Protein 4Z5Q (pdb70)

Sequence (363 aa):
PAPVAYPFDGDPIRVQLPFGEEPAWLVTRYDDDARFVLTDRRRFSRHLATQRDEPRMTPRAVPESILTMDPPDHTRLRTLVSKAFTPRRIESKRAWIGELAAGLVADDMKAGGAPAELVGSYALAIPVTVICELLLGVPEDDRTRLRGWWCDAALSTGELTDEECVQSFMMDLQKYFEDLVKEERRAEEPRRDDLTSALIEARDAHDRLAEPELIGLCISILIIGGFEETTASSEISSSSFVHVLQQQRRELWTTRLCADPEAIPAAVEELLRFVPFAANGISPRYALEDMTVGGVVLVREGEPVIVDDTSAVVNRDGLVFDNNADEVVIDRADNRHMVFGHGAHHCLGAHLARVELQEALKALVEGMMPGLLRLSGAPRRVMHVEW

Solvent-accessible surface area: 16845 Å² total

Secondary structure (P-SEA, 3-state):
cccccccccccccccccccccbbbbbccaaaaaaaaccccccccccccccccccccccccccccccccaaaaaaaaaaaacccaaaaaaaaaaaaaaaaaaaaaaaaaccccccccccaaaaaaaaaaaaacccccccccaaaaaaaacccccccaaaaaaaaaaaaaaaaaaaaaaaacccccaaaaaaacccccccccaaaaaaaaaaaaaacaaaaaaaaaaaaaaaaaaaaaaaaaaacccaaaaaaaaaaaccccccccccbbbbccccccccccccccbbbbbaaaaaaacccccccccccccccccccccccccccccccaaaaaaaaaaaaaaaaaaacccccccccccbbbbcc

Foldseek 3Di:
DPADDPPPVQFWGWHAYPWFDIATEGQAQVLQQCQQAPPLWALLCQQVGTFRDHDPDRDDDALRSDDPPVNVLLLLLLCQQLDVVLQVVCLVVLLVVLLVLLVVCVVVAPWDWCLVSALQVSQLVVLCVQQVPDPVRSVLQVLCLDVLQDVPDDDPVSNVVSVVSLLVVLLVVLVVCVVPNDPHSSVSQQVGDDPPDHQDSVNSSRVSVCSSSVRRVLSSLLLLQLVVVCQVVVVNLLVCLVPVVLLLLQSLLSLLARADRGQPFTWIARCAWDARSHDTRHHGHTYTYRQNSNSQNCVPFPVSNDRDSNGDPNPGQSQHDHSNRNPCPSSSSSSSSSNSSSCSNSPVVKHWDDVDSTTIIHD

Radius of gyration: 20.74 Å; Cα contacts (8 Å, |Δi|>4): 596; chains: 1; bounding box: 50×48×54 Å

Structure (mmCIF, N/CA/C/O backbone):
data_4Z5Q
#
_entry.id   4Z5Q
#
_cell.length_a   47.307
_cell.length_b   83.434
_cell.length_c   48.192
_cell.angle_alpha   90.000
_cell.angle_beta   97.670
_cell.angle_gamma   90.000
#
_symmetry.space_group_name_H-M   'P 1 21 1'
#
loop_
_entity.id
_entity.type
_entity.pdbx_description
1 polymer 'Cytochrome P450 hydroxylase'
2 non-polymer 'PROTOPORPHYRIN IX CONTAINING FE'
3 non-polymer 'MAGNESIUM ION'
4 non-polymer 'CHLORIDE ION'
5 non-polymer 3,6,9,12,15,18-HEXAOXAICOSANE-1,20-DIOL
6 non-polymer 'PENTAETHYLENE GLYCOL'
7 water water
#
loop_
_atom_site.group_PDB
_atom_site.id
_atom_site.type_symbol
_atom_site.label_atom_id
_atom_site.label_alt_id
_atom_site.label_comp_id
_atom_site.label_asym_id
_atom_site.label_entity_id
_atom_site.label_seq_id
_atom_site.pdbx_PDB_ins_code
_atom_site.Cartn_x
_atom_site.Cartn_y
_atom_site.Cartn_z
_atom_site.occupancy
_atom_site.B_iso_or_equiv
_atom_site.auth_seq_id
_atom_site.auth_comp_id
_atom_site.auth_asym_id
_atom_site.auth_atom_id
_atom_site.pdbx_PDB_model_num
ATOM 1 N N . PRO A 1 33 ? 19.948 10.492 20.861 1.00 78.99 10 PRO A N 1
ATOM 2 C CA . PRO A 1 33 ? 20.671 9.349 21.451 1.00 72.10 10 PRO A CA 1
ATOM 3 C C . PRO A 1 33 ? 19.943 8.757 22.658 1.00 50.92 10 PRO A C 1
ATOM 4 O O . PRO A 1 33 ? 19.063 9.415 23.208 1.00 53.48 10 PRO A O 1
ATOM 8 N N . ALA A 1 34 ? 20.260 7.518 23.034 1.00 43.45 11 ALA A N 1
ATOM 9 C CA . ALA A 1 34 ? 19.794 6.986 24.324 1.00 46.94 11 ALA A CA 1
ATOM 10 C C . ALA A 1 34 ? 20.575 7.779 25.382 1.00 36.27 11 ALA A C 1
ATOM 11 O O . ALA A 1 34 ? 21.825 7.895 25.272 1.00 30.98 11 ALA A O 1
ATOM 13 N N . PRO A 1 35 ? 19.871 8.373 26.364 1.00 31.89 12 PRO A N 1
ATOM 14 C CA . PRO A 1 35 ? 20.641 9.102 27.358 1.00 27.99 12 PRO A CA 1
ATOM 15 C C . PRO A 1 35 ? 21.476 8.180 28.225 1.00 28.08 12 PRO A C 1
ATOM 16 O O . PRO A 1 35 ? 21.081 7.031 28.432 1.00 28.86 12 PRO A O 1
ATOM 20 N N . VAL A 1 36 ? 22.620 8.669 28.702 1.00 25.36 13 VAL A N 1
ATOM 21 C CA . VAL A 1 36 ? 23.404 7.918 29.699 1.00 24.56 13 VAL A CA 1
ATOM 22 C C . VAL A 1 36 ? 23.192 8.566 31.069 1.00 23.54 13 VAL A C 1
ATOM 23 O O . VAL A 1 36 ? 22.931 9.785 31.179 1.00 20.75 13 VAL A O 1
ATOM 27 N N . ALA A 1 37 ? 23.274 7.736 32.117 1.00 22.30 14 ALA A N 1
ATOM 28 C CA . ALA A 1 37 ? 23.138 8.208 33.476 1.00 22.22 14 ALA A CA 1
ATOM 29 C C . ALA A 1 37 ? 24.254 9.168 33.815 1.00 22.63 14 ALA A C 1
ATOM 30 O O . ALA A 1 37 ? 25.408 8.895 33.522 1.00 23.65 14 ALA A O 1
ATOM 32 N N . TYR A 1 38 ? 23.918 10.267 34.474 1.00 20.15 15 TYR A N 1
ATOM 33 C CA . TYR A 1 38 ? 24.925 11.247 34.933 1.00 22.51 15 TYR A CA 1
ATOM 34 C C . TYR A 1 38 ? 24.526 11.660 36.321 1.00 22.06 15 TYR A C 1
ATOM 35 O O . TYR A 1 38 ? 23.326 11.864 36.539 1.00 21.22 15 TYR A O 1
ATOM 44 N N . PRO A 1 39 ? 25.464 11.824 37.258 1.00 26.39 16 PRO A N 1
ATOM 45 C CA . PRO A 1 39 ? 26.929 11.697 37.096 1.00 28.73 16 PRO A CA 1
ATOM 46 C C . PRO A 1 39 ? 27.378 10.305 36.744 1.00 32.58 16 PRO A C 1
ATOM 47 O O . PRO A 1 39 ? 26.647 9.352 36.997 1.00 31.89 16 PRO A O 1
ATOM 51 N N . PHE A 1 40 ? 28.560 10.194 36.140 1.00 38.60 17 PHE A N 1
ATOM 52 C CA . PHE A 1 40 ? 29.044 8.919 35.582 1.00 45.86 17 PHE A CA 1
ATOM 53 C C . PHE A 1 40 ? 29.569 7.996 36.671 1.00 47.95 17 PHE A C 1
ATOM 54 O O . PHE A 1 40 ? 30.216 8.455 37.609 1.00 56.48 17 PHE A O 1
ATOM 62 N N . ASP A 1 58 ? 34.222 13.541 19.132 1.00 59.02 35 ASP A N 1
ATOM 63 C CA . ASP A 1 58 ? 33.976 13.586 20.556 1.00 59.85 35 ASP A CA 1
ATOM 64 C C . ASP A 1 58 ? 34.391 14.946 21.143 1.00 60.32 35 ASP A C 1
ATOM 65 O O . ASP A 1 58 ? 35.134 15.720 20.539 1.00 55.52 35 ASP A O 1
ATOM 70 N N . GLY A 1 59 ? 33.887 15.213 22.344 1.00 45.37 36 GLY A N 1
ATOM 71 C CA . GLY A 1 59 ? 33.716 16.568 22.815 1.00 40.12 36 GLY A CA 1
ATOM 72 C C . GLY A 1 59 ? 32.357 17.096 22.398 1.00 31.06 36 GLY A C 1
ATOM 73 O O . GLY A 1 59 ? 31.968 18.124 22.885 1.00 32.76 36 GLY A O 1
ATOM 74 N N . ASP A 1 60 ? 31.628 16.407 21.519 1.00 27.32 37 ASP A N 1
ATOM 75 C CA . ASP A 1 60 ? 30.269 16.791 21.208 1.00 28.48 37 ASP A CA 1
ATOM 76 C C . ASP A 1 60 ? 29.384 16.653 22.440 1.00 27.54 37 ASP A C 1
ATOM 77 O O . ASP A 1 60 ? 29.614 15.783 23.236 1.00 23.94 37 ASP A O 1
ATOM 82 N N . PRO A 1 61 ? 28.367 17.515 22.581 1.00 26.54 38 PRO A N 1
ATOM 83 C CA . PRO A 1 61 ? 27.474 17.311 23.717 1.00 23.94 38 PRO A CA 1
ATOM 84 C C . PRO A 1 61 ? 26.842 15.893 23.806 1.00 26.32 38 PRO A C 1
ATOM 85 O O . PRO A 1 61 ? 26.616 15.258 22.800 1.00 25.27 38 PRO A O 1
ATOM 89 N N . ILE A 1 62 ? 26.641 15.393 25.011 1.00 23.91 39 ILE A N 1
ATOM 90 C CA . ILE A 1 62 ? 26.212 13.977 25.268 1.00 26.64 39 ILE A CA 1
ATOM 91 C C . ILE A 1 62 ? 24.816 14.093 25.874 1.00 22.34 39 ILE A C 1
ATOM 92 O O . ILE A 1 62 ? 24.621 14.883 26.753 1.00 20.80 39 ILE A O 1
ATOM 97 N N . ARG A 1 63 ? 23.887 13.249 25.485 1.00 20.16 40 ARG A N 1
ATOM 98 C CA . ARG A 1 63 ? 22.590 13.207 26.077 1.00 22.02 40 ARG A CA 1
ATOM 99 C C . ARG A 1 63 ? 22.686 12.462 27.409 1.00 20.69 40 ARG A C 1
ATOM 100 O O . ARG A 1 63 ? 23.202 11.317 27.431 1.00 21.48 40 ARG A O 1
ATOM 108 N N . VAL A 1 64 ? 22.274 13.127 28.490 1.00 20.27 41 VAL A N 1
ATOM 109 C CA . VAL A 1 64 ? 22.372 12.557 29.850 1.00 19.01 41 VAL A CA 1
ATOM 110 C C . VAL A 1 64 ? 21.051 12.640 30.604 1.00 20.21 41 VAL A C 1
ATOM 111 O O . VAL A 1 64 ? 20.174 13.451 30.270 1.00 21.33 41 VAL A O 1
ATOM 115 N N . GLN A 1 65 ? 20.910 11.767 31.598 1.00 19.67 42 GLN A N 1
ATOM 116 C CA . GLN A 1 65 ? 19.774 11.744 32.526 1.00 20.53 42 GLN A CA 1
ATOM 117 C C . GLN A 1 65 ? 20.340 11.882 33.957 1.00 19.09 42 GLN A C 1
ATOM 118 O O . GLN A 1 65 ? 21.105 11.028 34.430 1.00 19.31 42 GLN A O 1
ATOM 124 N N . LEU A 1 66 ? 19.990 12.981 34.623 1.00 20.27 43 LEU A N 1
ATOM 125 C CA . LEU A 1 66 ? 20.388 13.174 36.002 1.00 20.85 43 LEU A CA 1
ATOM 126 C C . LEU A 1 66 ? 19.401 12.366 36.829 1.00 21.13 43 LEU A C 1
ATOM 127 O O . LEU A 1 66 ? 18.443 11.822 36.271 1.00 19.29 43 LEU A O 1
ATOM 132 N N . PRO A 1 67 ? 19.612 12.274 38.164 1.00 21.53 44 PRO A N 1
ATOM 133 C CA . PRO A 1 67 ? 18.691 11.439 38.992 1.00 21.36 44 PRO A CA 1
ATOM 134 C C . PRO A 1 67 ? 17.245 11.892 38.930 1.00 21.64 44 PRO A C 1
ATOM 135 O O . PRO A 1 67 ? 16.322 11.055 38.993 1.00 22.44 44 PRO A O 1
ATOM 139 N N . PHE A 1 68 ? 17.048 13.203 38.756 1.00 19.62 45 PHE A N 1
ATOM 140 C CA . PHE A 1 68 ? 15.729 13.787 38.583 1.00 19.18 45 PHE A CA 1
ATOM 141 C C . PHE A 1 68 ? 15.719 14.731 37.405 1.00 20.37 45 PHE A C 1
ATOM 142 O O . PHE A 1 68 ? 16.770 15.232 36.994 1.00 21.67 45 PHE A O 1
ATOM 150 N N . GLY A 1 69 ? 14.521 15.041 36.944 1.00 21.68 46 GLY A N 1
ATOM 151 C CA . GLY A 1 69 ? 14.315 15.967 35.823 1.00 25.51 46 GLY A CA 1
ATOM 152 C C . GLY A 1 69 ? 14.238 15.304 34.482 1.00 21.73 46 GLY A C 1
ATOM 153 O O . GLY A 1 69 ? 14.335 14.073 34.347 1.00 21.26 46 GLY A O 1
ATOM 154 N N A GLU A 1 70 ? 14.093 16.134 33.472 0.65 22.85 47 GLU A N 1
ATOM 155 N N B GLU A 1 70 ? 14.031 16.111 33.449 0.35 23.18 47 GLU A N 1
ATOM 156 C CA A GLU A 1 70 ? 14.106 15.688 32.097 0.65 24.97 47 GLU A CA 1
ATOM 157 C CA B GLU A 1 70 ? 14.025 15.619 32.075 0.35 25.10 47 GLU A CA 1
ATOM 158 C C A GLU A 1 70 ? 15.546 15.443 31.597 0.65 24.87 47 GLU A C 1
ATOM 159 C C B GLU A 1 70 ? 15.482 15.431 31.598 0.35 24.70 47 GLU A C 1
ATOM 160 O O A GLU A 1 70 ? 16.518 15.908 32.226 0.65 22.47 47 GLU A O 1
ATOM 161 O O B GLU A 1 70 ? 16.411 15.912 32.258 0.35 23.86 47 GLU A O 1
ATOM 172 N N . PRO A 1 71 ? 15.691 14.726 30.460 1.00 23.09 48 PRO A N 1
ATOM 173 C CA . PRO A 1 71 ? 16.996 14.541 29.882 1.00 22.69 48 PRO A CA 1
ATOM 174 C C . PRO A 1 71 ? 17.591 15.878 29.396 1.00 20.91 48 PRO A C 1
ATOM 175 O O . PRO A 1 71 ? 16.839 16.820 29.117 1.00 21.77 48 PRO A O 1
ATOM 179 N N . ALA A 1 72 ? 18.907 15.927 29.384 1.00 20.29 49 ALA A N 1
ATOM 180 C CA . ALA A 1 72 ? 19.653 17.119 29.120 1.00 19.42 49 ALA A CA 1
ATOM 181 C C . ALA A 1 72 ? 20.809 16.824 28.198 1.00 19.68 49 ALA A C 1
ATOM 182 O O . ALA A 1 72 ? 21.246 15.660 28.046 1.00 19.41 49 ALA A O 1
ATOM 184 N N . TRP A 1 73 ? 21.342 17.884 27.611 1.00 19.37 50 TRP A N 1
ATOM 185 C CA . TRP A 1 73 ? 22.604 17.791 26.896 1.00 18.63 50 TRP A CA 1
ATOM 186 C C . TRP A 1 73 ? 23.735 18.200 27.815 1.00 18.84 50 TRP A C 1
ATOM 187 O O . TRP A 1 73 ? 23.677 19.264 28.427 1.00 22.09 50 TRP A O 1
ATOM 198 N N . LEU A 1 74 ? 24.800 17.422 27.851 1.00 18.08 51 LEU A N 1
ATOM 199 C CA . LEU A 1 74 ? 25.959 17.691 28.694 1.00 19.33 51 LEU A CA 1
ATOM 200 C C . LEU A 1 74 ? 27.080 18.219 27.836 1.00 19.33 51 LEU A C 1
ATOM 201 O O . LEU A 1 74 ? 27.566 17.528 26.931 1.00 18.77 51 LEU A O 1
ATOM 206 N N . VAL A 1 75 ? 27.501 19.440 28.133 1.00 18.84 52 VAL A N 1
ATOM 207 C CA . VAL A 1 75 ? 28.545 20.137 27.405 1.00 19.42 52 VAL A CA 1
ATOM 208 C C . VAL A 1 75 ? 29.866 19.924 28.134 1.00 20.62 52 VAL A C 1
ATOM 209 O O . VAL A 1 75 ? 29.942 20.142 29.338 1.00 19.82 52 VAL A O 1
ATOM 213 N N . THR A 1 76 ? 30.865 19.498 27.383 1.00 20.61 53 THR A N 1
ATOM 214 C CA . THR A 1 76 ? 32.193 19.208 27.885 1.00 22.22 53 THR A CA 1
ATOM 215 C C . THR A 1 76 ? 33.300 20.066 27.278 1.00 23.94 53 THR A C 1
ATOM 216 O O . THR A 1 76 ? 34.435 19.987 27.753 1.00 25.79 53 THR A O 1
ATOM 220 N N . ARG A 1 77 ? 33.004 20.867 26.247 1.00 21.47 54 ARG A N 1
ATOM 221 C CA . ARG A 1 77 ? 33.991 21.708 25.627 1.00 21.71 54 ARG A CA 1
ATOM 222 C C . ARG A 1 77 ? 33.836 23.116 26.109 1.00 19.92 54 ARG A C 1
ATOM 223 O O . ARG A 1 77 ? 32.744 23.671 26.180 1.00 17.63 54 ARG A O 1
ATOM 231 N N . TYR A 1 78 ? 34.956 23.751 26.356 1.00 19.65 55 TYR A N 1
ATOM 232 C CA . TYR A 1 78 ? 35.009 25.119 26.851 1.00 20.45 55 TYR A CA 1
ATOM 233 C C . TYR A 1 78 ? 34.308 26.126 25.936 1.00 22.31 55 TYR A C 1
ATOM 234 O O . TYR A 1 78 ? 33.484 26.906 26.376 1.00 20.02 55 TYR A O 1
ATOM 243 N N A ASP A 1 79 ? 34.610 26.037 24.645 0.60 22.89 56 ASP A N 1
ATOM 244 N N B ASP A 1 79 ? 34.596 26.101 24.650 0.40 22.98 56 ASP A N 1
ATOM 245 C CA A ASP A 1 79 ? 33.993 26.934 23.645 0.60 25.74 56 ASP A CA 1
ATOM 246 C CA B ASP A 1 79 ? 33.954 27.086 23.772 0.40 24.96 56 ASP A CA 1
ATOM 247 C C A ASP A 1 79 ? 32.464 26.854 23.632 0.60 21.40 56 ASP A C 1
ATOM 248 C C B ASP A 1 79 ? 32.442 26.862 23.564 0.40 21.98 56 ASP A C 1
ATOM 249 O O A ASP A 1 79 ? 31.774 27.888 23.574 0.60 23.89 56 ASP A O 1
ATOM 250 O O B ASP A 1 79 ? 31.722 27.819 23.269 0.40 24.83 56 ASP A O 1
ATOM 259 N N . ASP A 1 80 ? 31.949 25.644 23.790 1.00 21.18 57 ASP A N 1
ATOM 260 C CA . ASP A 1 80 ? 30.495 25.388 23.847 1.00 20.57 57 ASP A CA 1
ATOM 261 C C . ASP A 1 80 ? 29.948 26.003 25.122 1.00 19.93 57 ASP A C 1
ATOM 262 O O . ASP A 1 80 ? 28.940 26.686 25.121 1.00 18.27 57 ASP A O 1
ATOM 267 N N . ALA A 1 81 ? 30.662 25.806 26.221 1.00 17.72 58 ALA A N 1
ATOM 268 C CA . ALA A 1 81 ? 30.233 26.364 27.495 1.00 19.63 58 ALA A CA 1
ATOM 269 C C . ALA A 1 81 ? 30.178 27.859 27.522 1.00 19.16 58 ALA A C 1
ATOM 270 O O . ALA A 1 81 ? 29.270 28.436 28.138 1.00 17.36 58 ALA A O 1
ATOM 272 N N . ARG A 1 82 ? 31.148 28.506 26.878 1.00 19.76 59 ARG A N 1
ATOM 273 C CA . ARG A 1 82 ? 31.118 29.949 26.847 1.00 20.16 59 ARG A CA 1
ATOM 274 C C . ARG A 1 82 ? 29.814 30.498 26.237 1.00 19.45 59 ARG A C 1
ATOM 275 O O . ARG A 1 82 ? 29.275 31.515 26.721 1.00 20.38 59 ARG A O 1
ATOM 283 N N . PHE A 1 83 ? 29.339 29.867 25.170 1.00 16.90 60 PHE A N 1
ATOM 284 C CA . PHE A 1 83 ? 28.055 30.251 24.539 1.00 16.58 60 PHE A CA 1
ATOM 285 C C . PHE A 1 83 ? 26.890 30.017 25.485 1.00 18.24 60 PHE A C 1
ATOM 286 O O . PHE A 1 83 ? 26.036 30.898 25.689 1.00 17.38 60 PHE A O 1
ATOM 294 N N . VAL A 1 84 ? 26.853 28.817 26.073 1.00 16.54 61 VAL A N 1
ATOM 295 C CA . VAL A 1 84 ? 25.722 28.430 26.906 1.00 17.98 61 VAL A CA 1
ATOM 296 C C . VAL A 1 84 ? 25.556 29.391 28.087 1.00 19.76 61 VAL A C 1
ATOM 297 O O . VAL A 1 84 ? 24.446 29.766 28.412 1.00 18.56 61 VAL A O 1
ATOM 301 N N . LEU A 1 85 ? 26.674 29.856 28.647 1.00 18.00 62 LEU A N 1
ATOM 302 C CA . LEU A 1 85 ? 26.637 30.644 29.875 1.00 20.57 62 LEU A CA 1
ATOM 303 C C . LEU A 1 85 ? 26.596 32.132 29.639 1.00 19.79 62 LEU A C 1
ATOM 304 O O . LEU A 1 85 ? 26.342 32.910 30.577 1.00 18.95 62 LEU A O 1
ATOM 309 N N . THR A 1 86 ? 26.874 32.563 28.416 1.00 18.77 63 THR A N 1
ATOM 310 C CA . THR A 1 86 ? 26.837 34.001 28.125 1.00 21.40 63 THR A CA 1
ATOM 311 C C . THR A 1 86 ? 25.644 34.442 27.352 1.00 21.55 63 THR A C 1
ATOM 312 O O . THR A 1 86 ? 25.249 35.600 27.457 1.00 28.00 63 THR A O 1
ATOM 316 N N . ASP A 1 87 ? 25.096 33.593 26.514 1.00 20.11 64 ASP A N 1
ATOM 317 C CA . ASP A 1 87 ? 24.193 34.078 25.494 1.00 20.43 64 ASP A CA 1
ATOM 318 C C . ASP A 1 87 ? 22.749 34.184 25.967 1.00 22.05 64 ASP A C 1
ATOM 319 O O . ASP A 1 87 ? 22.257 33.272 26.663 1.00 20.06 64 ASP A O 1
ATOM 324 N N A ARG A 1 88 ? 22.064 35.271 25.593 0.50 23.92 65 ARG A N 1
ATOM 325 N N B ARG A 1 88 ? 22.083 35.267 25.532 0.50 23.94 65 ARG A N 1
ATOM 326 C CA A ARG A 1 88 ? 20.685 35.517 26.019 0.50 25.05 65 ARG A CA 1
ATOM 327 C CA B ARG A 1 88 ? 20.701 35.585 25.883 0.50 25.07 65 ARG A CA 1
ATOM 328 C C A ARG A 1 88 ? 19.645 34.626 25.294 0.50 25.30 65 ARG A C 1
ATOM 329 C C B ARG A 1 88 ? 19.681 34.566 25.357 0.50 25.69 65 ARG A C 1
ATOM 330 O O A ARG A 1 88 ? 18.455 34.759 25.536 0.50 23.21 65 ARG A O 1
ATOM 331 O O B ARG A 1 88 ? 18.562 34.507 25.838 0.50 24.78 65 ARG A O 1
ATOM 338 N N . ARG A 1 89 ? 20.086 33.747 24.391 1.00 24.80 66 ARG A N 1
ATOM 339 C CA . ARG A 1 89 ? 19.241 32.716 23.832 1.00 24.46 66 ARG A CA 1
ATOM 340 C C . ARG A 1 89 ? 19.160 31.477 24.744 1.00 23.15 66 ARG A C 1
ATOM 341 O O . ARG A 1 89 ? 18.430 30.540 24.426 1.00 24.02 66 ARG A O 1
ATOM 349 N N . PHE A 1 90 ? 19.903 31.477 25.854 1.00 20.18 67 PHE A N 1
ATOM 350 C CA . PHE A 1 90 ? 19.797 30.475 26.933 1.00 21.63 67 PHE A CA 1
ATOM 351 C C . PHE A 1 90 ? 19.281 31.154 28.242 1.00 25.30 67 PHE A C 1
ATOM 352 O O . PHE A 1 90 ? 19.670 32.288 28.551 1.00 25.87 67 PHE A O 1
ATOM 360 N N . SER A 1 91 ? 18.384 30.480 28.943 1.00 23.75 68 SER A N 1
ATOM 361 C CA . SER A 1 91 ? 17.584 31.045 30.052 1.00 24.84 68 SER A CA 1
ATOM 362 C C . SER A 1 91 ? 17.716 30.157 31.289 1.00 22.27 68 SER A C 1
ATOM 363 O O . SER A 1 91 ? 17.798 28.951 31.177 1.00 21.72 68 SER A O 1
ATOM 366 N N . ARG A 1 92 ? 17.709 30.777 32.464 1.00 19.23 69 ARG A N 1
ATOM 367 C CA . ARG A 1 92 ? 17.582 30.058 33.726 1.00 22.43 69 ARG A CA 1
ATOM 368 C C . ARG A 1 92 ? 16.121 30.034 34.190 1.00 27.67 69 ARG A C 1
ATOM 369 O O . ARG A 1 92 ? 15.723 29.098 34.849 1.00 30.35 69 ARG A O 1
ATOM 377 N N . HIS A 1 93 ? 15.333 31.064 33.865 1.00 35.69 70 HIS A N 1
ATOM 378 C CA . HIS A 1 93 ? 13.998 31.232 34.472 1.00 38.59 70 HIS A CA 1
ATOM 379 C C . HIS A 1 93 ? 13.009 30.194 33.990 1.00 33.96 70 HIS A C 1
ATOM 380 O O . HIS A 1 93 ? 12.090 29.834 34.717 1.00 32.41 70 HIS A O 1
ATOM 387 N N . LEU A 1 94 ? 13.264 29.584 32.845 1.00 33.41 71 LEU A N 1
ATOM 388 C CA . LEU A 1 94 ? 12.506 28.375 32.508 1.00 37.82 71 LEU A CA 1
ATOM 389 C C . LEU A 1 94 ? 12.743 27.232 33.486 1.00 33.68 71 LEU A C 1
ATOM 390 O O . LEU A 1 94 ? 11.934 26.328 33.522 1.00 41.23 71 LEU A O 1
ATOM 395 N N . ALA A 1 95 ? 13.794 27.267 34.319 1.00 36.67 72 ALA A N 1
ATOM 396 C CA . ALA A 1 95 ? 13.973 26.251 35.369 1.00 38.39 72 ALA A CA 1
ATOM 397 C C . ALA A 1 95 ? 12.659 25.941 36.034 1.00 50.89 72 ALA A C 1
ATOM 398 O O . ALA A 1 95 ? 12.230 24.788 36.043 1.00 73.33 72 ALA A O 1
ATOM 400 N N . THR A 1 96 ? 12.012 26.970 36.576 1.00 51.15 73 THR A N 1
ATOM 401 C CA . THR A 1 96 ? 10.762 26.770 37.340 1.00 57.86 73 THR A CA 1
ATOM 402 C C . THR A 1 96 ? 9.473 26.434 36.559 1.00 61.67 73 THR A C 1
ATOM 403 O O . THR A 1 96 ? 8.444 26.217 37.195 1.00 69.31 73 THR A O 1
ATOM 407 N N . GLN A 1 97 ? 9.503 26.403 35.220 1.00 59.23 74 GLN A N 1
ATOM 408 C CA . GLN A 1 97 ? 8.385 25.839 34.409 1.00 61.59 74 GLN A CA 1
ATOM 409 C C . GLN A 1 97 ? 8.647 24.448 33.787 1.00 56.57 74 GLN A C 1
ATOM 410 O O . GLN A 1 97 ? 7.740 23.837 33.253 1.00 53.09 74 GLN A O 1
ATOM 416 N N . ARG A 1 98 ? 9.884 23.967 33.839 1.00 51.53 75 ARG A N 1
ATOM 417 C CA . ARG A 1 98 ? 10.254 22.682 33.258 1.00 55.62 75 ARG A CA 1
ATOM 418 C C . ARG A 1 98 ? 10.600 21.747 34.410 1.00 46.90 75 ARG A C 1
ATOM 419 O O . ARG A 1 98 ? 10.645 22.178 35.559 1.00 39.51 75 ARG A O 1
ATOM 427 N N . ASP A 1 99 ? 10.879 20.487 34.089 1.00 39.29 76 ASP A N 1
ATOM 428 C CA . ASP A 1 99 ? 11.369 19.527 35.093 1.00 36.19 76 ASP A CA 1
ATOM 429 C C . ASP A 1 99 ? 12.931 19.481 35.039 1.00 31.69 76 ASP A C 1
ATOM 430 O O . ASP A 1 99 ? 13.584 18.749 34.253 1.00 28.20 76 ASP A O 1
ATOM 435 N N . GLU A 1 100 ? 13.498 20.310 35.900 1.00 22.87 77 GLU A N 1
ATOM 436 C CA . GLU A 1 100 ? 14.891 20.650 35.942 1.00 23.74 77 GLU A CA 1
ATOM 437 C C . GLU A 1 100 ? 15.742 19.442 36.232 1.00 21.08 77 GLU A C 1
ATOM 438 O O . GLU A 1 100 ? 15.590 18.808 37.275 1.00 21.59 77 GLU A O 1
ATOM 444 N N . PRO A 1 101 ? 16.702 19.148 35.336 1.00 20.57 78 PRO A N 1
ATOM 445 C CA . PRO A 1 101 ? 17.749 18.151 35.631 1.00 19.97 78 PRO A CA 1
ATOM 446 C C . PRO A 1 101 ? 18.445 18.498 36.928 1.00 24.13 78 PRO A C 1
ATOM 447 O O . PRO A 1 101 ? 18.945 19.636 37.086 1.00 24.26 78 PRO A O 1
ATOM 451 N N . ARG A 1 102 ? 18.453 17.543 37.857 1.00 23.17 79 ARG A N 1
ATOM 452 C CA . ARG A 1 102 ? 18.933 17.815 39.207 1.00 23.42 79 ARG A CA 1
ATOM 453 C C . ARG A 1 102 ? 19.261 16.570 40.011 1.00 27.11 79 ARG A C 1
ATOM 454 O O . ARG A 1 102 ? 18.886 15.470 39.635 1.00 22.59 79 ARG A O 1
ATOM 462 N N . MET A 1 103 ? 19.990 16.763 41.108 1.00 27.33 80 MET A N 1
ATOM 463 C CA . MET A 1 103 ? 20.415 15.673 42.006 1.00 28.71 80 MET A CA 1
ATOM 464 C C . MET A 1 103 ? 19.445 15.354 43.143 1.00 30.21 80 MET A C 1
ATOM 465 O O . MET A 1 103 ? 19.533 14.268 43.755 1.00 28.01 80 MET A O 1
ATOM 470 N N . THR A 1 104 ? 18.519 16.265 43.439 1.00 29.56 81 THR A N 1
ATOM 471 C CA . THR A 1 104 ? 17.634 16.066 44.569 1.00 31.26 81 THR A CA 1
ATOM 472 C C . THR A 1 104 ? 16.189 16.206 44.121 1.00 28.80 81 THR A C 1
ATOM 473 O O . THR A 1 104 ? 15.883 16.985 43.223 1.00 28.49 81 THR A O 1
ATOM 477 N N . PRO A 1 105 ? 15.274 15.440 44.731 1.00 27.15 82 PRO A N 1
ATOM 478 C CA . PRO A 1 105 ? 13.926 15.398 44.187 1.00 27.73 82 PRO A CA 1
ATOM 479 C C . PRO A 1 105 ? 13.112 16.691 44.269 1.00 29.10 82 PRO A C 1
ATOM 480 O O . PRO A 1 105 ? 12.259 16.899 43.411 1.00 28.39 82 PRO A O 1
ATOM 484 N N . ARG A 1 106 ? 13.370 17.552 45.258 1.00 30.64 83 ARG A N 1
ATOM 485 C CA . ARG A 1 106 ? 12.514 18.747 45.429 1.00 33.46 83 ARG A CA 1
ATOM 486 C C . ARG A 1 106 ? 12.648 19.640 44.187 1.00 30.95 83 ARG A C 1
ATOM 487 O O . ARG A 1 106 ? 13.755 19.776 43.672 1.00 26.54 83 ARG A O 1
ATOM 495 N N . ALA A 1 107 ? 11.527 20.191 43.701 1.00 29.36 84 ALA A N 1
ATOM 496 C CA . ALA A 1 107 ? 11.533 21.149 42.594 1.00 33.62 84 ALA A CA 1
ATOM 497 C C . ALA A 1 107 ? 12.332 22.360 43.074 1.00 33.77 84 ALA A C 1
ATOM 498 O O . ALA A 1 107 ? 12.358 22.648 44.272 1.00 36.94 84 ALA A O 1
ATOM 500 N N . VAL A 1 108 ? 13.040 23.032 42.175 1.00 33.62 85 VAL A N 1
ATOM 501 C CA . VAL A 1 108 ? 14.004 24.069 42.572 1.00 32.15 85 VAL A CA 1
ATOM 502 C C . VAL A 1 108 ? 13.240 25.372 42.998 1.00 31.19 85 VAL A C 1
ATOM 503 O O . VAL A 1 108 ? 12.286 25.788 42.320 1.00 31.46 85 VAL A O 1
ATOM 507 N N . PRO A 1 109 ? 13.617 25.975 44.134 1.00 37.54 86 PRO A N 1
ATOM 508 C CA . PRO A 1 109 ? 12.972 27.231 44.545 1.00 36.09 86 PRO A CA 1
ATOM 509 C C . PRO A 1 109 ? 13.492 28.403 43.727 1.00 37.38 86 PRO A C 1
ATOM 510 O O . PRO A 1 109 ? 14.657 28.382 43.297 1.00 33.22 86 PRO A O 1
ATOM 514 N N . GLU A 1 110 ? 12.642 29.402 43.498 1.00 29.35 87 GLU A N 1
ATOM 515 C CA . GLU A 1 110 ? 13.083 30.631 42.862 1.00 28.34 87 GLU A CA 1
ATOM 516 C C . GLU A 1 110 ? 14.144 31.282 43.744 1.00 25.30 87 GLU A C 1
ATOM 517 O O . GLU A 1 110 ? 14.091 31.230 44.996 1.00 23.35 87 GLU A O 1
ATOM 523 N N . SER A 1 111 ? 15.151 31.838 43.100 1.00 21.10 88 SER A N 1
ATOM 524 C CA . SER A 1 111 ? 16.305 32.477 43.816 1.00 19.67 88 SER A CA 1
ATOM 525 C C . SER A 1 111 ? 17.011 33.306 42.752 1.00 18.81 88 SER A C 1
ATOM 526 O O . SER A 1 111 ? 16.633 33.305 41.571 1.00 15.39 88 SER A O 1
ATOM 529 N N . ILE A 1 112 ? 18.062 33.970 43.167 1.00 17.67 89 ILE A N 1
ATOM 530 C CA . ILE A 1 112 ? 18.863 34.707 42.244 1.00 17.50 89 ILE A CA 1
ATOM 531 C C . ILE A 1 112 ? 19.356 33.782 41.075 1.00 17.37 89 ILE A C 1
ATOM 532 O O . ILE A 1 112 ? 19.445 34.245 39.962 1.00 17.08 89 ILE A O 1
ATOM 537 N N . LEU A 1 113 ? 19.610 32.514 41.367 1.00 17.24 90 LEU A N 1
ATOM 538 C CA . LEU A 1 113 ? 20.125 31.558 40.368 1.00 18.79 90 LEU A CA 1
ATOM 539 C C . LEU A 1 113 ? 19.053 31.132 39.304 1.00 21.80 90 LEU A C 1
ATOM 540 O O . LEU A 1 113 ? 19.416 30.641 38.252 1.00 22.88 90 LEU A O 1
ATOM 545 N N . THR A 1 114 ? 17.760 31.327 39.572 1.00 18.45 91 THR A N 1
ATOM 546 C CA . THR A 1 114 ? 16.713 31.032 38.611 1.00 20.81 91 THR A CA 1
ATOM 547 C C . THR A 1 114 ? 16.245 32.269 37.835 1.00 23.59 91 THR A C 1
ATOM 548 O O . THR A 1 114 ? 15.307 32.173 37.075 1.00 27.15 91 THR A O 1
ATOM 552 N N . MET A 1 115 ? 16.877 33.427 38.013 1.00 21.67 92 MET A N 1
ATOM 553 C CA . MET A 1 115 ? 16.456 34.603 37.300 1.00 23.13 92 MET A CA 1
ATOM 554 C C . MET A 1 115 ? 17.236 34.834 36.034 1.00 21.42 92 MET A C 1
ATOM 555 O O . MET A 1 115 ? 18.427 34.504 35.957 1.00 21.67 92 MET A O 1
ATOM 560 N N . ASP A 1 116 ? 16.573 35.541 35.097 1.00 23.27 93 ASP A N 1
ATOM 561 C CA . ASP A 1 116 ? 17.173 36.046 33.864 1.00 25.66 93 ASP A CA 1
ATOM 562 C C . ASP A 1 116 ? 17.202 37.585 33.857 1.00 25.88 93 ASP A C 1
ATOM 563 O O . ASP A 1 116 ? 16.406 38.226 34.495 1.00 25.86 93 ASP A O 1
ATOM 568 N N . PRO A 1 117 ? 18.128 38.170 33.124 1.00 28.70 94 PRO A N 1
ATOM 569 C CA . PRO A 1 117 ? 18.076 39.617 32.926 1.00 34.72 94 PRO A CA 1
ATOM 570 C C . PRO A 1 117 ? 16.726 39.980 32.293 1.00 40.21 94 PRO A C 1
ATOM 571 O O . PRO A 1 117 ? 16.270 39.200 31.500 1.00 44.29 94 PRO A O 1
ATOM 575 N N . PRO A 1 118 ? 16.048 41.080 32.650 1.00 48.75 95 PRO A N 1
ATOM 576 C CA . PRO A 1 118 ? 16.522 42.141 33.570 1.00 44.05 95 PRO A CA 1
ATOM 577 C C . PRO A 1 118 ? 16.293 41.937 35.069 1.00 32.48 95 PRO A C 1
ATOM 578 O O . PRO A 1 118 ? 16.968 42.590 35.840 1.00 32.59 95 PRO A O 1
ATOM 582 N N . ASP A 1 119 ? 15.376 41.063 35.481 1.00 29.80 96 ASP A N 1
ATOM 583 C CA . ASP A 1 119 ? 15.118 40.807 36.892 1.00 29.51 96 ASP A CA 1
ATOM 584 C C . ASP A 1 119 ? 16.410 40.389 37.659 1.00 28.87 96 ASP A C 1
ATOM 585 O O . ASP A 1 119 ? 16.612 40.791 38.804 1.00 26.93 96 ASP A O 1
ATOM 590 N N . HIS A 1 120 ? 17.247 39.552 37.021 1.00 23.08 97 HIS A N 1
ATOM 591 C CA . HIS A 1 120 ? 18.505 39.107 37.583 1.00 20.64 97 HIS A CA 1
ATOM 592 C C . HIS A 1 120 ? 19.469 40.272 37.778 1.00 20.46 97 HIS A C 1
ATOM 593 O O . HIS A 1 120 ? 20.112 40.382 38.801 1.00 19.26 97 HIS A O 1
ATOM 600 N N . THR A 1 121 ? 19.575 41.128 36.763 1.00 20.78 98 THR A N 1
ATOM 601 C CA . THR A 1 121 ? 20.520 42.213 36.759 1.00 21.64 98 THR A CA 1
ATOM 602 C C . THR A 1 121 ? 20.213 43.174 37.941 1.00 23.36 98 THR A C 1
ATOM 603 O O . THR A 1 121 ? 21.121 43.640 38.616 1.00 26.85 98 THR A O 1
ATOM 607 N N . ARG A 1 122 ? 18.944 43.453 38.163 1.00 22.73 99 ARG A N 1
ATOM 608 C CA . ARG A 1 122 ? 18.497 44.238 39.332 1.00 23.75 99 ARG A CA 1
ATOM 609 C C . ARG A 1 122 ? 18.971 43.655 40.644 1.00 23.25 99 ARG A C 1
ATOM 610 O O . ARG A 1 122 ? 19.554 44.363 41.494 1.00 23.61 99 ARG A O 1
ATOM 618 N N . LEU A 1 123 ? 18.771 42.355 40.820 1.00 22.74 100 LEU A N 1
ATOM 619 C CA . LEU A 1 123 ? 19.248 41.678 42.008 1.00 24.28 100 LEU A CA 1
ATOM 620 C C . LEU A 1 123 ? 20.772 41.761 42.137 1.00 23.10 100 LEU A C 1
ATOM 621 O O . LEU A 1 123 ? 21.242 42.126 43.208 1.00 21.79 100 LEU A O 1
ATOM 626 N N . ARG A 1 124 ? 21.536 41.439 41.082 1.00 21.63 101 ARG A N 1
ATOM 627 C CA . ARG A 1 124 ? 23.001 41.555 41.169 1.00 23.87 101 ARG A CA 1
ATOM 628 C C . ARG A 1 124 ? 23.509 42.970 41.452 1.00 24.36 101 ARG A C 1
ATOM 629 O O . ARG A 1 124 ? 24.463 43.134 42.214 1.00 23.82 101 ARG A O 1
ATOM 637 N N . THR A 1 125 ? 22.877 43.963 40.841 1.00 22.67 102 THR A N 1
ATOM 638 C CA . THR A 1 125 ? 23.221 45.361 41.083 1.00 25.00 102 THR A CA 1
ATOM 639 C C . THR A 1 125 ? 23.052 45.700 42.544 1.00 24.24 102 THR A C 1
ATOM 640 O O . THR A 1 125 ? 23.955 46.242 43.158 1.00 25.58 102 THR A O 1
ATOM 644 N N . LEU A 1 126 ? 21.901 45.328 43.097 1.00 24.13 103 LEU A N 1
ATOM 645 C CA . LEU A 1 126 ? 21.642 45.604 44.527 1.00 25.72 103 LEU A CA 1
ATOM 646 C C . LEU A 1 126 ? 22.637 44.897 45.413 1.00 24.06 103 LEU A C 1
ATOM 647 O O . LEU A 1 126 ? 23.166 45.489 46.353 1.00 28.60 103 LEU A O 1
ATOM 652 N N . VAL A 1 127 ? 22.930 43.636 45.120 1.00 20.86 104 VAL A N 1
ATOM 653 C CA . VAL A 1 127 ? 23.829 42.870 45.935 1.00 22.12 104 VAL A CA 1
ATOM 654 C C . VAL A 1 127 ? 25.263 43.409 45.835 1.00 27.11 104 VAL A C 1
ATOM 655 O O . VAL A 1 127 ? 25.983 43.413 46.835 1.00 25.57 104 VAL A O 1
ATOM 659 N N . SER A 1 128 ? 25.666 43.881 44.652 1.00 27.68 105 SER A N 1
ATOM 660 C CA . SER A 1 128 ? 27.022 44.443 44.472 1.00 30.32 105 SER A CA 1
ATOM 661 C C . SER A 1 128 ? 27.261 45.733 45.301 1.00 31.95 105 SER A C 1
ATOM 662 O O . SER A 1 128 ? 28.412 46.071 45.573 1.00 37.08 105 SER A O 1
ATOM 665 N N . LYS A 1 129 ? 26.196 46.465 45.675 1.00 31.11 106 LYS A N 1
ATOM 666 C CA . LYS A 1 129 ? 26.332 47.651 46.539 1.00 34.45 106 LYS A CA 1
ATOM 667 C C . LYS A 1 129 ? 26.831 47.264 47.939 1.00 34.96 106 LYS A C 1
ATOM 668 O O . LYS A 1 129 ? 27.449 48.090 48.637 1.00 36.07 106 LYS A O 1
ATOM 674 N N . ALA A 1 130 ? 26.480 46.047 48.365 1.00 33.57 107 ALA A N 1
ATOM 675 C CA . ALA A 1 130 ? 26.772 45.539 49.699 1.00 33.66 107 ALA A CA 1
ATOM 676 C C . ALA A 1 130 ? 27.986 44.576 49.714 1.00 34.61 107 ALA A C 1
ATOM 677 O O . ALA A 1 130 ? 28.830 44.622 50.591 1.00 36.74 107 ALA A O 1
ATOM 679 N N . PHE A 1 131 ? 28.048 43.685 48.732 1.00 32.26 108 PHE A N 1
ATOM 680 C CA . PHE A 1 131 ? 28.979 42.550 48.767 1.00 32.99 108 PHE A CA 1
ATOM 681 C C . PHE A 1 131 ? 30.178 42.999 47.948 1.00 38.14 108 PHE A C 1
ATOM 682 O O . PHE A 1 131 ? 30.328 42.585 46.812 1.00 37.73 108 PHE A O 1
ATOM 690 N N . THR A 1 132 ? 30.958 43.931 48.469 1.00 39.56 109 THR A N 1
ATOM 691 C CA . THR A 1 132 ? 31.969 44.620 47.655 1.00 43.11 109 THR A CA 1
ATOM 692 C C . THR A 1 132 ? 33.371 44.012 47.832 1.00 42.77 109 THR A C 1
ATOM 693 O O . THR A 1 132 ? 33.671 43.456 48.901 1.00 37.07 109 THR A O 1
ATOM 697 N N . PRO A 1 133 ? 34.270 44.213 46.837 1.00 46.52 110 PRO A N 1
ATOM 698 C CA . PRO A 1 133 ? 35.630 43.664 46.984 1.00 43.46 110 PRO A CA 1
ATOM 699 C C . PRO A 1 133 ? 36.367 44.254 48.211 1.00 45.05 110 PRO A C 1
ATOM 700 O O . PRO A 1 133 ? 37.132 43.542 48.873 1.00 48.82 110 PRO A O 1
ATOM 704 N N . ARG A 1 134 ? 36.095 45.518 48.529 1.00 42.79 111 ARG A N 1
ATOM 705 C CA . ARG A 1 134 ? 36.624 46.154 49.748 1.00 51.81 111 ARG A CA 1
ATOM 706 C C . ARG A 1 134 ? 36.176 45.448 51.026 1.00 43.49 111 ARG A C 1
ATOM 707 O O . ARG A 1 134 ? 36.999 45.195 51.904 1.00 50.45 111 ARG A O 1
ATOM 710 N N . ARG A 1 135 ? 34.879 45.149 51.131 1.00 42.88 112 ARG A N 1
ATOM 711 C CA . ARG A 1 135 ? 34.337 44.464 52.308 1.00 41.89 112 ARG A CA 1
ATOM 712 C C . ARG A 1 135 ? 34.986 43.09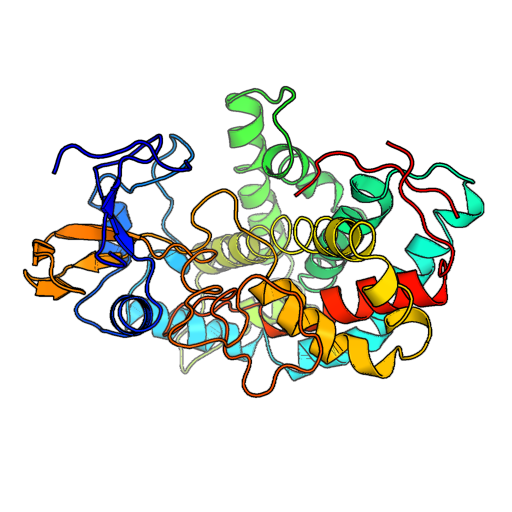9 52.435 1.00 41.45 112 ARG A C 1
ATOM 713 O O . ARG A 1 135 ? 35.299 42.678 53.557 1.00 43.30 112 ARG A O 1
ATOM 721 N N . ILE A 1 136 ? 35.179 42.421 51.298 1.00 37.12 113 ILE A N 1
ATOM 722 C CA . ILE A 1 136 ? 35.913 41.120 51.253 1.00 39.26 113 ILE A CA 1
ATOM 723 C C . ILE A 1 136 ? 37.401 41.204 51.670 1.00 36.76 113 ILE A C 1
ATOM 724 O O . ILE A 1 136 ? 37.783 40.523 52.618 1.00 36.04 113 ILE A O 1
ATOM 729 N N . GLU A 1 137 ? 38.215 41.991 50.958 1.00 42.13 114 GLU A N 1
ATOM 730 C CA . GLU A 1 137 ? 39.663 42.148 51.284 1.00 47.68 114 GLU A CA 1
ATOM 731 C C . GLU A 1 137 ? 39.903 42.611 52.720 1.00 53.03 114 GLU A C 1
ATOM 732 O O . GLU A 1 137 ? 40.799 42.108 53.397 1.00 50.27 114 GLU A O 1
ATOM 738 N N . SER A 1 138 ? 39.070 43.517 53.214 1.00 49.92 115 SER A N 1
ATOM 739 C CA . SER A 1 138 ? 39.221 43.983 54.585 1.00 51.16 115 SER A CA 1
ATOM 740 C C . SER A 1 138 ? 39.139 42.829 55.613 1.00 52.08 115 SER A C 1
ATOM 741 O O . SER A 1 138 ? 39.631 42.973 56.719 1.00 54.30 115 SER A O 1
ATOM 744 N N . LYS A 1 139 ? 38.519 41.703 55.248 1.00 42.94 116 LYS A N 1
ATOM 745 C CA . LYS A 1 139 ? 38.481 40.516 56.094 1.00 40.17 116 LYS A CA 1
ATOM 746 C C . LYS A 1 139 ? 39.665 39.528 55.977 1.00 31.54 116 LYS A C 1
ATOM 747 O O . LYS A 1 139 ? 39.707 38.565 56.736 1.00 30.98 116 LYS A O 1
ATOM 753 N N . ARG A 1 140 ? 40.599 39.778 55.081 1.00 29.49 117 ARG A N 1
ATOM 754 C CA . ARG A 1 140 ? 41.678 38.805 54.788 1.00 33.29 117 ARG A CA 1
ATOM 755 C C . ARG A 1 140 ? 42.543 38.465 56.003 1.00 35.61 117 ARG A C 1
ATOM 756 O O . ARG A 1 140 ? 42.709 37.278 56.324 1.00 31.71 117 ARG A O 1
ATOM 764 N N . ALA A 1 141 ? 43.060 39.491 56.671 1.00 39.21 118 ALA A N 1
ATOM 765 C CA . ALA A 1 141 ? 43.816 39.301 57.931 1.00 38.29 118 ALA A CA 1
ATOM 766 C C . ALA A 1 141 ? 43.035 38.495 58.953 1.00 33.22 118 ALA A C 1
ATOM 767 O O . ALA A 1 141 ? 43.576 37.551 59.533 1.00 34.63 118 ALA A O 1
ATOM 769 N N . TRP A 1 142 ? 41.746 38.806 59.122 1.00 28.83 119 TRP A N 1
ATOM 770 C CA . TRP A 1 142 ? 40.948 38.135 60.102 1.00 30.69 119 TRP A CA 1
ATOM 771 C C . TRP A 1 142 ? 40.774 36.672 59.710 1.00 30.49 119 TRP A C 1
ATOM 772 O O . TRP A 1 142 ? 40.866 35.788 60.555 1.00 32.45 119 TRP A O 1
ATOM 783 N N . ILE A 1 143 ? 40.480 36.421 58.433 1.00 29.45 120 ILE A N 1
ATOM 784 C CA . ILE A 1 143 ? 40.277 35.054 57.945 1.00 27.03 120 ILE A CA 1
ATOM 785 C C . ILE A 1 143 ? 41.572 34.290 58.177 1.00 25.00 120 ILE A C 1
ATOM 786 O O . ILE A 1 143 ? 41.578 33.135 58.579 1.00 24.88 120 ILE A O 1
ATOM 791 N N . GLY A 1 144 ? 42.673 34.953 57.921 1.00 26.93 121 GLY A N 1
ATOM 792 C CA . GLY A 1 144 ? 44.003 34.359 58.171 1.00 31.26 121 GLY A CA 1
ATOM 793 C C . GLY A 1 144 ? 44.236 33.995 59.619 1.00 29.93 121 GLY A C 1
ATOM 794 O O . GLY A 1 144 ? 44.774 32.929 59.902 1.00 29.79 121 GLY A O 1
ATOM 795 N N . GLU A 1 145 ? 43.807 34.872 60.531 1.00 30.72 122 GLU A N 1
ATOM 796 C CA . GLU A 1 145 ? 43.940 34.646 61.983 1.00 34.52 122 GLU A CA 1
ATOM 797 C C . GLU A 1 145 ? 43.041 33.495 62.398 1.00 29.63 122 GLU A C 1
ATOM 798 O O . GLU A 1 145 ? 43.424 32.613 63.155 1.00 27.16 122 GLU A O 1
ATOM 804 N N . LEU A 1 146 ? 41.844 33.465 61.823 1.00 28.22 123 LEU A N 1
ATOM 805 C CA . LEU A 1 146 ? 40.903 32.390 62.093 1.00 25.73 123 LEU A CA 1
ATOM 806 C C . LEU A 1 146 ? 41.494 31.038 61.715 1.00 24.91 123 LEU A C 1
ATOM 807 O O . LEU A 1 146 ? 41.458 30.089 62.498 1.00 25.07 123 LEU A O 1
ATOM 812 N N . ALA A 1 147 ? 41.989 30.978 60.478 1.00 25.21 124 ALA A N 1
ATOM 813 C CA . ALA A 1 147 ? 42.602 29.787 59.934 1.00 23.37 124 ALA A CA 1
ATOM 814 C C . ALA A 1 147 ? 43.785 29.338 60.815 1.00 23.49 124 ALA A C 1
ATOM 815 O O . ALA A 1 147 ? 43.870 28.170 61.217 1.00 23.32 124 ALA A O 1
ATOM 817 N N . ALA A 1 148 ? 44.679 30.274 61.119 1.00 27.75 125 ALA A N 1
ATOM 818 C CA . ALA A 1 148 ? 45.826 29.976 61.993 1.00 29.18 125 ALA A CA 1
ATOM 819 C C . ALA A 1 148 ? 45.413 29.436 63.364 1.00 29.56 125 ALA A C 1
ATOM 820 O O . ALA A 1 148 ? 46.028 28.519 63.873 1.00 30.95 125 ALA A O 1
ATOM 822 N N . GLY A 1 149 ? 44.360 30.014 63.932 1.00 28.58 126 GLY A N 1
ATOM 823 C CA . GLY A 1 149 ? 43.785 29.579 65.193 1.00 26.86 126 GLY A CA 1
ATOM 824 C C . GLY A 1 149 ? 43.247 28.171 65.129 1.00 28.92 126 GLY A C 1
ATOM 825 O O . GLY A 1 149 ? 43.456 27.394 66.061 1.00 30.28 126 GLY A O 1
ATOM 826 N N . LEU A 1 150 ? 42.577 27.807 64.028 1.00 27.60 127 LEU A N 1
ATOM 827 C CA . LEU A 1 150 ? 42.039 26.434 63.865 1.00 25.97 127 LEU A CA 1
ATOM 828 C C . LEU A 1 150 ? 43.129 25.379 63.698 1.00 27.95 127 LEU A C 1
ATOM 829 O O . LEU A 1 150 ? 42.965 24.210 64.113 1.00 30.09 127 LEU A O 1
ATOM 834 N N . VAL A 1 151 ? 44.250 25.786 63.097 1.00 28.45 128 VAL A N 1
ATOM 835 C CA . VAL A 1 151 ? 45.373 24.912 62.942 1.00 28.18 128 VAL A CA 1
ATOM 836 C C . VAL A 1 151 ? 45.988 24.680 64.316 1.00 29.68 128 VAL A C 1
ATOM 837 O O . VAL A 1 151 ? 46.248 23.538 64.680 1.00 32.74 128 VAL A O 1
ATOM 841 N N . ALA A 1 152 ? 46.220 25.765 65.050 1.00 31.04 129 ALA A N 1
ATOM 842 C CA . ALA A 1 152 ? 46.699 25.689 66.438 1.00 35.14 129 ALA A CA 1
ATOM 843 C C . ALA A 1 152 ? 45.771 24.847 67.358 1.00 35.38 129 ALA A C 1
ATOM 844 O O . ALA A 1 152 ? 46.269 24.118 68.247 1.00 36.43 129 ALA A O 1
ATOM 846 N N A ASP A 1 153 ? 44.458 24.909 67.128 0.60 34.71 130 ASP A N 1
ATOM 847 N N B ASP A 1 153 ? 44.454 24.944 67.136 0.40 33.92 130 ASP A N 1
ATOM 848 C CA A ASP A 1 153 ? 43.519 24.103 67.914 0.60 37.86 130 ASP A CA 1
ATOM 849 C CA B ASP A 1 153 ? 43.468 24.123 67.851 0.40 35.15 130 ASP A CA 1
ATOM 850 C C A ASP A 1 153 ? 43.717 22.614 67.607 0.60 38.19 130 ASP A C 1
ATOM 851 C C B ASP A 1 153 ? 43.723 22.638 67.601 0.40 36.19 130 ASP A C 1
ATOM 852 O O A ASP A 1 153 ? 43.779 21.790 68.537 0.60 40.82 130 ASP A O 1
ATOM 853 O O B ASP A 1 153 ? 43.813 21.847 68.553 0.40 38.32 130 ASP A O 1
ATOM 862 N N . MET A 1 154 ? 43.853 22.261 66.328 1.00 33.86 131 MET A N 1
ATOM 863 C CA . MET A 1 154 ? 44.114 20.865 65.965 1.00 37.03 131 MET A CA 1
ATOM 864 C C . MET A 1 154 ? 45.422 20.397 66.594 1.00 41.43 131 MET A C 1
ATOM 865 O O . MET A 1 154 ? 45.494 19.289 67.139 1.00 42.84 131 MET A O 1
ATOM 870 N N . LYS A 1 155 ? 46.440 21.254 66.540 1.00 41.43 132 LYS A N 1
ATOM 871 C CA . LYS A 1 155 ? 47.731 20.945 67.147 1.00 41.88 132 LYS A CA 1
ATOM 872 C C . LYS A 1 155 ? 47.619 20.615 68.613 1.00 42.41 132 LYS A C 1
ATOM 873 O O . LYS A 1 155 ? 48.214 19.637 69.060 1.00 45.80 132 LYS A O 1
ATOM 879 N N . ALA A 1 156 ? 46.928 21.480 69.358 1.00 41.21 133 ALA A N 1
ATOM 880 C CA . ALA A 1 156 ? 46.739 21.332 70.800 1.00 44.93 133 ALA A CA 1
ATOM 881 C C . ALA A 1 156 ? 45.977 20.045 71.157 1.00 50.81 133 ALA A C 1
ATOM 882 O O . ALA A 1 156 ? 46.203 19.471 72.206 1.00 60.00 133 ALA A O 1
ATOM 884 N N . GLY A 1 157 ? 45.060 19.613 70.303 1.00 49.34 134 GLY A N 1
ATOM 885 C CA . GLY A 1 157 ? 44.349 18.361 70.516 1.00 52.90 134 GLY A CA 1
ATOM 886 C C . GLY A 1 157 ? 45.181 17.115 70.295 1.00 53.45 134 GLY A C 1
ATOM 887 O O . GLY A 1 157 ? 44.852 16.075 70.834 1.00 60.76 134 GLY A O 1
ATOM 888 N N . GLY A 1 158 ? 46.236 17.209 69.482 1.00 50.16 135 GLY A N 1
ATOM 889 C CA . GLY A 1 158 ? 47.080 16.068 69.135 1.00 46.52 135 GLY A CA 1
ATOM 890 C C . GLY A 1 158 ? 46.573 15.260 67.947 1.00 43.84 135 GLY A C 1
ATOM 891 O O . GLY A 1 158 ? 45.387 15.220 67.659 1.00 51.64 135 GLY A O 1
ATOM 892 N N . ALA A 1 159 ? 47.497 14.619 67.249 1.00 42.56 136 ALA A N 1
ATOM 893 C CA . ALA A 1 159 ? 47.198 13.801 66.097 1.00 43.77 136 ALA A CA 1
ATOM 894 C C . ALA A 1 159 ? 46.470 12.525 66.551 1.00 47.40 136 ALA A C 1
ATOM 895 O O . ALA A 1 159 ? 46.681 12.099 67.679 1.00 51.93 136 ALA A O 1
ATOM 897 N N . PRO A 1 160 ? 45.618 11.909 65.726 1.00 48.63 137 PRO A N 1
ATOM 898 C CA . PRO A 1 160 ? 45.199 12.448 64.433 1.00 49.19 137 PRO A CA 1
ATOM 899 C C . PRO A 1 160 ? 44.098 13.481 64.636 1.00 48.76 137 PRO A C 1
ATOM 900 O O . PRO A 1 160 ? 43.412 13.447 65.656 1.00 48.93 137 PRO A O 1
ATOM 904 N N . ALA A 1 161 ? 43.953 14.406 63.694 1.00 45.56 138 ALA A N 1
ATOM 905 C CA . ALA A 1 161 ? 42.818 15.341 63.690 1.00 38.81 138 ALA A CA 1
ATOM 906 C C . ALA A 1 161 ? 41.961 14.998 62.500 1.00 35.98 138 ALA A C 1
ATOM 907 O O . ALA A 1 161 ? 42.452 14.426 61.515 1.00 37.01 138 ALA A O 1
ATOM 909 N N . GLU A 1 162 ? 40.675 15.344 62.580 1.00 34.15 139 GLU A N 1
ATOM 910 C CA . GLU A 1 162 ? 39.757 15.083 61.485 1.00 35.08 139 GLU A CA 1
ATOM 911 C C . GLU A 1 162 ? 39.591 16.411 60.752 1.00 34.56 139 GLU A C 1
ATOM 912 O O . GLU A 1 162 ? 38.931 17.334 61.248 1.00 33.01 139 GLU A O 1
ATOM 918 N N . LEU A 1 163 ? 40.252 16.514 59.601 1.00 34.00 140 LEU A N 1
ATOM 919 C CA . LEU A 1 163 ? 40.419 17.811 58.931 1.00 32.57 140 LEU A CA 1
ATOM 920 C C . LEU A 1 163 ? 39.122 18.428 58.395 1.00 29.77 140 LEU A C 1
ATOM 921 O O . LEU A 1 163 ? 38.964 19.672 58.392 1.00 27.54 140 LEU A O 1
ATOM 926 N N . VAL A 1 164 ? 38.196 17.577 57.954 1.00 30.34 141 VAL A N 1
ATOM 927 C CA . VAL A 1 164 ? 36.906 18.048 57.402 1.00 31.81 141 VAL A CA 1
ATOM 928 C C . VAL A 1 164 ? 36.156 18.841 58.466 1.00 30.82 141 VAL A C 1
ATOM 929 O O . VAL A 1 164 ? 35.803 19.999 58.254 1.00 30.54 141 VAL A O 1
ATOM 933 N N . GLY A 1 165 ? 35.952 18.232 59.640 1.00 31.15 142 GLY A N 1
ATOM 934 C CA . GLY A 1 165 ? 35.155 18.849 60.702 1.00 32.36 142 GLY A CA 1
ATOM 935 C C . GLY A 1 165 ? 35.829 19.982 61.436 1.00 33.10 142 GLY A C 1
ATOM 936 O O . GLY A 1 165 ? 35.193 20.985 61.757 1.00 35.84 142 GLY A O 1
ATOM 937 N N . SER A 1 166 ? 37.129 19.851 61.654 1.00 28.30 143 SER A N 1
ATOM 938 C CA . SER A 1 166 ? 37.893 20.831 62.392 1.00 30.26 143 SER A CA 1
ATOM 939 C C . SER A 1 166 ? 38.395 22.005 61.573 1.00 29.54 143 SER A C 1
ATOM 940 O O . SER A 1 166 ? 38.861 22.987 62.154 1.00 32.24 143 SER A O 1
ATOM 943 N N . TYR A 1 167 ? 38.351 21.916 60.238 1.00 27.08 144 TYR A N 1
ATOM 944 C CA . TYR A 1 167 ? 39.032 22.919 59.403 1.00 26.19 144 TYR A CA 1
ATOM 945 C C . TYR A 1 167 ? 38.253 23.283 58.150 1.00 24.39 144 TYR A C 1
ATOM 946 O O . TYR A 1 167 ? 37.906 24.442 57.979 1.00 25.15 144 TYR A O 1
ATOM 955 N N . ALA A 1 168 ? 37.948 22.294 57.304 1.00 22.50 145 ALA A N 1
ATOM 956 C CA . ALA A 1 168 ? 37.357 22.557 56.043 1.00 22.04 145 ALA A CA 1
ATOM 957 C C . ALA A 1 168 ? 35.963 23.110 56.157 1.00 24.66 145 ALA A C 1
ATOM 958 O O . ALA A 1 168 ? 35.598 23.915 55.351 1.00 24.91 145 ALA A O 1
ATOM 960 N N . LEU A 1 169 ? 35.186 22.598 57.109 1.00 26.86 146 LEU A N 1
ATOM 961 C CA . LEU A 1 169 ? 33.823 23.075 57.355 1.00 28.72 146 LEU A CA 1
ATOM 962 C C . LEU A 1 169 ? 33.865 24.301 58.265 1.00 27.09 146 LEU A C 1
ATOM 963 O O . LEU A 1 169 ? 33.102 25.267 58.089 1.00 28.79 146 LEU A O 1
ATOM 968 N N . ALA A 1 170 ? 34.781 24.281 59.229 1.00 24.90 147 ALA A N 1
ATOM 969 C CA . ALA A 1 170 ? 34.833 25.343 60.209 1.00 26.49 147 ALA A CA 1
ATOM 970 C C . ALA A 1 170 ? 35.092 26.730 59.621 1.00 25.94 147 ALA A C 1
ATOM 971 O O . ALA A 1 170 ? 34.527 27.759 60.083 1.00 23.46 147 ALA A O 1
ATOM 973 N N . ILE A 1 171 ? 35.947 26.801 58.594 1.00 22.70 148 ILE A N 1
ATOM 974 C CA . ILE A 1 171 ? 36.349 28.090 58.087 1.00 21.74 148 ILE A CA 1
ATOM 975 C C . ILE A 1 171 ? 35.150 28.733 57.376 1.00 22.82 148 ILE A C 1
ATOM 976 O O . ILE A 1 171 ? 34.816 29.871 57.678 1.00 20.81 148 ILE A O 1
ATOM 981 N N . PRO A 1 172 ? 34.515 28.035 56.413 1.00 25.21 149 PRO A N 1
ATOM 982 C CA . PRO A 1 172 ? 33.502 28.773 55.655 1.00 21.51 149 PRO A CA 1
ATOM 983 C C . PRO A 1 172 ? 32.269 29.142 56.424 1.00 23.38 149 PRO A C 1
ATOM 984 O O . PRO A 1 172 ? 31.688 30.192 56.153 1.00 21.87 149 PRO A O 1
ATOM 988 N N . VAL A 1 173 ? 31.820 28.259 57.316 1.00 24.48 150 VAL A N 1
ATOM 989 C CA . VAL A 1 173 ? 30.639 28.582 58.117 1.00 24.49 150 VAL A CA 1
ATOM 990 C C . VAL A 1 173 ? 30.926 29.778 59.028 1.00 22.37 150 VAL A C 1
ATOM 991 O O . VAL A 1 173 ? 30.091 30.662 59.149 1.00 21.73 150 VAL A O 1
ATOM 995 N N . THR A 1 174 ? 32.120 29.860 59.610 1.00 21.04 151 THR A N 1
ATOM 996 C CA . THR A 1 174 ? 32.454 30.984 60.491 1.00 24.50 151 THR A CA 1
ATOM 997 C C . THR A 1 174 ? 32.636 32.247 59.702 1.00 23.97 151 THR A C 1
ATOM 998 O O . THR A 1 174 ? 32.200 33.327 60.120 1.00 19.77 151 THR A O 1
ATOM 1002 N N . VAL A 1 175 ? 33.274 32.126 58.528 1.00 20.03 152 VAL A N 1
ATOM 1003 C CA . VAL A 1 175 ? 33.461 33.287 57.673 1.00 21.06 152 VAL A CA 1
ATOM 1004 C C . VAL A 1 175 ? 32.118 33.856 57.170 1.00 20.30 152 VAL A C 1
ATOM 1005 O O . VAL A 1 175 ? 31.890 35.061 57.233 1.00 20.95 152 VAL A O 1
ATOM 1009 N N . ILE A 1 176 ? 31.242 33.003 56.665 1.00 20.57 153 ILE A N 1
ATOM 1010 C CA . ILE A 1 176 ? 29.956 33.472 56.160 1.00 21.06 153 ILE A CA 1
ATOM 1011 C C . ILE A 1 176 ? 29.122 34.110 57.288 1.00 20.83 153 ILE A C 1
ATOM 1012 O O . ILE A 1 176 ? 28.504 35.145 57.108 1.00 19.64 153 ILE A O 1
ATOM 1017 N N . CYS A 1 177 ? 29.073 33.430 58.433 1.00 19.84 154 CYS A N 1
ATOM 1018 C CA . CYS A 1 177 ? 28.336 33.956 59.578 1.00 19.92 154 CYS A CA 1
ATOM 1019 C C . CYS A 1 177 ? 28.847 35.309 60.012 1.00 18.79 154 CYS A C 1
ATOM 1020 O O . CYS A 1 177 ? 28.041 36.210 60.313 1.00 20.08 154 CYS A O 1
ATOM 1023 N N . GLU A 1 178 ? 30.158 35.462 60.061 1.00 20.21 155 GLU A N 1
ATOM 1024 C CA . GLU A 1 178 ? 30.733 36.712 60.479 1.00 23.37 155 GLU A CA 1
ATOM 1025 C C . GLU A 1 178 ? 30.364 37.820 59.496 1.00 23.39 155 GLU A C 1
ATOM 1026 O O . GLU A 1 178 ? 29.966 38.927 59.898 1.00 24.12 155 GLU A O 1
ATOM 1032 N N A LEU A 1 179 ? 30.505 37.513 58.216 0.50 22.71 156 LEU A N 1
ATOM 1033 N N B LEU A 1 179 ? 30.476 37.520 58.214 0.50 24.18 156 LEU A N 1
ATOM 1034 C CA A LEU A 1 179 ? 30.140 38.441 57.142 0.50 21.02 156 LEU A CA 1
ATOM 1035 C CA B LEU A 1 179 ? 30.141 38.495 57.174 0.50 23.57 156 LEU A CA 1
ATOM 1036 C C A LEU A 1 179 ? 28.685 38.845 57.256 0.50 19.43 156 LEU A C 1
ATOM 1037 C C B LEU A 1 179 ? 28.670 38.846 57.165 0.50 20.79 156 LEU A C 1
ATOM 1038 O O A LEU A 1 179 ? 28.365 40.033 57.317 0.50 19.22 156 LEU A O 1
ATOM 1039 O O B LEU A 1 179 ? 28.317 40.007 56.987 0.50 21.61 156 LEU A O 1
ATOM 1048 N N . LEU A 1 180 ? 27.817 37.853 57.355 1.00 19.79 157 LEU A N 1
ATOM 1049 C CA . LEU A 1 180 ? 26.384 38.123 57.388 1.00 22.15 157 LEU A CA 1
ATOM 1050 C C . LEU A 1 180 ? 25.939 38.877 58.643 1.00 21.95 157 LEU A C 1
ATOM 1051 O O . LEU A 1 180 ? 24.955 39.627 58.601 1.00 24.79 157 LEU A O 1
ATOM 1056 N N . GLY A 1 181 ? 26.663 38.678 59.733 1.00 20.93 158 GLY A N 1
ATOM 1057 C CA . GLY A 1 181 ? 26.345 39.244 61.035 1.00 22.88 158 GLY A CA 1
ATOM 1058 C C . GLY A 1 181 ? 25.566 38.296 61.932 1.00 22.51 158 GLY A C 1
ATOM 1059 O O . GLY A 1 181 ? 24.849 38.729 62.803 1.00 22.62 158 GLY A O 1
ATOM 1060 N N . VAL A 1 182 ? 25.657 37.007 61.694 1.00 20.04 159 VAL A N 1
ATOM 1061 C CA . VAL A 1 182 ? 24.992 36.032 62.563 1.00 20.55 159 VAL A CA 1
ATOM 1062 C C . VAL A 1 182 ? 25.857 35.992 63.842 1.00 21.21 159 VAL A C 1
ATOM 1063 O O . VAL A 1 182 ? 26.993 35.532 63.794 1.00 21.92 159 VAL A O 1
ATOM 1067 N N . PRO A 1 183 ? 25.291 36.377 64.991 1.00 24.56 160 PRO A N 1
ATOM 1068 C CA . PRO A 1 183 ? 26.107 36.289 66.211 1.00 26.02 160 PRO A CA 1
ATOM 1069 C C . PRO A 1 183 ? 26.490 34.862 66.608 1.00 23.93 160 PRO A C 1
ATOM 1070 O O . PRO A 1 183 ? 25.798 33.943 66.273 1.00 18.81 160 PRO A O 1
ATOM 1074 N N . GLU A 1 184 ? 27.614 34.697 67.311 1.00 24.84 161 GLU A N 1
ATOM 1075 C CA . GLU A 1 184 ? 28.092 33.368 67.713 1.00 25.42 161 GLU A CA 1
ATOM 1076 C C . GLU A 1 184 ? 27.016 32.596 68.481 1.00 23.81 161 GLU A C 1
ATOM 1077 O O . GLU A 1 184 ? 26.842 31.411 68.257 1.00 28.00 161 GLU A O 1
ATOM 1083 N N . ASP A 1 185 ? 26.270 33.299 69.306 1.00 24.16 162 ASP A N 1
ATOM 1084 C CA . ASP A 1 185 ? 25.241 32.645 70.135 1.00 26.74 162 ASP A CA 1
ATOM 1085 C C . ASP A 1 185 ? 23.918 32.439 69.422 1.00 26.66 162 ASP A C 1
ATOM 1086 O O . ASP A 1 185 ? 22.948 32.134 70.100 1.00 24.90 162 ASP A O 1
ATOM 1091 N N . ASP A 1 186 ? 23.868 32.598 68.090 1.00 22.50 163 ASP A N 1
ATOM 1092 C CA . ASP A 1 186 ? 22.722 32.144 67.262 1.00 20.43 163 ASP A CA 1
ATOM 1093 C C . ASP A 1 186 ? 23.158 31.077 66.260 1.00 19.67 163 ASP A C 1
ATOM 1094 O O . ASP A 1 186 ? 22.319 30.512 65.598 1.00 18.67 163 ASP A O 1
ATOM 1099 N N . ARG A 1 187 ? 24.466 30.822 66.094 1.00 19.81 164 ARG A N 1
ATOM 1100 C CA . ARG A 1 187 ? 24.937 29.948 65.008 1.00 20.86 164 ARG A CA 1
ATOM 1101 C C . ARG A 1 187 ? 24.456 28.507 65.100 1.00 20.62 164 ARG A C 1
ATOM 1102 O O . ARG A 1 187 ? 24.484 27.803 64.095 1.00 19.32 164 ARG A O 1
ATOM 1110 N N . THR A 1 188 ? 24.041 28.079 66.300 1.00 16.58 165 THR A N 1
ATOM 1111 C CA . THR A 1 188 ? 23.420 26.784 66.454 1.00 18.49 165 THR A CA 1
ATOM 1112 C C . THR A 1 188 ? 22.243 26.561 65.515 1.00 17.93 165 THR A C 1
ATOM 1113 O O . THR A 1 188 ? 21.967 25.427 65.162 1.00 18.91 165 THR A O 1
ATOM 1117 N N . ARG A 1 189 ? 21.548 27.633 65.151 1.00 16.29 166 ARG A N 1
ATOM 1118 C CA . ARG A 1 189 ? 20.362 27.518 64.264 1.00 17.77 166 ARG A CA 1
ATOM 1119 C C . ARG A 1 189 ? 20.729 27.027 62.863 1.00 19.52 166 ARG A C 1
ATOM 1120 O O . ARG A 1 189 ? 19.899 26.439 62.193 1.00 19.91 166 ARG A O 1
ATOM 1128 N N . LEU A 1 190 ? 21.959 27.286 62.449 1.00 20.01 167 LEU A N 1
ATOM 1129 C CA . LEU A 1 190 ? 22.468 26.891 61.112 1.00 25.21 167 LEU A CA 1
ATOM 1130 C C . LEU A 1 190 ? 23.029 25.480 61.039 1.00 26.82 167 LEU A C 1
ATOM 1131 O O . LEU A 1 190 ? 23.255 24.960 59.938 1.00 21.79 167 LEU A O 1
ATOM 1136 N N . ARG A 1 191 ? 23.221 24.834 62.197 1.00 29.05 168 ARG A N 1
ATOM 1137 C CA . ARG A 1 191 ? 23.881 23.517 62.257 1.00 29.22 168 ARG A CA 1
ATOM 1138 C C . ARG A 1 191 ? 23.083 22.439 61.493 1.00 28.45 168 ARG A C 1
ATOM 1139 O O . ARG A 1 191 ? 23.654 21.591 60.821 1.00 30.25 168 ARG A O 1
ATOM 1147 N N . GLY A 1 192 ? 21.772 22.454 61.615 1.00 24.99 169 GLY A N 1
ATOM 1148 C CA . GLY A 1 192 ? 20.928 21.479 60.922 1.00 29.04 169 GLY A CA 1
ATOM 1149 C C . GLY A 1 192 ? 21.198 21.487 59.431 1.00 30.44 169 GLY A C 1
ATOM 1150 O O . GLY A 1 192 ? 21.473 20.429 58.822 1.00 32.41 169 GLY A O 1
ATOM 1151 N N A TRP A 1 193 ? 21.176 22.677 58.818 0.50 31.06 170 TRP A N 1
ATOM 1152 N N B TRP A 1 193 ? 21.200 22.662 58.831 0.50 30.48 170 TRP A N 1
ATOM 1153 C CA A TRP A 1 193 ? 21.445 22.759 57.381 0.50 30.38 170 TRP A CA 1
ATOM 1154 C CA B TRP A 1 193 ? 21.385 22.691 57.409 0.50 29.49 170 TRP A CA 1
ATOM 1155 C C A TRP A 1 193 ? 22.841 22.281 57.077 0.50 30.26 170 TRP A C 1
ATOM 1156 C C B TRP A 1 193 ? 22.847 22.389 57.007 0.50 30.36 170 TRP A C 1
ATOM 1157 O O A TRP A 1 193 ? 23.039 21.481 56.152 0.50 31.17 170 TRP A O 1
ATOM 1158 O O B TRP A 1 193 ? 23.093 21.799 55.942 0.50 33.01 170 TRP A O 1
ATOM 1179 N N . CYS A 1 194 ? 23.811 22.760 57.844 1.00 27.96 171 CYS A N 1
ATOM 1180 C CA . CYS A 1 194 ? 25.189 22.376 57.629 1.00 31.59 171 CYS A CA 1
ATOM 1181 C C . CYS A 1 194 ? 25.395 20.846 57.628 1.00 40.15 171 CYS A C 1
ATOM 1182 O O . CYS A 1 194 ? 26.121 20.339 56.777 1.00 41.47 171 CYS A O 1
ATOM 1185 N N . ASP A 1 195 ? 24.680 20.124 58.488 1.00 35.46 172 ASP A N 1
ATOM 1186 C CA . ASP A 1 195 ? 24.709 18.641 58.500 1.00 42.05 172 ASP A CA 1
ATOM 1187 C C . ASP A 1 195 ? 24.049 18.050 57.286 1.00 42.62 172 ASP A C 1
ATOM 1188 O O . ASP A 1 195 ? 24.574 17.122 56.700 1.00 42.53 172 ASP A O 1
ATOM 1193 N N . ALA A 1 196 ? 22.881 18.586 56.945 1.00 44.65 173 ALA A N 1
ATOM 1194 C CA . ALA A 1 196 ? 22.132 18.199 55.754 1.00 46.92 173 ALA A CA 1
ATOM 1195 C C . ALA A 1 196 ? 22.935 18.339 54.460 1.00 50.49 173 ALA A C 1
ATOM 1196 O O . ALA A 1 196 ? 22.972 17.425 53.647 1.00 53.46 173 ALA A O 1
ATOM 1198 N N . ALA A 1 197 ? 23.587 19.480 54.283 1.00 46.56 174 ALA A N 1
ATOM 1199 C CA . ALA A 1 197 ? 24.435 19.736 53.118 1.00 50.63 174 ALA A CA 1
ATOM 1200 C C . ALA A 1 197 ? 25.565 18.684 52.938 1.00 64.49 174 ALA A C 1
ATOM 1201 O O . ALA A 1 197 ? 25.822 18.233 51.814 1.00 69.19 174 ALA A O 1
ATOM 1203 N N . LEU A 1 198 ? 26.206 18.288 54.041 1.00 61.89 175 LEU A N 1
ATOM 1204 C CA . LEU A 1 198 ? 27.481 17.554 53.977 1.00 73.36 175 LEU A CA 1
ATOM 1205 C C . LEU A 1 198 ? 27.373 16.035 54.150 1.00 73.86 175 LEU A C 1
ATOM 1206 O O . LEU A 1 198 ? 28.396 15.340 54.094 1.00 84.04 175 LEU A O 1
ATOM 1211 N N . SER A 1 199 ? 26.163 15.510 54.333 1.00 69.83 176 SER A N 1
ATOM 1212 C CA . SER A 1 199 ? 26.012 14.144 54.843 1.00 77.50 176 SER A CA 1
ATOM 1213 C C . SER A 1 199 ? 25.209 13.211 53.931 1.00 87.32 176 SER A C 1
ATOM 1214 O O . SER A 1 199 ? 24.748 13.604 52.850 1.00 89.42 176 SER A O 1
ATOM 1217 N N . THR A 1 200 ? 25.129 11.953 54.369 1.00 90.73 177 THR A N 1
ATOM 1218 C CA . THR A 1 200 ? 24.118 10.979 53.923 1.00 88.35 177 THR A CA 1
ATOM 1219 C C . THR A 1 200 ? 23.502 10.192 55.106 1.00 91.31 177 THR A C 1
ATOM 1220 O O . THR A 1 200 ? 22.592 9.373 54.900 1.00 82.64 177 THR A O 1
ATOM 1224 N N . GLY A 1 201 ? 23.955 10.478 56.335 1.00 93.14 178 GLY A N 1
ATOM 1225 C CA . GLY A 1 201 ? 23.952 9.499 57.431 1.00 100.39 178 GLY A CA 1
ATOM 1226 C C . GLY A 1 201 ? 23.495 10.004 58.794 1.00 99.79 178 GLY A C 1
ATOM 1227 O O . GLY A 1 201 ? 24.301 10.530 59.561 1.00 98.82 178 GLY A O 1
ATOM 1228 N N . GLU A 1 202 ? 22.208 9.878 59.111 1.00 98.06 179 GLU A N 1
ATOM 1229 C CA . GLU A 1 202 ? 21.149 9.572 58.143 1.00 95.97 179 GLU A CA 1
ATOM 1230 C C . GLU A 1 202 ? 19.985 10.474 58.515 1.00 93.70 179 GLU A C 1
ATOM 1231 O O . GLU A 1 202 ? 18.968 10.032 59.055 1.00 103.61 179 GLU A O 1
ATOM 1237 N N . LEU A 1 203 ? 20.186 11.766 58.261 1.00 79.51 180 LEU A N 1
ATOM 1238 C CA . LEU A 1 203 ? 19.104 12.751 58.270 1.00 74.42 180 LEU A CA 1
ATOM 1239 C C . LEU A 1 203 ? 17.860 12.183 57.557 1.00 70.07 180 LEU A C 1
ATOM 1240 O O . LEU A 1 203 ? 17.972 11.442 56.558 1.00 62.11 180 LEU A O 1
ATOM 1245 N N . THR A 1 204 ? 16.688 12.514 58.099 1.00 67.07 181 THR A N 1
ATOM 1246 C CA . THR A 1 204 ? 15.407 12.159 57.497 1.00 57.66 181 THR A CA 1
ATOM 1247 C C . THR A 1 204 ? 15.031 13.227 56.492 1.00 51.39 181 THR A C 1
ATOM 1248 O O . THR A 1 204 ? 15.475 14.377 56.593 1.00 49.48 181 THR A O 1
ATOM 1252 N N . ASP A 1 205 ? 14.201 12.853 55.533 1.00 43.98 182 ASP A N 1
ATOM 1253 C CA . ASP A 1 205 ? 13.595 13.815 54.610 1.00 48.68 182 ASP A CA 1
ATOM 1254 C C . ASP A 1 205 ? 13.015 15.035 55.374 1.00 51.41 182 ASP A C 1
ATOM 1255 O O . ASP A 1 205 ? 13.285 16.203 55.038 1.00 37.93 182 ASP A O 1
ATOM 1260 N N . GLU A 1 206 ? 12.252 14.734 56.424 1.00 51.20 183 GLU A N 1
ATOM 1261 C CA . GLU A 1 206 ? 11.583 15.756 57.225 1.00 54.20 183 GLU A CA 1
ATOM 1262 C C . GLU A 1 206 ? 12.581 16.652 57.991 1.00 48.58 183 GLU A C 1
ATOM 1263 O O . GLU A 1 206 ? 12.370 17.866 58.044 1.00 51.34 183 GLU A O 1
ATOM 1269 N N . GLU A 1 207 ? 13.648 16.077 58.559 1.00 43.09 184 GLU A N 1
ATOM 1270 C CA . GLU A 1 207 ? 14.709 16.883 59.203 1.00 41.63 184 GLU A CA 1
ATOM 1271 C C . GLU A 1 207 ? 15.337 17.868 58.211 1.00 42.18 184 GLU A C 1
ATOM 1272 O O . GLU A 1 207 ? 15.559 19.023 58.565 1.00 34.17 184 GLU A O 1
ATOM 1278 N N . CYS A 1 208 ? 15.573 17.431 56.964 1.00 35.48 185 CYS A N 1
ATOM 1279 C CA . CYS A 1 208 ? 16.074 18.331 55.904 1.00 36.49 185 CYS A CA 1
ATOM 1280 C C . CYS A 1 208 ? 15.182 19.535 55.639 1.00 39.28 185 CYS A C 1
ATOM 1281 O O . CYS A 1 208 ? 15.649 20.697 55.682 1.00 34.00 185 CYS A O 1
ATOM 1284 N N . VAL A 1 209 ? 13.908 19.266 55.395 1.00 31.05 186 VAL A N 1
ATOM 1285 C CA . VAL A 1 209 ? 12.987 20.328 55.112 1.00 36.04 186 VAL A CA 1
ATOM 1286 C C . VAL A 1 209 ? 12.742 21.211 56.366 1.00 40.63 186 VAL A C 1
ATOM 1287 O O . VAL A 1 209 ? 12.578 22.441 56.232 1.00 33.80 186 VAL A O 1
ATOM 1291 N N . GLN A 1 210 ? 12.682 20.610 57.561 1.00 33.42 187 GLN A N 1
ATOM 1292 C CA . GLN A 1 210 ? 12.554 21.434 58.811 1.00 30.95 187 GLN A CA 1
ATOM 1293 C C . GLN A 1 210 ? 13.788 22.342 58.979 1.00 28.73 187 GLN A C 1
ATOM 1294 O O . GLN A 1 210 ? 13.629 23.496 59.358 1.00 34.00 187 GLN A O 1
ATOM 1300 N N . SER A 1 211 ? 14.992 21.821 58.709 1.00 28.40 188 SER A N 1
ATOM 1301 C CA . SER A 1 211 ? 16.244 22.552 58.852 1.00 30.61 188 SER A CA 1
ATOM 1302 C C . SER A 1 211 ? 16.398 23.668 57.803 1.00 33.88 188 SER A C 1
ATOM 1303 O O . SER A 1 211 ? 17.080 24.656 58.078 1.00 29.05 188 SER A O 1
ATOM 1306 N N . PHE A 1 212 ? 15.807 23.491 56.609 1.00 29.69 189 PHE A N 1
ATOM 1307 C CA . PHE A 1 212 ? 15.808 24.535 55.581 1.00 28.73 189 PHE A CA 1
ATOM 1308 C C . PHE A 1 212 ? 14.790 25.601 55.908 1.00 30.32 189 PHE A C 1
ATOM 1309 O O . PHE A 1 212 ? 15.080 26.821 55.803 1.00 29.15 189 PHE A O 1
ATOM 1317 N N A MET A 1 213 ? 13.575 25.186 56.284 0.65 26.60 190 MET A N 1
ATOM 1318 N N B MET A 1 213 ? 13.597 25.155 56.296 0.35 30.88 190 MET A N 1
ATOM 1319 C CA A MET A 1 213 ? 12.575 26.154 56.774 0.65 24.92 190 MET A CA 1
ATOM 1320 C CA B MET A 1 213 ? 12.574 26.054 56.806 0.35 32.28 190 MET A CA 1
ATOM 1321 C C A MET A 1 213 ? 13.151 26.916 57.975 0.65 22.59 190 MET A C 1
ATOM 1322 C C B MET A 1 213 ? 13.094 26.865 57.995 0.35 27.23 190 MET A C 1
ATOM 1323 O O A MET A 1 213 ? 12.887 28.122 58.127 0.65 20.27 190 MET A O 1
ATOM 1324 O O B MET A 1 213 ? 12.718 28.031 58.170 0.35 26.30 190 MET A O 1
ATOM 1333 N N . ASP A 1 214 ? 13.958 26.251 58.801 1.00 24.30 191 ASP A N 1
ATOM 1334 C CA . ASP A 1 214 ? 14.572 26.933 59.949 1.00 24.56 191 ASP A CA 1
ATOM 1335 C C . ASP A 1 214 ? 15.478 28.054 59.481 1.00 22.90 191 ASP A C 1
ATOM 1336 O O . ASP A 1 214 ? 15.542 29.092 60.152 1.00 24.21 191 ASP A O 1
ATOM 1341 N N . LEU A 1 215 ? 16.199 27.839 58.382 1.00 19.95 192 LEU A N 1
ATOM 1342 C CA . LEU A 1 215 ? 16.989 28.948 57.761 1.00 20.10 192 LEU A CA 1
ATOM 1343 C C . LEU A 1 215 ? 16.105 30.143 57.418 1.00 19.31 192 LEU A C 1
ATOM 1344 O O . LEU A 1 215 ? 16.473 31.282 57.718 1.00 19.14 192 LEU A O 1
ATOM 1349 N N . GLN A 1 216 ? 14.943 29.886 56.816 1.00 18.47 193 GLN A N 1
ATOM 1350 C CA . GLN A 1 216 ? 14.003 30.960 56.500 1.00 18.84 193 GLN A CA 1
ATOM 1351 C C . GLN A 1 216 ? 13.551 31.724 57.723 1.00 18.80 193 GLN A C 1
ATOM 1352 O O . GLN A 1 216 ? 13.474 32.953 57.724 1.00 19.22 193 GLN A O 1
ATOM 1358 N N . LYS A 1 217 ? 13.160 30.963 58.738 1.00 17.83 194 LYS A N 1
ATOM 1359 C CA . LYS A 1 217 ? 12.671 31.517 59.980 1.00 20.13 194 LYS A CA 1
ATOM 1360 C C . LYS A 1 217 ? 13.752 32.336 60.651 1.00 17.79 194 LYS A C 1
ATOM 1361 O O . LYS A 1 217 ? 13.484 33.449 61.134 1.00 17.84 194 LYS A O 1
ATOM 1367 N N . TYR A 1 218 ? 14.956 31.791 60.679 1.00 17.56 195 TYR A N 1
ATOM 1368 C CA . TYR A 1 218 ? 16.066 32.452 61.344 1.00 18.34 195 TYR A CA 1
ATOM 1369 C C . TYR A 1 218 ? 16.420 33.767 60.611 1.00 18.77 195 TYR A C 1
ATOM 1370 O O . TYR A 1 218 ? 16.562 34.835 61.247 1.00 17.93 195 TYR A O 1
ATOM 1379 N N . PHE A 1 219 ? 16.588 33.678 59.293 1.00 17.46 196 PHE A N 1
ATOM 1380 C CA . PHE A 1 219 ? 16.969 34.861 58.504 1.00 18.36 196 PHE A CA 1
ATOM 1381 C C . PHE A 1 219 ? 15.883 35.915 58.399 1.00 17.56 196 PHE A C 1
ATOM 1382 O O . PHE A 1 219 ? 16.186 37.116 58.328 1.00 17.96 196 PHE A O 1
ATOM 1390 N N . GLU A 1 220 ? 14.615 35.505 58.476 1.00 19.23 197 GLU A N 1
ATOM 1391 C CA . GLU A 1 220 ? 13.532 36.446 58.634 1.00 17.95 197 GLU A CA 1
ATOM 1392 C C . GLU A 1 220 ? 13.720 37.268 59.887 1.00 20.28 197 GLU A C 1
ATOM 1393 O O . GLU A 1 220 ? 13.567 38.510 59.857 1.00 20.14 197 GLU A O 1
ATOM 1399 N N . ASP A 1 221 ? 14.037 36.585 60.999 1.00 18.48 198 ASP A N 1
ATOM 1400 C CA . ASP A 1 221 ? 14.302 37.255 62.279 1.00 20.09 198 ASP A CA 1
ATOM 1401 C C . ASP A 1 221 ? 15.492 38.166 62.203 1.00 19.34 198 ASP A C 1
ATOM 1402 O O . ASP A 1 221 ? 15.414 39.300 62.675 1.00 22.31 198 ASP A O 1
ATOM 1407 N N . LEU A 1 222 ? 16.552 37.700 61.602 1.00 17.15 199 LEU A N 1
ATOM 1408 C CA . LEU A 1 222 ? 17.759 38.491 61.468 1.00 18.73 199 LEU A CA 1
ATOM 1409 C C . LEU A 1 222 ? 17.560 39.755 60.630 1.00 18.45 199 LEU A C 1
ATOM 1410 O O . LEU A 1 222 ? 18.011 40.836 61.001 1.00 19.07 199 LEU A O 1
ATOM 1415 N N . VAL A 1 223 ? 16.901 39.600 59.500 1.00 18.41 200 VAL A N 1
ATOM 1416 C CA . VAL A 1 223 ? 16.565 40.735 58.647 1.00 19.77 200 VAL A CA 1
ATOM 1417 C C . VAL A 1 223 ? 15.688 41.737 59.380 1.00 19.83 200 VAL A C 1
ATOM 1418 O O . VAL A 1 223 ? 15.999 42.930 59.364 1.00 18.45 200 VAL A O 1
ATOM 1422 N N . LYS A 1 224 ? 14.659 41.273 60.109 1.00 20.45 201 LYS A N 1
ATOM 1423 C CA . LYS A 1 224 ? 13.867 42.210 60.927 1.00 21.95 201 LYS A CA 1
ATOM 1424 C C . LYS A 1 224 ? 14.695 42.912 61.975 1.00 21.55 201 LYS A C 1
ATOM 1425 O O . LYS A 1 224 ? 14.527 44.127 62.159 1.00 22.41 201 LYS A O 1
ATOM 1431 N N A GLU A 1 225 ? 15.589 42.187 62.653 0.50 22.23 202 GLU A N 1
ATOM 1432 N N B GLU A 1 225 ? 15.590 42.175 62.652 0.50 21.36 202 GLU A N 1
ATOM 1433 C CA A GLU A 1 225 ? 16.393 42.766 63.708 0.50 23.84 202 GLU A CA 1
ATOM 1434 C CA B GLU A 1 225 ? 16.410 42.727 63.717 0.50 22.28 202 GLU A CA 1
ATOM 1435 C C A GLU A 1 225 ? 17.375 43.813 63.151 0.50 21.14 202 GLU A C 1
ATOM 1436 C C B GLU A 1 225 ? 17.382 43.795 63.159 0.50 20.42 202 GLU A C 1
ATOM 1437 O O A GLU A 1 225 ? 17.554 44.884 63.732 0.50 20.12 202 GLU A O 1
ATOM 1438 O O B GLU A 1 225 ? 17.550 44.864 63.743 0.50 19.54 202 GLU A O 1
ATOM 1449 N N . ARG A 1 226 ? 17.988 43.503 62.017 1.00 19.63 203 ARG A N 1
ATOM 1450 C CA . ARG A 1 226 ? 18.942 44.440 61.391 1.00 21.48 203 ARG A CA 1
ATOM 1451 C C . ARG A 1 226 ? 18.275 45.659 60.736 1.00 20.32 203 ARG A C 1
ATOM 1452 O O . ARG A 1 226 ? 18.878 46.744 60.676 1.00 22.64 203 ARG A O 1
ATOM 1460 N N . ARG A 1 227 ? 17.069 45.495 60.247 1.00 19.29 204 ARG A N 1
ATOM 1461 C CA . ARG A 1 227 ? 16.280 46.642 59.773 1.00 20.89 204 ARG A CA 1
ATOM 1462 C C . ARG A 1 227 ? 16.009 47.614 60.918 1.00 20.76 204 ARG A C 1
ATOM 1463 O O . ARG A 1 227 ? 16.070 48.841 60.740 1.00 21.58 204 ARG A O 1
ATOM 1471 N N . ALA A 1 228 ? 15.701 47.067 62.091 1.00 20.02 205 ALA A N 1
ATOM 1472 C CA . ALA A 1 228 ? 15.395 47.854 63.291 1.00 20.95 205 ALA A CA 1
ATOM 1473 C C . ALA A 1 228 ? 16.607 48.429 64.042 1.00 21.89 205 ALA A C 1
ATOM 1474 O O . ALA A 1 228 ? 16.513 49.484 64.697 1.00 21.67 205 ALA A O 1
ATOM 1476 N N A GLU A 1 229 ? 17.715 47.699 63.996 0.50 21.92 206 GLU A N 1
ATOM 1477 N N B GLU A 1 229 ? 17.724 47.723 63.963 0.50 22.24 206 GLU A N 1
ATOM 1478 C CA A GLU A 1 229 ? 18.971 48.085 64.643 0.50 22.85 206 GLU A CA 1
ATOM 1479 C CA B GLU A 1 229 ? 18.957 48.109 64.632 0.50 23.67 206 GLU A CA 1
ATOM 1480 C C A GLU A 1 229 ? 20.099 47.696 63.698 0.50 23.14 206 GLU A C 1
ATOM 1481 C C B GLU A 1 229 ? 20.094 47.707 63.706 0.50 23.62 206 GLU A C 1
ATOM 1482 O O A GLU A 1 229 ? 20.626 46.592 63.771 0.50 22.40 206 GLU A O 1
ATOM 1483 O O B GLU A 1 229 ? 20.616 46.601 63.793 0.50 22.91 206 GLU A O 1
ATOM 1494 N N . PRO A 1 230 ? 20.472 48.602 62.781 1.00 23.11 207 PRO A N 1
ATOM 1495 C CA . PRO A 1 230 ? 21.447 48.225 61.786 1.00 24.02 207 PRO A CA 1
ATOM 1496 C C . PRO A 1 230 ? 22.847 48.106 62.371 1.00 25.53 207 PRO A C 1
ATOM 1497 O O . PRO A 1 230 ? 23.159 48.782 63.317 1.00 24.91 207 PRO A O 1
ATOM 1501 N N A ARG A 1 231 ? 23.646 47.224 61.799 0.60 24.45 208 ARG A N 1
ATOM 1502 N N B ARG A 1 231 ? 23.643 47.194 61.828 0.40 25.19 208 ARG A N 1
ATOM 1503 C CA A ARG A 1 231 ? 25.027 46.993 62.221 0.60 26.59 208 ARG A CA 1
ATOM 1504 C CA B ARG A 1 231 ? 25.029 46.973 62.256 0.40 27.25 208 ARG A CA 1
ATOM 1505 C C A ARG A 1 231 ? 25.925 47.068 61.006 0.60 28.60 208 ARG A C 1
ATOM 1506 C C B ARG A 1 231 ? 25.916 47.033 61.026 0.40 28.71 208 ARG A C 1
ATOM 1507 O O A ARG A 1 231 ? 25.448 47.253 59.887 0.60 27.38 208 ARG A O 1
ATOM 1508 O O B ARG A 1 231 ? 25.416 47.171 59.915 0.40 27.75 208 ARG A O 1
ATOM 1517 N N . ASP A 1 232 ? 27.228 46.953 61.231 1.00 29.64 209 ASP A N 1
ATOM 1518 C CA . ASP A 1 232 ? 28.196 46.905 60.140 1.00 32.91 209 ASP A CA 1
ATOM 1519 C C . ASP A 1 232 ? 28.357 45.443 59.695 1.00 31.99 209 ASP A C 1
ATOM 1520 O O . ASP A 1 232 ? 29.363 44.793 60.000 1.00 37.38 209 ASP A O 1
ATOM 1525 N N . ASP A 1 233 ? 27.358 44.903 59.031 1.00 22.83 210 ASP A N 1
ATOM 1526 C CA . ASP A 1 233 ? 27.441 43.546 58.479 1.00 20.66 210 ASP A CA 1
ATOM 1527 C C . ASP A 1 233 ? 26.732 43.492 57.146 1.00 22.85 210 ASP A C 1
ATOM 1528 O O . ASP A 1 233 ? 26.101 44.457 56.688 1.00 20.50 210 ASP A O 1
ATOM 1533 N N . LEU A 1 234 ? 26.911 42.373 56.453 1.00 21.52 211 LEU A N 1
ATOM 1534 C CA . LEU A 1 234 ? 26.333 42.237 55.110 1.00 19.88 211 LEU A CA 1
ATOM 1535 C C . LEU A 1 234 ? 24.844 42.270 55.123 1.00 19.88 211 LEU A C 1
ATOM 1536 O O . LEU A 1 234 ? 24.207 42.823 54.218 1.00 21.21 211 LEU A O 1
ATOM 1541 N N . THR A 1 235 ? 24.235 41.677 56.142 1.00 18.80 212 THR A N 1
ATOM 1542 C CA . THR A 1 235 ? 22.760 41.720 56.216 1.00 17.98 212 THR A CA 1
ATOM 1543 C C . THR A 1 235 ? 22.232 43.176 56.241 1.00 18.53 212 THR A C 1
ATOM 1544 O O . THR A 1 235 ? 21.320 43.547 55.465 1.00 18.25 212 THR A O 1
ATOM 1548 N N . SER A 1 236 ? 22.814 44.016 57.091 1.00 19.40 213 SER A N 1
ATOM 1549 C CA . SER A 1 236 ? 22.388 45.415 57.172 1.00 20.99 213 SER A CA 1
ATOM 1550 C C . SER A 1 236 ? 22.676 46.140 55.844 1.00 21.06 213 SER A C 1
ATOM 1551 O O . SER A 1 236 ? 21.850 46.915 55.354 1.00 21.2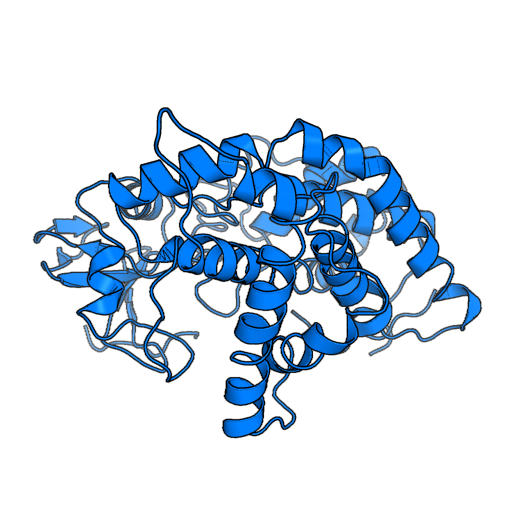1 213 SER A O 1
ATOM 1554 N N . ALA A 1 237 ? 23.822 45.846 55.234 1.00 22.49 214 ALA A N 1
ATOM 1555 C CA . ALA A 1 237 ? 24.184 46.505 53.975 1.00 21.74 214 ALA A CA 1
ATOM 1556 C C . ALA A 1 237 ? 23.237 46.097 52.862 1.00 20.80 214 ALA A C 1
ATOM 1557 O O . ALA A 1 237 ? 22.860 46.948 52.065 1.00 21.77 214 ALA A O 1
ATOM 1559 N N . LEU A 1 238 ? 22.759 44.830 52.843 1.00 19.58 215 LEU A N 1
ATOM 1560 C CA . LEU A 1 238 ? 21.777 44.402 51.863 1.00 20.69 215 LEU A CA 1
ATOM 1561 C C . LEU A 1 238 ? 20.429 45.091 52.065 1.00 20.73 215 LEU A C 1
ATOM 1562 O O . LEU A 1 238 ? 19.784 45.502 51.096 1.00 18.17 215 LEU A O 1
ATOM 1567 N N . ILE A 1 239 ? 20.028 45.253 53.317 1.00 19.29 216 ILE A N 1
ATOM 1568 C CA . ILE A 1 239 ? 18.774 45.931 53.634 1.00 18.38 216 ILE A CA 1
ATOM 1569 C C . ILE A 1 239 ? 18.829 47.392 53.155 1.00 19.37 216 ILE A C 1
ATOM 1570 O O . ILE A 1 239 ? 17.815 47.925 52.650 1.00 21.16 216 ILE A O 1
ATOM 1575 N N . GLU A 1 240 ? 20.006 48.010 53.321 1.00 18.74 217 GLU A N 1
ATOM 1576 C CA . GLU A 1 240 ? 20.248 49.413 52.995 1.00 23.37 217 GLU A CA 1
ATOM 1577 C C . GLU A 1 240 ? 20.488 49.686 51.505 1.00 23.46 217 GLU A C 1
ATOM 1578 O O . GLU A 1 240 ? 20.421 50.850 51.065 1.00 23.27 217 GLU A O 1
ATOM 1584 N N . ALA A 1 241 ? 20.716 48.615 50.730 1.00 22.71 218 ALA A N 1
ATOM 1585 C CA . ALA A 1 241 ? 21.110 48.779 49.316 1.00 21.90 218 ALA A CA 1
ATOM 1586 C C . ALA A 1 241 ? 19.986 49.408 48.557 1.00 21.49 218 ALA A C 1
ATOM 1587 O O . ALA A 1 241 ? 18.824 49.032 48.716 1.00 19.52 218 ALA A O 1
ATOM 1589 N N . ARG A 1 242 ? 20.330 50.371 47.697 1.00 22.54 219 ARG A N 1
ATOM 1590 C CA . ARG A 1 242 ? 19.349 51.004 46.858 1.00 23.98 219 ARG A CA 1
ATOM 1591 C C . ARG A 1 242 ? 19.940 51.179 45.462 1.00 27.64 219 ARG A C 1
ATOM 1592 O O . ARG A 1 242 ? 21.154 51.324 45.288 1.00 26.66 219 ARG A O 1
ATOM 1600 N N . ASP A 1 243 ? 19.043 51.131 44.492 1.00 28.54 220 ASP A N 1
ATOM 1601 C CA . ASP A 1 243 ? 19.337 51.578 43.125 1.00 34.72 220 ASP A CA 1
ATOM 1602 C C . ASP A 1 243 ? 18.141 52.427 42.706 1.00 37.14 220 ASP A C 1
ATOM 1603 O O . ASP A 1 243 ? 17.140 51.901 42.259 1.00 37.54 220 ASP A O 1
ATOM 1608 N N . ALA A 1 244 ? 18.250 53.741 42.927 1.00 41.58 221 ALA A N 1
ATOM 1609 C CA . ALA A 1 244 ? 17.139 54.710 42.857 1.00 40.98 221 ALA A CA 1
ATOM 1610 C C . ALA A 1 244 ? 16.181 54.362 43.965 1.00 39.80 221 ALA A C 1
ATOM 1611 O O . ALA A 1 244 ? 16.632 54.188 45.073 1.00 42.26 221 ALA A O 1
ATOM 1613 N N . HIS A 1 245 ? 14.883 54.269 43.723 1.00 45.37 222 HIS A N 1
ATOM 1614 C CA . HIS A 1 245 ? 13.978 53.831 44.784 1.00 49.69 222 HIS A CA 1
ATOM 1615 C C . HIS A 1 245 ? 13.987 52.320 44.919 1.00 43.32 222 HIS A C 1
ATOM 1616 O O . HIS A 1 245 ? 13.399 51.814 45.867 1.00 41.94 222 HIS A O 1
ATOM 1623 N N . ASP A 1 246 ? 14.610 51.592 43.982 1.00 34.97 223 ASP A N 1
ATOM 1624 C CA . ASP A 1 246 ? 14.589 50.146 44.049 1.00 32.14 223 ASP A CA 1
ATOM 1625 C C . ASP A 1 246 ? 15.370 49.642 45.253 1.00 28.92 223 ASP A C 1
ATOM 1626 O O . ASP A 1 246 ? 16.423 50.176 45.594 1.00 27.97 223 ASP A O 1
ATOM 1631 N N . ARG A 1 247 ? 14.831 48.597 45.869 1.00 29.45 224 ARG A N 1
ATOM 1632 C CA . ARG A 1 247 ? 15.390 47.994 47.063 1.00 27.34 224 ARG A CA 1
ATOM 1633 C C . ARG A 1 247 ? 14.958 46.518 47.065 1.00 28.27 224 ARG A C 1
ATOM 1634 O O . ARG A 1 247 ? 14.006 46.141 46.358 1.00 26.88 224 ARG A O 1
ATOM 1642 N N . LEU A 1 248 ? 15.641 45.712 47.875 1.00 24.90 225 LEU A N 1
ATOM 1643 C CA . LEU A 1 248 ? 15.299 44.301 48.052 1.00 23.04 225 LEU A CA 1
ATOM 1644 C C . LEU A 1 248 ? 14.113 44.194 49.014 1.00 26.75 225 LEU A C 1
ATOM 1645 O O . LEU A 1 248 ? 14.154 44.740 50.145 1.00 25.91 225 LEU A O 1
ATOM 1650 N N . ALA A 1 249 ? 13.054 43.504 48.595 1.00 24.56 226 ALA A N 1
ATOM 1651 C CA . ALA A 1 249 ? 11.954 43.196 49.507 1.00 26.86 226 ALA A CA 1
ATOM 1652 C C . ALA A 1 249 ? 12.377 42.164 50.519 1.00 25.22 226 ALA A C 1
ATOM 1653 O O . ALA A 1 249 ? 13.414 41.498 50.401 1.00 21.67 226 ALA A O 1
ATOM 1655 N N . GLU A 1 250 ? 11.592 42.086 51.574 1.00 26.59 227 GLU A N 1
ATOM 1656 C CA . GLU A 1 250 ? 11.939 41.204 52.682 1.00 26.93 227 GLU A CA 1
ATOM 1657 C C . GLU A 1 250 ? 12.149 39.750 52.259 1.00 21.81 227 GLU A C 1
ATOM 1658 O O . GLU A 1 250 ? 13.130 39.155 52.658 1.00 20.98 227 GLU A O 1
ATOM 1664 N N . PRO A 1 251 ? 11.251 39.165 51.431 1.00 24.24 228 PRO A N 1
ATOM 1665 C CA . PRO A 1 251 ? 11.517 37.785 50.981 1.00 22.88 228 PRO A CA 1
ATOM 1666 C C . PRO A 1 251 ? 12.754 37.638 50.093 1.00 20.30 228 PRO A C 1
ATOM 1667 O O . PRO A 1 251 ? 13.455 36.611 50.127 1.00 21.60 228 PRO A O 1
ATOM 1671 N N . GLU A 1 252 ? 13.065 38.657 49.293 1.00 22.50 229 GLU A N 1
ATOM 1672 C CA . GLU A 1 252 ? 14.273 38.657 48.515 1.00 20.75 229 GLU A CA 1
ATOM 1673 C C . GLU A 1 252 ? 15.514 38.697 49.433 1.00 20.54 229 GLU A C 1
ATOM 1674 O O . GLU A 1 252 ? 16.505 38.015 49.134 1.00 20.00 229 GLU A O 1
ATOM 1680 N N . LEU A 1 253 ? 15.497 39.523 50.488 1.00 18.53 230 LEU A N 1
ATOM 1681 C CA . LEU A 1 253 ? 16.629 39.562 51.447 1.00 19.63 230 LEU A CA 1
ATOM 1682 C C . LEU A 1 253 ? 16.865 38.219 52.124 1.00 18.60 230 LEU A C 1
ATOM 1683 O O . LEU A 1 253 ? 18.019 37.766 52.276 1.00 20.13 230 LEU A O 1
ATOM 1688 N N . ILE A 1 254 ? 15.767 37.620 52.608 1.00 17.97 231 ILE A N 1
ATOM 1689 C CA . ILE A 1 254 ? 15.835 36.336 53.285 1.00 17.42 231 ILE A CA 1
ATOM 1690 C C . ILE A 1 254 ? 16.438 35.325 52.336 1.00 18.73 231 ILE A C 1
ATOM 1691 O O . ILE A 1 254 ? 17.394 34.626 52.685 1.00 18.96 231 ILE A O 1
ATOM 1696 N N . GLY A 1 255 ? 15.903 35.272 51.104 1.00 17.69 232 GLY A N 1
ATOM 1697 C CA . GLY A 1 255 ? 16.413 34.342 50.066 1.00 18.82 232 GLY A CA 1
ATOM 1698 C C . GLY A 1 255 ? 17.906 34.568 49.768 1.00 18.34 232 GLY A C 1
ATOM 1699 O O . GLY A 1 255 ? 18.654 33.607 49.661 1.00 17.04 232 GLY A O 1
ATOM 1700 N N . LEU A 1 256 ? 18.339 35.832 49.677 1.00 20.26 233 LEU A N 1
ATOM 1701 C CA . LEU A 1 256 ? 19.745 36.122 49.413 1.00 20.48 233 LEU A CA 1
ATOM 1702 C C . LEU A 1 256 ? 20.625 35.718 50.548 1.00 18.43 233 LEU A C 1
ATOM 1703 O O . LEU A 1 256 ? 21.684 35.166 50.297 1.00 19.56 233 LEU A O 1
ATOM 1708 N N . CYS A 1 257 ? 20.211 35.935 51.784 1.00 18.16 234 CYS A N 1
ATOM 1709 C CA . CYS A 1 257 ? 21.027 35.430 52.911 1.00 20.06 234 CYS A CA 1
ATOM 1710 C C . CYS A 1 257 ? 21.233 33.929 52.824 1.00 18.77 234 CYS A C 1
ATOM 1711 O O . CYS A 1 257 ? 22.341 33.424 53.070 1.00 21.61 234 CYS A O 1
ATOM 1714 N N . ILE A 1 258 ? 20.171 33.228 52.466 1.00 18.83 235 ILE A N 1
ATOM 1715 C CA . ILE A 1 258 ? 20.216 31.795 52.327 1.00 18.07 235 ILE A CA 1
ATOM 1716 C C . ILE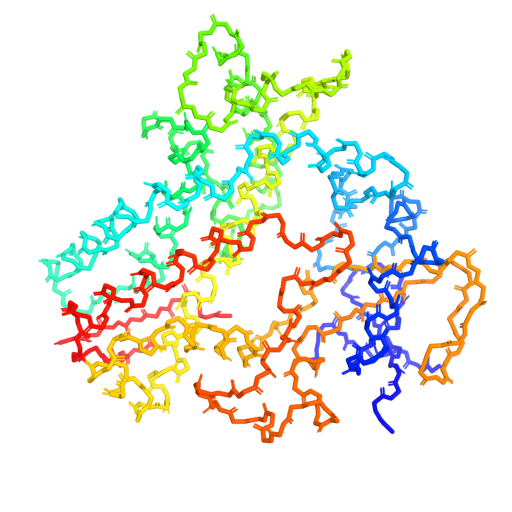 A 1 258 ? 21.075 31.368 51.147 1.00 18.93 235 ILE A C 1
ATOM 1717 O O . ILE A 1 258 ? 21.905 30.460 51.283 1.00 17.49 235 ILE A O 1
ATOM 1722 N N . SER A 1 259 ? 20.914 32.049 50.016 1.00 18.72 236 SER A N 1
ATOM 1723 C CA . SER A 1 259 ? 21.736 31.757 48.824 1.00 19.93 236 SER A CA 1
ATOM 1724 C C . SER A 1 259 ? 23.221 31.968 49.121 1.00 19.58 236 SER A C 1
ATOM 1725 O O . SER A 1 259 ? 24.058 31.187 48.661 1.00 20.01 236 SER A O 1
ATOM 1728 N N . ILE A 1 260 ? 23.544 32.980 49.922 1.00 18.92 237 ILE A N 1
ATOM 1729 C CA . ILE A 1 260 ? 24.954 33.253 50.308 1.00 19.08 237 ILE A CA 1
ATOM 1730 C C . ILE A 1 260 ? 25.508 32.154 51.198 1.00 22.66 237 ILE A C 1
ATOM 1731 O O . ILE A 1 260 ? 26.601 31.578 50.974 1.00 20.74 237 ILE A O 1
ATOM 1736 N N . LEU A 1 261 ? 24.745 31.795 52.215 1.00 20.89 238 LEU A N 1
ATOM 1737 C CA . LEU A 1 261 ? 25.158 30.715 53.064 1.00 23.40 238 LEU A CA 1
ATOM 1738 C C . LEU A 1 261 ? 25.343 29.390 52.349 1.00 24.90 238 LEU A C 1
ATOM 1739 O O . LEU A 1 261 ? 26.383 28.721 52.517 1.00 25.31 238 LEU A O 1
ATOM 1744 N N A ILE A 1 262 ? 24.354 28.985 51.560 0.50 22.89 239 ILE A N 1
ATOM 1745 N N B ILE A 1 262 ? 24.304 28.993 51.601 0.50 24.68 239 ILE A N 1
ATOM 1746 C CA A ILE A 1 262 ? 24.410 27.713 50.882 0.50 23.57 239 ILE A CA 1
ATOM 1747 C CA B ILE A 1 262 ? 24.292 27.777 50.805 0.50 27.09 239 ILE A CA 1
ATOM 1748 C C A ILE A 1 262 ? 25.362 27.701 49.679 0.50 25.28 239 ILE A C 1
ATOM 1749 C C B ILE A 1 262 ? 25.447 27.776 49.810 0.50 28.78 239 ILE A C 1
ATOM 1750 O O A ILE A 1 262 ? 25.923 26.663 49.345 0.50 22.01 239 ILE A O 1
ATOM 1751 O O B ILE A 1 262 ? 26.265 26.862 49.797 0.50 28.40 239 ILE A O 1
ATOM 1760 N N . GLY A 1 263 ? 25.543 28.836 49.022 1.00 26.78 240 GLY A N 1
ATOM 1761 C CA . GLY A 1 263 ? 26.549 28.934 47.956 1.00 27.80 240 GLY A CA 1
ATOM 1762 C C . GLY A 1 263 ? 28.003 28.878 48.426 1.00 24.53 240 GLY A C 1
ATOM 1763 O O . GLY A 1 263 ? 28.870 28.400 47.695 1.00 24.60 240 GLY A O 1
ATOM 1764 N N . GLY A 1 264 ? 28.235 29.350 49.634 1.00 21.79 241 GLY A N 1
ATOM 1765 C CA . GLY A 1 264 ? 29.556 29.518 50.205 1.00 26.16 241 GLY A CA 1
ATOM 1766 C C . GLY A 1 264 ? 30.016 28.372 51.095 1.00 29.45 241 GLY A C 1
ATOM 1767 O O . GLY A 1 264 ? 31.218 28.193 51.265 1.00 32.65 241 GLY A O 1
ATOM 1768 N N . PHE A 1 265 ? 29.092 27.574 51.623 1.00 24.15 242 PHE A N 1
ATOM 1769 C CA . PHE A 1 265 ? 29.429 26.656 52.687 1.00 23.99 242 PHE A CA 1
ATOM 1770 C C . PHE A 1 265 ? 30.042 25.367 52.131 1.00 23.43 242 PHE A C 1
ATOM 1771 O O . PHE A 1 265 ? 31.245 25.170 52.256 1.00 22.32 242 PHE A O 1
ATOM 1779 N N A GLU A 1 266 ? 29.221 24.528 51.502 0.50 23.42 243 GLU A N 1
ATOM 1780 N N B GLU A 1 266 ? 29.242 24.506 51.498 0.50 23.73 243 GLU A N 1
ATOM 1781 C CA A GLU A 1 266 ? 29.682 23.237 51.060 0.50 23.23 243 GLU A CA 1
ATOM 1782 C CA B GLU A 1 266 ? 29.729 23.197 51.069 0.50 24.01 243 GLU A CA 1
ATOM 1783 C C A GLU A 1 266 ? 30.730 23.333 49.980 0.50 22.93 243 GLU A C 1
ATOM 1784 C C B GLU A 1 266 ? 30.692 23.262 49.890 0.50 23.40 243 GLU A C 1
ATOM 1785 O O A GLU A 1 266 ? 31.655 22.520 49.983 0.50 21.63 243 GLU A O 1
ATOM 1786 O O B GLU A 1 266 ? 31.510 22.352 49.707 0.50 22.23 243 GLU A O 1
ATOM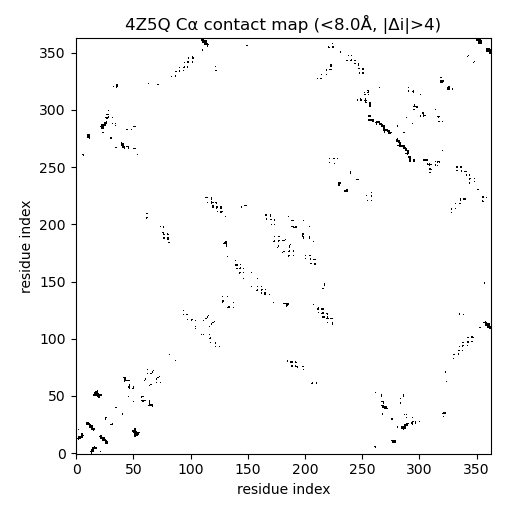 1791 N N . THR A 1 267 ? 30.572 24.305 49.078 1.00 22.79 244 THR A N 1
ATOM 1792 C CA . THR A 1 267 ? 31.511 24.542 47.979 1.00 22.20 244 THR A CA 1
ATOM 1793 C C . THR A 1 267 ? 32.909 24.775 48.527 1.00 19.03 244 THR A C 1
ATOM 1794 O O . THR A 1 267 ? 33.819 24.034 48.211 1.00 20.69 244 THR A O 1
ATOM 1798 N N . THR A 1 268 ? 33.049 25.799 49.371 1.00 19.02 245 THR A N 1
ATOM 1799 C CA . THR A 1 268 ? 34.300 26.150 49.980 1.00 20.43 245 THR A CA 1
ATOM 1800 C C . THR A 1 268 ? 34.855 25.001 50.801 1.00 20.74 245 THR A C 1
ATOM 1801 O O . THR A 1 268 ? 36.033 24.632 50.646 1.00 20.12 245 THR A O 1
ATOM 1805 N N . ALA A 1 269 ? 34.002 24.385 51.631 1.00 19.82 246 ALA A N 1
ATOM 1806 C CA . ALA A 1 269 ? 34.399 23.211 52.395 1.00 19.75 246 ALA A CA 1
ATOM 1807 C C . ALA A 1 269 ? 34.938 22.051 51.550 1.00 22.03 246 ALA A C 1
ATOM 1808 O O . ALA A 1 269 ? 36.020 21.472 51.868 1.00 21.66 246 ALA A O 1
ATOM 1810 N N A SER A 1 270 ? 34.228 21.701 50.475 0.50 19.87 247 SER A N 1
ATOM 1811 N N B SER A 1 270 ? 34.234 21.709 50.468 0.50 20.25 247 SER A N 1
ATOM 1812 C CA A SER A 1 270 ? 34.645 20.591 49.644 0.50 20.98 247 SER A CA 1
ATOM 1813 C CA B SER A 1 270 ? 34.631 20.580 49.649 0.50 21.69 247 SER A CA 1
ATOM 1814 C C A SER A 1 270 ? 36.004 20.872 48.984 0.50 21.55 247 SER A C 1
ATOM 1815 C C B SER A 1 270 ? 35.948 20.852 48.880 0.50 21.95 247 SER A C 1
ATOM 1816 O O A SER A 1 270 ? 36.862 19.993 48.915 0.50 23.17 247 SER A O 1
ATOM 1817 O O B SER A 1 270 ? 36.711 19.939 48.602 0.50 23.83 247 SER A O 1
ATOM 1822 N N . GLU A 1 271 ? 36.208 22.111 48.548 1.00 20.90 248 GLU A N 1
ATOM 1823 C CA . GLU A 1 271 ? 37.444 22.515 47.901 1.00 21.02 248 GLU A CA 1
ATOM 1824 C C . GLU A 1 271 ? 38.604 22.498 48.880 1.00 21.72 248 GLU A C 1
ATOM 1825 O O . GLU A 1 271 ? 39.678 22.011 48.527 1.00 21.70 248 GLU A O 1
ATOM 1831 N N . ILE A 1 272 ? 38.405 22.989 50.102 1.00 22.20 249 ILE A N 1
ATOM 1832 C CA . ILE A 1 272 ? 39.488 22.866 51.079 1.00 22.54 249 ILE A CA 1
ATOM 1833 C C . ILE A 1 272 ? 39.896 21.412 51.267 1.00 21.93 249 ILE A C 1
ATOM 1834 O O . ILE A 1 272 ? 41.111 21.086 51.239 1.00 22.98 249 ILE A O 1
ATOM 1839 N N A SER A 1 273 ? 38.924 20.533 51.473 0.34 20.98 250 SER A N 1
ATOM 1840 N N B SER A 1 273 ? 38.897 20.552 51.492 0.33 21.98 250 SER A N 1
ATOM 1841 N N C SER A 1 273 ? 38.916 20.539 51.481 0.33 22.05 250 SER A N 1
ATOM 1842 C CA A SER A 1 273 ? 39.217 19.113 51.660 0.34 22.15 250 SER A CA 1
ATOM 1843 C CA B SER A 1 273 ? 39.102 19.102 51.637 0.33 24.06 250 SER A CA 1
ATOM 1844 C CA C SER A 1 273 ? 39.201 19.116 51.654 0.33 24.29 250 SER A CA 1
ATOM 1845 C C A SER A 1 273 ? 39.865 18.481 50.436 0.34 22.33 250 SER A C 1
ATOM 1846 C C B SER A 1 273 ? 39.836 18.496 50.449 0.33 23.28 250 SER A C 1
ATOM 1847 C C C SER A 1 273 ? 39.878 18.505 50.435 0.33 23.41 250 SER A C 1
ATOM 1848 O O A SER A 1 273 ? 40.849 17.766 50.572 0.34 22.93 250 SER A O 1
ATOM 1849 O O B SER A 1 273 ? 40.838 17.814 50.624 0.33 23.76 250 SER A O 1
ATOM 1850 O O C SER A 1 273 ? 40.884 17.821 50.574 0.33 23.86 250 SER A O 1
ATOM 1857 N N . SER A 1 274 ? 39.340 18.767 49.246 1.00 23.10 251 SER A N 1
ATOM 1858 C CA . SER A 1 274 ? 39.941 18.234 47.998 1.00 23.02 251 SER A CA 1
ATOM 1859 C C . SER A 1 274 ? 41.351 18.777 47.684 1.00 24.85 251 SER A C 1
ATOM 1860 O O . SER A 1 274 ? 42.255 18.019 47.269 1.00 22.89 251 SER A O 1
ATOM 1863 N N . PHE A 1 275 ? 41.544 20.069 47.953 1.00 23.28 252 PHE A N 1
ATOM 1864 C CA . PHE A 1 275 ? 42.868 20.683 47.773 1.00 21.28 252 PHE A CA 1
ATOM 1865 C C . PHE A 1 275 ? 43.869 19.900 48.589 1.00 22.21 252 PHE A C 1
ATOM 1866 O O . PHE A 1 275 ? 44.906 19.447 48.077 1.00 23.95 252 PHE A O 1
ATOM 1874 N N . VAL A 1 276 ? 43.589 19.751 49.881 1.00 23.92 253 VAL A N 1
ATOM 1875 C CA . VAL A 1 276 ? 44.495 19.037 50.767 1.00 25.98 253 VAL A CA 1
ATOM 1876 C C . VAL A 1 276 ? 44.736 17.590 50.257 1.00 29.20 253 VAL A C 1
ATOM 1877 O O . VAL A 1 276 ? 45.863 17.166 50.172 1.00 24.95 253 VAL A O 1
ATOM 1881 N N . HIS A 1 277 ? 43.675 16.870 49.883 1.00 28.42 254 HIS A N 1
ATOM 1882 C CA . HIS A 1 277 ? 43.805 15.525 49.301 1.00 31.35 254 HIS A CA 1
ATOM 1883 C C . HIS A 1 277 ? 44.734 15.478 48.084 1.00 29.71 254 HIS A C 1
ATOM 1884 O O . HIS A 1 277 ? 45.612 14.631 48.000 1.00 28.20 254 HIS A O 1
ATOM 1891 N N . VAL A 1 278 ? 44.493 16.359 47.116 1.00 29.41 255 VAL A N 1
ATOM 1892 C CA . VAL A 1 278 ? 45.270 16.387 45.871 1.00 28.41 255 VAL A CA 1
ATOM 1893 C C . VAL A 1 278 ? 46.750 16.705 46.139 1.00 28.47 255 VAL A C 1
ATOM 1894 O O . VAL A 1 278 ? 47.649 15.996 45.682 1.00 27.18 255 VAL A O 1
ATOM 1898 N N . LEU A 1 279 ? 46.983 17.713 46.971 1.00 27.09 256 LEU A N 1
ATOM 1899 C CA . LEU A 1 279 ? 48.344 18.103 47.330 1.00 27.88 256 LEU A CA 1
ATOM 1900 C C . LEU A 1 279 ? 49.104 17.006 48.094 1.00 31.12 256 LEU A C 1
ATOM 1901 O O . LEU A 1 279 ? 50.331 16.856 47.945 1.00 29.99 256 LEU A O 1
ATOM 1906 N N . GLN A 1 280 ? 48.382 16.258 48.913 1.00 28.81 257 GLN A N 1
ATOM 1907 C CA . GLN A 1 280 ? 48.974 15.139 49.632 1.00 32.04 257 GLN A CA 1
ATOM 1908 C C . GLN A 1 280 ? 49.276 13.933 48.725 1.00 33.87 257 GLN A C 1
ATOM 1909 O O . GLN A 1 280 ? 50.298 13.285 48.918 1.00 33.39 257 GLN A O 1
ATOM 1915 N N A GLN A 1 281 ? 48.443 13.668 47.725 0.50 34.20 258 GLN A N 1
ATOM 1916 N N B GLN A 1 281 ? 48.409 13.662 47.750 0.50 33.94 258 GLN A N 1
ATOM 1917 C CA A GLN A 1 281 ? 48.734 12.598 46.759 0.50 36.19 258 GLN A CA 1
ATOM 1918 C CA B GLN A 1 281 ? 48.697 12.651 46.724 0.50 35.62 258 GLN A CA 1
ATOM 1919 C C A GLN A 1 281 ? 49.807 12.973 45.728 0.50 34.77 258 GLN A C 1
ATOM 1920 C C B GLN A 1 281 ? 49.935 13.002 45.921 0.50 34.99 258 GLN A C 1
ATOM 1921 O O A GLN A 1 281 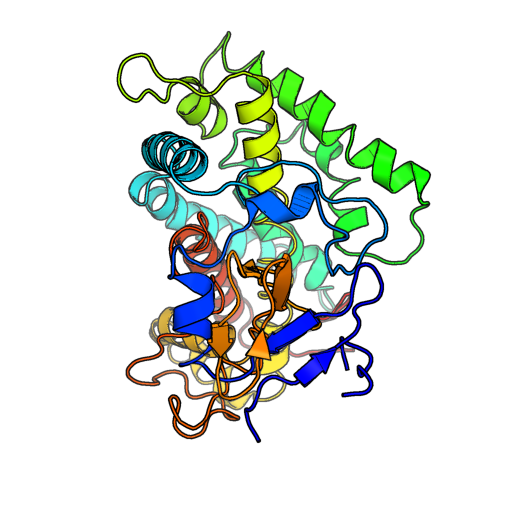? 50.354 12.107 45.068 0.50 32.06 258 GLN A O 1
ATOM 1922 O O B GLN A 1 281 ? 50.775 12.163 45.694 0.50 34.45 258 GLN A O 1
ATOM 1933 N N . ARG A 1 282 ? 50.048 14.266 45.535 1.00 34.19 259 ARG A N 1
ATOM 1934 C CA . ARG A 1 282 ? 51.099 14.741 44.675 1.00 32.90 259 ARG A CA 1
ATOM 1935 C C . ARG A 1 282 ? 51.974 15.608 45.569 1.00 32.02 259 ARG A C 1
ATOM 1936 O O . ARG A 1 282 ? 52.099 16.817 45.390 1.00 33.30 259 ARG A O 1
ATOM 1944 N N . ARG A 1 283 ? 52.606 14.956 46.536 1.00 31.39 260 ARG A N 1
ATOM 1945 C CA . ARG A 1 283 ? 53.242 15.639 47.647 1.00 31.88 260 ARG A CA 1
ATOM 1946 C C . ARG A 1 283 ? 54.381 16.575 47.232 1.00 32.51 260 ARG A C 1
ATOM 1947 O O . ARG A 1 283 ? 54.719 17.492 47.973 1.00 31.38 260 ARG A O 1
ATOM 1955 N N . GLU A 1 284 ? 54.983 16.335 46.068 1.00 30.61 261 GLU A N 1
ATOM 1956 C CA . GLU A 1 284 ? 55.949 17.273 45.474 1.00 32.32 261 GLU A CA 1
ATOM 1957 C C . GLU A 1 284 ? 55.352 18.729 45.365 1.00 29.92 261 GLU A C 1
ATOM 1958 O O . GLU A 1 284 ? 56.048 19.707 45.518 1.00 30.95 261 GLU A O 1
ATOM 1964 N N . LEU A 1 285 ? 54.054 18.822 45.156 1.00 29.35 262 LEU A N 1
ATOM 1965 C CA . LEU A 1 285 ? 53.339 20.102 45.116 1.00 30.17 262 LEU A CA 1
ATOM 1966 C C . LEU A 1 285 ? 53.138 20.710 46.502 1.00 26.66 262 LEU A C 1
ATOM 1967 O O . LEU A 1 285 ? 53.279 21.905 46.655 1.00 25.20 262 LEU A O 1
ATOM 1972 N N . TRP A 1 286 ? 52.761 19.887 47.473 1.00 26.30 263 TRP A N 1
ATOM 1973 C CA . TRP A 1 286 ? 52.662 20.306 48.878 1.00 27.01 263 TRP A CA 1
ATOM 1974 C C . TRP A 1 286 ? 53.980 20.917 49.351 1.00 27.16 263 TRP A C 1
ATOM 1975 O O . TRP A 1 286 ? 53.990 21.991 49.934 1.00 27.69 263 TRP A O 1
ATOM 1986 N N A THR A 1 287 ? 55.066 20.197 49.114 0.60 26.41 264 THR A N 1
ATOM 1987 N N B THR A 1 287 ? 55.081 20.223 49.109 0.40 27.52 264 THR A N 1
ATOM 1988 C CA A THR A 1 287 ? 56.417 20.623 49.526 0.60 27.66 264 THR A CA 1
ATOM 1989 C CA B THR A 1 287 ? 56.400 20.666 49.587 0.40 29.04 264 THR A CA 1
ATOM 1990 C C A THR A 1 287 ? 56.777 21.940 48.866 0.60 28.45 264 THR A C 1
ATOM 1991 C C B THR A 1 287 ? 56.936 21.876 48.809 0.40 29.37 264 THR A C 1
ATOM 1992 O O A THR A 1 287 ? 57.260 22.859 49.532 0.60 27.98 264 THR A O 1
ATOM 1993 O O B THR A 1 287 ? 57.758 22.640 49.328 0.40 29.30 264 THR A O 1
ATOM 2000 N N . ARG A 1 288 ? 56.471 22.056 47.571 1.00 28.58 265 ARG A N 1
ATOM 2001 C CA . ARG A 1 288 ? 56.694 23.300 46.849 1.00 30.59 265 ARG A CA 1
ATOM 2002 C C . ARG A 1 288 ? 55.975 24.464 47.543 1.00 29.38 265 ARG A C 1
ATOM 2003 O O . ARG A 1 288 ? 56.604 25.472 47.830 1.00 30.14 265 ARG A O 1
ATOM 2011 N N . LEU A 1 289 ? 54.721 24.272 47.920 1.00 26.32 266 LEU A N 1
ATOM 2012 C CA . LEU A 1 289 ? 53.987 25.339 48.594 1.00 28.46 266 LEU A CA 1
ATOM 2013 C C . LEU A 1 289 ? 54.577 25.636 49.986 1.00 29.80 266 LEU A C 1
ATOM 2014 O O . LEU A 1 289 ? 54.613 26.798 50.388 1.00 27.26 266 LEU A O 1
ATOM 2019 N N . CYS A 1 290 ? 55.078 24.611 50.675 1.00 30.83 267 CYS A N 1
ATOM 2020 C CA . CYS A 1 290 ? 55.754 24.835 51.969 1.00 33.77 267 CYS A CA 1
ATOM 2021 C C . CYS A 1 290 ? 56.978 25.717 51.731 1.00 38.22 267 CYS A C 1
ATOM 2022 O O . CYS A 1 290 ? 57.221 26.636 52.505 1.00 41.55 267 CYS A O 1
ATOM 2025 N N . ALA A 1 291 ? 57.703 25.479 50.638 1.00 35.27 268 ALA A N 1
ATOM 2026 C CA . ALA A 1 291 ? 58.908 26.266 50.323 1.00 35.67 268 ALA A CA 1
ATOM 2027 C C . ALA A 1 291 ? 58.629 27.643 49.716 1.00 34.14 268 ALA A C 1
ATOM 2028 O O . ALA A 1 291 ? 59.540 28.430 49.608 1.00 33.50 268 ALA A O 1
ATOM 2030 N N . ASP A 1 292 ? 57.386 27.915 49.293 1.00 31.64 269 ASP A N 1
ATOM 2031 C CA . ASP A 1 292 ? 57.101 29.021 48.399 1.00 30.84 269 ASP A CA 1
ATOM 2032 C C . ASP A 1 292 ? 55.672 29.433 48.638 1.00 29.10 269 ASP A C 1
ATOM 2033 O O . ASP A 1 292 ? 54.851 29.321 47.745 1.00 27.78 269 ASP A O 1
ATOM 2038 N N . PRO A 1 293 ? 55.367 29.943 49.838 1.00 30.95 270 PRO A N 1
ATOM 2039 C CA . PRO A 1 293 ? 53.968 30.301 50.141 1.00 31.45 270 PRO A CA 1
ATOM 2040 C C . PRO A 1 293 ? 53.405 31.410 49.228 1.00 28.70 270 PRO A C 1
ATOM 2041 O O . PRO A 1 293 ? 52.164 31.486 49.015 1.00 26.53 270 PRO A O 1
ATOM 2045 N N . GLU A 1 294 ? 54.270 32.213 48.604 1.00 26.52 271 GLU A N 1
ATOM 2046 C CA . GLU A 1 294 ? 53.787 33.163 47.610 1.00 27.78 271 GLU A CA 1
ATOM 2047 C C . GLU A 1 294 ? 53.137 32.508 46.374 1.00 27.47 271 GLU A C 1
ATOM 2048 O O . GLU A 1 294 ? 52.505 33.200 45.588 1.00 30.16 271 GLU A O 1
ATOM 2054 N N . ALA A 1 295 ? 53.378 31.227 46.160 1.00 25.40 272 ALA A N 1
ATOM 2055 C CA . ALA A 1 295 ? 52.751 30.505 45.037 1.00 26.04 272 ALA A CA 1
ATOM 2056 C C . ALA A 1 295 ? 51.298 30.071 45.360 1.00 23.28 272 ALA A C 1
ATOM 2057 O O . ALA A 1 295 ? 50.565 29.579 44.492 1.00 23.45 272 ALA A O 1
ATOM 2059 N N . ILE A 1 296 ? 50.872 30.241 46.610 1.00 23.87 273 ILE A N 1
ATOM 2060 C CA . ILE A 1 296 ? 49.521 29.821 46.988 1.00 23.81 273 ILE A CA 1
ATOM 2061 C C . ILE A 1 296 ? 48.384 30.423 46.136 1.00 23.48 273 ILE A C 1
ATOM 2062 O O . ILE A 1 296 ? 47.496 29.658 45.720 1.00 23.63 273 ILE A O 1
ATOM 2067 N N . PRO A 1 297 ? 48.381 31.750 45.865 1.00 23.45 274 PRO A N 1
ATOM 2068 C CA . PRO A 1 297 ? 47.301 32.234 44.986 1.00 23.73 274 PRO A CA 1
ATOM 2069 C C . PRO A 1 297 ? 47.254 31.558 43.639 1.00 23.97 274 PRO A C 1
ATOM 2070 O O . PRO A 1 297 ? 46.171 31.216 43.168 1.00 20.90 274 PRO A O 1
ATOM 2074 N N . ALA A 1 298 ? 48.407 31.359 43.005 1.00 23.07 275 ALA A N 1
ATOM 2075 C CA . ALA A 1 298 ? 48.441 30.626 41.729 1.00 22.51 275 ALA A CA 1
ATOM 2076 C C . ALA A 1 298 ? 47.952 29.182 41.911 1.00 21.44 275 ALA A C 1
ATOM 2077 O O . ALA A 1 298 ? 47.221 28.650 41.067 1.00 21.41 275 ALA A O 1
ATOM 2079 N N . ALA A 1 299 ? 48.390 28.554 43.000 1.00 20.84 276 ALA A N 1
ATOM 2080 C CA . ALA A 1 299 ? 48.049 27.166 43.279 1.00 20.89 276 ALA A CA 1
ATOM 2081 C C . ALA A 1 299 ? 46.539 26.989 43.518 1.00 21.32 276 ALA A C 1
ATOM 2082 O O . ALA A 1 299 ? 45.971 25.981 43.094 1.00 21.06 276 ALA A O 1
ATOM 2084 N N . VAL A 1 300 ? 45.910 27.982 44.152 1.00 21.64 277 VAL A N 1
ATOM 2085 C CA . VAL A 1 300 ? 44.471 27.960 44.363 1.00 18.91 277 VAL A CA 1
ATOM 2086 C C . VAL A 1 300 ? 43.755 27.961 43.012 1.00 21.12 277 VAL A C 1
ATOM 2087 O O . VAL A 1 300 ? 42.834 27.157 42.801 1.00 19.69 277 VAL A O 1
ATOM 2091 N N . GLU A 1 301 ? 44.179 28.822 42.091 1.00 18.93 278 GLU A N 1
ATOM 2092 C CA . GLU A 1 301 ? 43.589 28.831 40.759 1.00 19.86 278 GLU A CA 1
ATOM 2093 C C . GLU A 1 301 ? 43.698 27.498 40.016 1.00 20.47 278 GLU A C 1
ATOM 2094 O O . GLU A 1 301 ? 42.725 27.014 39.429 1.00 21.22 278 GLU A O 1
ATOM 2100 N N . GLU A 1 302 ? 44.845 26.874 40.105 1.00 22.49 279 GLU A N 1
ATOM 2101 C CA . GLU A 1 302 ? 45.098 25.660 39.399 1.00 20.41 279 GLU A CA 1
ATOM 2102 C C . GLU A 1 302 ? 44.380 24.488 40.078 1.00 20.12 279 GLU A C 1
ATOM 2103 O O . GLU A 1 302 ? 43.899 23.586 39.393 1.00 23.33 279 GLU A O 1
ATOM 2109 N N . LEU A 1 303 ? 44.316 24.470 41.404 1.00 19.72 280 LEU A N 1
ATOM 2110 C CA . LEU A 1 303 ? 43.569 23.430 42.094 1.00 18.42 280 LEU A CA 1
ATOM 2111 C C . LEU A 1 303 ? 42.058 23.586 41.837 1.00 19.02 280 LEU A C 1
ATOM 2112 O O . LEU A 1 303 ? 41.366 22.585 41.696 1.00 20.97 280 LEU A O 1
ATOM 2117 N N . LEU A 1 304 ? 41.565 24.836 41.743 1.00 18.51 281 LEU A N 1
ATOM 2118 C CA . LEU A 1 304 ? 40.185 25.090 41.376 1.00 19.46 281 LEU A CA 1
ATOM 2119 C C . LEU A 1 304 ? 39.887 24.507 39.999 1.00 20.72 281 LEU A C 1
ATOM 2120 O O . LEU A 1 304 ? 38.854 23.856 39.824 1.00 20.42 281 LEU A O 1
ATOM 2125 N N . ARG A 1 305 ? 40.810 24.695 39.052 1.00 18.86 282 ARG A N 1
ATOM 2126 C CA . ARG A 1 305 ? 40.716 24.072 37.726 1.00 19.68 282 ARG A CA 1
ATOM 2127 C C . ARG A 1 305 ? 40.733 22.553 37.784 1.00 20.20 282 ARG A C 1
ATOM 2128 O O . ARG A 1 305 ? 39.957 21.882 37.112 1.00 20.55 282 ARG A O 1
ATOM 2136 N N . PHE A 1 306 ? 41.654 22.005 38.552 1.00 19.97 283 PHE A N 1
ATOM 2137 C CA . PHE A 1 306 ? 41.965 20.604 38.455 1.00 22.07 283 PHE A CA 1
ATOM 2138 C C . PHE A 1 306 ? 41.007 19.739 39.228 1.00 23.84 283 PHE A C 1
ATOM 2139 O O . PHE A 1 306 ? 40.661 18.642 38.762 1.00 24.50 283 PHE A O 1
ATOM 2147 N N . VAL A 1 307 ? 40.579 20.179 40.412 1.00 24.48 284 VAL A N 1
ATOM 2148 C CA . VAL A 1 307 ? 39.775 19.297 41.289 1.00 26.54 284 VAL A CA 1
ATOM 2149 C C . VAL A 1 307 ? 38.420 19.003 40.626 1.00 27.76 284 VAL A C 1
ATOM 2150 O O . VAL A 1 307 ? 37.695 19.947 40.363 1.00 26.53 284 VAL A O 1
ATOM 2154 N N . PRO A 1 308 ? 38.118 17.702 40.325 1.00 31.55 285 PRO A N 1
ATOM 2155 C CA . PRO A 1 308 ? 36.874 17.331 39.621 1.00 38.44 285 PRO A CA 1
ATOM 2156 C C . PRO A 1 308 ? 35.626 17.403 40.505 1.00 45.03 285 PRO A C 1
ATOM 2157 O O . PRO A 1 308 ? 35.658 16.968 41.658 1.00 47.89 285 PRO A O 1
ATOM 2161 N N . PHE A 1 309 ? 34.570 17.996 39.956 1.00 57.05 286 PHE A N 1
ATOM 2162 C CA . PHE A 1 309 ? 33.230 18.046 40.558 1.00 61.35 286 PHE A CA 1
ATOM 2163 C C . PHE A 1 309 ? 32.602 16.660 40.367 1.00 71.48 286 PHE A C 1
ATOM 2164 O O . PHE A 1 309 ? 32.799 16.024 39.319 1.00 69.68 286 PHE A O 1
ATOM 2172 N N . ALA A 1 310 ? 31.843 16.203 41.364 1.00 79.30 287 ALA A N 1
ATOM 2173 C CA . ALA A 1 310 ? 31.075 14.958 41.240 1.00 78.40 287 ALA A CA 1
ATOM 2174 C C . ALA A 1 310 ? 29.969 15.184 40.205 1.00 71.19 287 ALA A C 1
ATOM 2175 O O . ALA A 1 310 ? 29.935 14.529 39.152 1.00 73.97 287 ALA A O 1
ATOM 2177 N N . ALA A 1 311 ? 29.117 16.165 40.497 1.00 50.79 288 ALA A N 1
ATOM 2178 C CA . ALA A 1 311 ? 27.973 16.514 39.663 1.00 54.89 288 ALA A CA 1
ATOM 2179 C C . ALA A 1 311 ? 28.267 17.779 38.873 1.00 58.14 288 ALA A C 1
ATOM 2180 O O . ALA A 1 311 ? 29.423 18.240 38.801 1.00 57.66 288 ALA A O 1
ATOM 2182 N N . ASN A 1 312 ? 27.217 18.316 38.254 1.00 48.84 289 ASN A N 1
ATOM 2183 C CA . ASN A 1 312 ? 27.254 19.669 37.700 1.00 51.52 289 ASN A CA 1
ATOM 2184 C C . ASN A 1 312 ? 27.104 20.764 38.795 1.00 48.86 289 ASN A C 1
ATOM 2185 O O . ASN A 1 312 ? 26.029 20.909 39.405 1.00 53.71 289 ASN A O 1
ATOM 2190 N N . GLY A 1 313 ? 28.193 21.501 39.039 1.00 37.24 290 GLY A N 1
ATOM 2191 C CA . GLY A 1 313 ? 28.161 22.711 39.834 1.00 31.83 290 GLY A CA 1
ATOM 2192 C C . GLY A 1 313 ? 27.419 23.828 39.115 1.00 27.15 290 GLY A C 1
ATOM 2193 O O . GLY A 1 313 ? 26.863 24.724 39.784 1.00 27.31 290 GLY A O 1
ATOM 2194 N N . ILE A 1 314 ? 27.385 23.770 37.771 1.00 22.85 291 ILE A N 1
ATOM 2195 C CA . ILE A 1 314 ? 26.689 24.747 36.961 1.00 20.60 291 ILE A CA 1
ATOM 2196 C C . ILE A 1 314 ? 25.276 24.280 36.650 1.00 21.41 291 ILE A C 1
ATOM 2197 O O . ILE A 1 314 ? 25.054 23.143 36.239 1.00 23.60 291 ILE A O 1
ATOM 2202 N N . SER A 1 315 ? 24.311 25.168 36.881 1.00 18.01 292 SER A N 1
ATOM 2203 C CA . SER A 1 315 ? 22.908 24.823 36.672 1.00 18.76 292 SER A CA 1
ATOM 2204 C C . SER A 1 315 ? 22.491 24.717 35.216 1.00 18.30 292 SER A C 1
ATOM 2205 O O . SER A 1 315 ? 23.107 25.350 34.382 1.00 17.72 292 SER A O 1
ATOM 2208 N N . PRO A 1 316 ? 21.454 23.916 34.902 1.00 16.60 293 PRO A N 1
ATOM 2209 C CA . PRO A 1 316 ? 20.992 23.809 33.542 1.00 18.24 293 PRO A CA 1
ATOM 2210 C C . PRO A 1 316 ? 20.572 25.142 32.893 1.00 19.12 293 PRO A C 1
ATOM 2211 O O . PRO A 1 316 ? 19.941 25.981 33.545 1.00 20.34 293 PRO A O 1
ATOM 2215 N N . ARG A 1 317 ? 20.872 25.323 31.608 1.00 16.19 294 ARG A N 1
ATOM 2216 C CA . ARG A 1 317 ? 20.384 26.498 30.882 1.00 17.24 294 ARG A CA 1
ATOM 2217 C C . ARG A 1 317 ? 19.442 25.960 29.807 1.00 18.13 294 ARG A C 1
ATOM 2218 O O . ARG A 1 317 ? 19.735 24.951 29.191 1.00 18.53 294 ARG A O 1
ATOM 2226 N N . TYR A 1 318 ? 18.348 26.659 29.587 1.00 16.76 295 TYR A N 1
ATOM 2227 C CA . TYR A 1 318 ? 17.289 26.213 28.682 1.00 17.88 295 TYR A CA 1
ATOM 2228 C C . TYR A 1 318 ? 17.305 27.021 27.384 1.00 18.77 295 TYR A C 1
ATOM 2229 O O . TYR A 1 318 ? 17.311 28.258 27.412 1.00 20.17 295 TYR A O 1
ATOM 2238 N N . ALA A 1 319 ? 17.321 26.322 26.251 1.00 17.96 296 ALA A N 1
ATOM 2239 C CA . ALA A 1 319 ? 17.349 26.968 24.933 1.00 19.12 296 ALA A CA 1
ATOM 2240 C C . ALA A 1 319 ? 16.030 27.733 24.735 1.00 21.76 296 ALA A C 1
ATOM 2241 O O . ALA A 1 319 ? 14.975 27.152 24.932 1.00 24.35 296 ALA A O 1
ATOM 2243 N N . LEU A 1 320 ? 16.077 29.005 24.365 1.00 21.61 297 LEU A N 1
ATOM 2244 C CA . LEU A 1 320 ? 14.812 29.736 24.104 1.00 24.94 297 LEU A CA 1
ATOM 2245 C C . LEU A 1 320 ? 14.340 29.603 22.668 1.00 26.51 297 LEU A C 1
ATOM 2246 O O . LEU A 1 320 ? 13.283 30.120 22.304 1.00 26.50 297 LEU A O 1
ATOM 2251 N N . GLU A 1 321 ? 15.128 28.921 21.857 1.00 24.53 298 GLU A N 1
ATOM 2252 C CA . GLU A 1 321 ? 14.793 28.587 20.501 1.00 26.01 298 GLU A CA 1
ATOM 2253 C C . GLU A 1 321 ? 15.734 27.462 20.084 1.00 26.70 298 GLU A C 1
ATOM 2254 O O . GLU A 1 321 ? 16.826 27.275 20.716 1.00 24.23 298 GLU A O 1
ATOM 2260 N N . ASP A 1 322 ? 15.380 26.778 19.001 1.00 23.54 299 ASP A N 1
ATOM 2261 C CA . ASP A 1 322 ? 16.149 25.659 18.528 1.00 22.70 299 ASP A CA 1
ATOM 2262 C C . ASP A 1 322 ? 17.490 26.208 18.082 1.00 25.53 299 ASP A C 1
ATOM 2263 O O . ASP A 1 322 ? 17.540 27.207 17.355 1.00 24.24 299 ASP A O 1
ATOM 2268 N N . MET A 1 323 ? 18.563 25.550 18.491 1.00 20.22 300 MET A N 1
ATOM 2269 C CA . MET A 1 323 ? 19.932 26.014 18.164 1.00 23.23 300 MET A CA 1
ATOM 2270 C C . MET A 1 323 ? 20.820 24.805 18.108 1.00 24.20 300 MET A C 1
ATOM 2271 O O . MET A 1 323 ? 20.544 23.826 18.778 1.00 24.82 300 MET A O 1
ATOM 2276 N N . THR A 1 324 ? 21.881 24.865 17.316 1.00 21.13 301 THR A N 1
ATOM 2277 C CA . THR A 1 324 ? 22.911 23.803 17.356 1.00 22.61 301 THR A CA 1
ATOM 2278 C C . THR A 1 324 ? 24.076 24.284 18.236 1.00 21.47 301 THR A C 1
ATOM 2279 O O . THR A 1 324 ? 24.492 25.441 18.140 1.00 21.05 301 THR A O 1
ATOM 2283 N N . VAL A 1 325 ? 24.527 23.404 19.134 1.00 19.91 302 VAL A N 1
ATOM 2284 C CA . VAL A 1 325 ? 25.596 23.685 20.066 1.00 19.99 302 VAL A CA 1
ATOM 2285 C C . VAL A 1 325 ? 26.582 22.524 19.915 1.00 19.54 302 VAL A C 1
ATOM 2286 O O . VAL A 1 325 ? 26.259 21.374 20.177 1.00 21.91 302 VAL A O 1
ATOM 2290 N N . GLY A 1 326 ? 27.775 22.838 19.474 1.00 21.59 303 GLY A N 1
ATOM 2291 C CA . GLY A 1 326 ? 28.824 21.873 19.297 1.00 23.76 303 GLY A CA 1
ATOM 2292 C C . GLY A 1 326 ? 28.464 20.715 18.430 1.00 27.37 303 GLY A C 1
ATOM 2293 O O . GLY A 1 326 ? 28.971 19.625 18.656 1.00 30.87 303 GLY A O 1
ATOM 2294 N N . GLY A 1 327 ? 27.571 20.948 17.462 1.00 26.39 304 GLY A N 1
ATOM 2295 C CA . GLY A 1 327 ? 27.125 19.975 16.548 1.00 24.97 304 GLY A CA 1
ATOM 2296 C C . GLY A 1 327 ? 25.832 19.245 16.813 1.00 24.69 304 GLY A C 1
ATOM 2297 O O . GLY A 1 327 ? 25.448 18.433 16.020 1.00 28.38 304 GLY A O 1
ATOM 2298 N N A VAL A 1 328 ? 25.177 19.453 17.958 0.60 21.94 305 VAL A N 1
ATOM 2299 N N B VAL A 1 328 ? 25.125 19.604 17.871 0.40 21.44 305 VAL A N 1
ATOM 2300 C CA A VAL A 1 328 ? 23.935 18.741 18.244 0.60 21.92 305 VAL A CA 1
ATOM 2301 C CA B VAL A 1 328 ? 23.983 18.860 18.282 0.40 20.30 305 VAL A CA 1
ATOM 2302 C C A VAL A 1 328 ? 22.854 19.773 18.257 0.60 20.91 305 VAL A C 1
ATOM 2303 C C B VAL A 1 328 ? 22.812 19.801 18.336 0.40 20.27 305 VAL A C 1
ATOM 2304 O O A VAL A 1 328 ? 23.106 20.911 18.677 0.60 20.84 305 VAL A O 1
ATOM 2305 O O B VAL A 1 328 ? 22.944 20.907 18.880 0.40 19.66 305 VAL A O 1
ATOM 2312 N N . LEU A 1 329 ? 21.664 19.390 17.787 1.00 21.22 306 LEU A N 1
ATOM 2313 C CA . LEU A 1 329 ? 20.464 20.190 17.941 1.00 22.32 306 LEU A CA 1
ATOM 2314 C C . LEU A 1 329 ? 19.916 20.214 19.351 1.00 24.90 306 LEU A C 1
ATOM 2315 O O . LEU A 1 329 ? 19.431 19.190 19.857 1.00 25.66 306 LEU A O 1
ATOM 2320 N N . VAL A 1 330 ? 19.941 21.401 19.963 1.00 23.66 307 VAL A N 1
ATOM 2321 C CA . VAL A 1 330 ? 19.247 21.662 21.183 1.00 25.14 307 VAL A CA 1
ATOM 2322 C C . VAL A 1 330 ? 17.911 22.328 20.866 1.00 26.15 307 VAL A C 1
ATOM 2323 O O . VAL A 1 330 ? 17.860 23.459 20.372 1.00 23.81 307 VAL A O 1
ATOM 2327 N N . ARG A 1 331 ? 16.831 21.638 21.186 1.00 24.38 308 ARG A N 1
ATOM 2328 C CA . ARG A 1 331 ? 15.494 22.157 20.915 1.00 27.31 308 ARG A CA 1
ATOM 2329 C C . ARG A 1 331 ? 15.069 23.233 21.871 1.00 23.30 308 ARG A C 1
ATOM 2330 O O . ARG A 1 331 ? 15.420 23.208 23.034 1.00 23.90 308 ARG A O 1
ATOM 2338 N N . GLU A 1 332 ? 14.195 24.115 21.416 1.00 24.86 309 GLU A N 1
ATOM 2339 C CA . GLU A 1 332 ? 13.559 25.091 22.289 1.00 26.61 309 GLU A CA 1
ATOM 2340 C C . GLU A 1 332 ? 13.025 24.414 23.547 1.00 26.36 309 GLU A C 1
ATOM 2341 O O . GLU A 1 332 ? 12.324 23.426 23.455 1.00 29.82 309 GLU A O 1
ATOM 2347 N N . GLY A 1 333 ? 13.372 24.910 24.721 1.00 26.11 310 GLY A N 1
ATOM 2348 C CA . GLY A 1 333 ? 12.899 24.293 25.961 1.00 31.45 310 GLY A CA 1
ATOM 2349 C C . GLY A 1 333 ? 13.751 23.178 26.570 1.00 26.53 310 GLY A C 1
ATOM 2350 O O . GLY A 1 333 ? 13.522 22.827 27.718 1.00 31.40 310 GLY A O 1
ATOM 2351 N N . GLU A 1 334 ? 14.784 22.719 25.873 1.00 23.87 311 GLU A N 1
ATOM 2352 C CA . GLU A 1 334 ? 15.640 21.680 26.376 1.00 25.80 311 GLU A CA 1
ATOM 2353 C C . GLU A 1 334 ? 16.740 22.246 27.221 1.00 21.87 311 GLU A C 1
ATOM 2354 O O . GLU A 1 334 ? 17.306 23.332 26.896 1.00 20.50 311 GLU A O 1
ATOM 2360 N N . PRO A 1 335 ? 17.112 21.494 28.266 1.00 20.84 312 PRO A N 1
A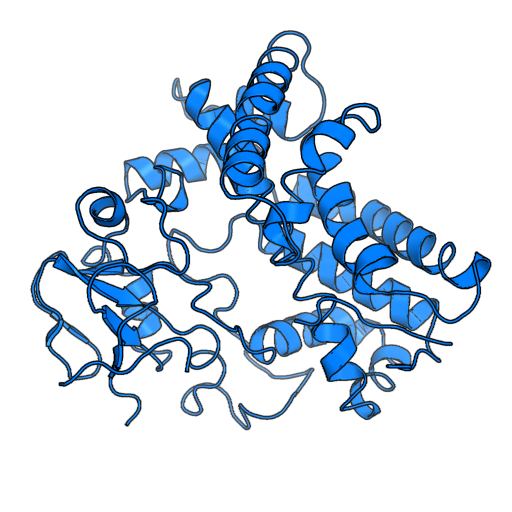TOM 2361 C CA . PRO A 1 335 ? 18.245 21.925 29.097 1.00 19.07 312 PRO A CA 1
ATOM 2362 C C . PRO A 1 335 ? 19.607 21.478 28.623 1.00 18.67 312 PRO A C 1
ATOM 2363 O O . PRO A 1 335 ? 19.767 20.390 28.067 1.00 19.69 312 PRO A O 1
ATOM 2367 N N . VAL A 1 336 ? 20.595 22.343 28.866 1.00 17.94 313 VAL A N 1
ATOM 2368 C CA . VAL A 1 336 ? 21.955 22.068 28.578 1.00 17.27 313 VAL A CA 1
ATOM 2369 C C . VAL A 1 336 ? 22.727 22.269 29.861 1.00 18.17 313 VAL A C 1
ATOM 2370 O O . VAL A 1 336 ? 22.595 23.304 30.481 1.00 17.72 313 VAL A O 1
ATOM 2374 N N . ILE A 1 337 ? 23.573 21.320 30.218 1.00 16.99 314 ILE A N 1
ATOM 2375 C CA . ILE A 1 337 ? 24.325 21.354 31.468 1.00 17.16 314 ILE A CA 1
ATOM 2376 C C . ILE A 1 337 ? 25.794 21.418 31.115 1.00 16.93 314 ILE A C 1
ATOM 2377 O O . ILE A 1 337 ? 26.300 20.515 30.445 1.00 19.45 314 ILE A O 1
ATOM 2382 N N . VAL A 1 338 ? 26.492 22.450 31.596 1.00 16.66 315 VAL A N 1
ATOM 2383 C CA . VAL A 1 338 ? 27.954 22.499 31.490 1.00 17.52 315 VAL A CA 1
ATOM 2384 C C . VAL A 1 338 ? 28.603 21.629 32.557 1.00 18.65 315 VAL A C 1
ATOM 2385 O O . VAL A 1 338 ? 28.349 21.837 33.770 1.00 18.97 315 VAL A O 1
ATOM 2389 N N A ASP A 1 339 ? 29.412 20.651 32.142 0.50 17.49 316 ASP A N 1
ATOM 2390 N N B ASP A 1 339 ? 29.423 20.669 32.146 0.50 17.70 316 ASP A N 1
ATOM 2391 C CA A ASP A 1 339 ? 30.231 19.867 33.063 0.50 19.26 316 ASP A CA 1
ATOM 2392 C CA B ASP A 1 339 ? 30.202 19.861 33.068 0.50 19.67 316 ASP A CA 1
ATOM 2393 C C A ASP A 1 339 ? 31.490 20.660 33.379 0.50 20.58 316 ASP A C 1
ATOM 2394 C C B ASP A 1 339 ? 31.489 20.607 33.397 0.50 21.03 316 ASP A C 1
ATOM 2395 O O A ASP A 1 339 ? 32.405 20.779 32.551 0.50 21.15 316 ASP A O 1
ATOM 2396 O O B ASP A 1 339 ? 32.428 20.623 32.594 0.50 22.40 316 ASP A O 1
ATOM 2405 N N . THR A 1 340 ? 31.515 21.230 34.577 1.00 21.95 317 THR A N 1
ATOM 2406 C CA . THR A 1 340 ? 32.624 22.074 35.019 1.00 23.61 317 THR A CA 1
ATOM 2407 C C . THR A 1 340 ? 33.949 21.340 34.932 1.00 24.48 317 THR A C 1
ATOM 2408 O O . THR A 1 340 ? 34.927 21.879 34.406 1.00 23.55 317 THR A O 1
ATOM 2412 N N . SER A 1 341 ? 33.984 20.116 35.455 1.00 23.08 318 SER A N 1
ATOM 2413 C CA . SER A 1 341 ? 35.212 19.329 35.454 1.00 28.04 318 SER A CA 1
ATOM 2414 C C . SER A 1 341 ? 35.792 19.068 34.090 1.00 25.78 318 SER A C 1
ATOM 2415 O O . SER A 1 341 ? 36.988 19.196 33.915 1.00 25.53 318 SER A O 1
ATOM 2418 N N . ALA A 1 342 ? 34.948 18.706 33.124 1.00 23.13 319 ALA A N 1
ATOM 2419 C CA . ALA A 1 342 ? 35.391 18.457 31.755 1.00 20.46 319 ALA A CA 1
ATOM 2420 C C . ALA A 1 342 ? 35.856 19.741 31.050 1.00 19.15 319 ALA A C 1
ATOM 2421 O O . ALA A 1 342 ? 36.908 19.761 30.398 1.00 21.59 319 ALA A O 1
ATOM 2423 N N A VAL A 1 343 ? 35.079 20.816 31.196 0.50 18.72 320 VAL A N 1
ATOM 2424 N N B VAL A 1 343 ? 35.102 20.837 31.176 0.50 18.19 320 VAL A N 1
ATOM 2425 C CA A VAL A 1 343 ? 35.415 22.053 30.506 0.50 19.12 320 VAL A CA 1
ATOM 2426 C CA B VAL A 1 343 ? 35.485 22.047 30.431 0.50 18.15 320 VAL A CA 1
ATOM 2427 C C A VAL A 1 343 ? 36.764 22.540 31.006 0.50 19.09 320 VAL A C 1
ATOM 2428 C C B VAL A 1 343 ? 36.773 22.607 31.015 0.50 18.67 320 VAL A C 1
ATOM 2429 O O A VAL A 1 343 ? 37.586 23.004 30.221 0.50 20.73 320 VAL A O 1
ATOM 2430 O O B VAL A 1 343 ? 37.562 23.224 30.298 0.50 20.65 320 VAL A O 1
ATOM 2437 N N . ASN A 1 344 ? 37.004 22.357 32.307 1.00 18.21 321 ASN A N 1
ATOM 2438 C CA . ASN A 1 344 ? 38.269 22.793 32.952 1.00 19.63 321 ASN A CA 1
ATOM 2439 C C . ASN A 1 344 ? 39.475 21.921 32.576 1.00 21.21 321 ASN A C 1
ATOM 2440 O O . ASN A 1 344 ? 40.607 22.267 32.901 1.00 21.18 321 ASN A O 1
ATOM 2445 N N . ARG A 1 345 ? 39.223 20.797 31.939 1.00 22.27 322 ARG A N 1
ATOM 2446 C CA . ARG A 1 345 ? 40.270 19.926 31.397 1.00 26.88 322 ARG A CA 1
ATOM 2447 C C . ARG A 1 345 ? 40.299 19.860 29.859 1.00 26.71 322 ARG A C 1
ATOM 2448 O O . ARG A 1 345 ? 40.873 18.949 29.279 1.00 27.25 322 ARG A O 1
ATOM 2456 N N . ASP A 1 346 ? 39.684 20.841 29.209 1.00 25.63 323 ASP A N 1
ATOM 2457 C CA . ASP A 1 346 ? 39.526 20.828 27.783 1.00 23.95 323 ASP A CA 1
ATOM 2458 C C . ASP A 1 346 ? 40.896 21.077 27.191 1.00 26.42 323 ASP A C 1
ATOM 2459 O O . ASP A 1 346 ? 41.425 22.189 27.283 1.00 27.12 323 ASP A O 1
ATOM 2464 N N . GLY A 1 347 ? 41.457 20.065 26.554 1.00 30.12 324 GLY A N 1
ATOM 2465 C CA . GLY A 1 347 ? 42.812 20.182 26.001 1.00 37.03 324 GLY A CA 1
ATOM 2466 C C . GLY A 1 347 ? 42.981 21.179 24.851 1.00 40.49 324 GLY A C 1
ATOM 2467 O O . GLY A 1 347 ? 44.093 21.537 24.484 1.00 37.63 324 GLY A O 1
ATOM 2468 N N . LEU A 1 348 ? 41.875 21.648 24.275 1.00 38.27 325 LEU A N 1
ATOM 2469 C CA . LEU A 1 348 ? 41.950 22.677 23.256 1.00 35.91 325 LEU A CA 1
ATOM 2470 C C . LEU A 1 348 ? 42.284 23.984 23.883 1.00 35.40 325 LEU A C 1
ATOM 2471 O O . LEU A 1 348 ? 42.649 24.911 23.197 1.00 38.21 325 LEU A O 1
ATOM 2476 N N . VAL A 1 349 ? 42.136 24.095 25.197 1.00 29.41 326 VAL A N 1
ATOM 2477 C CA . VAL A 1 349 ? 42.367 25.341 25.896 1.00 29.85 326 VAL A CA 1
ATOM 2478 C C . VAL A 1 349 ? 43.537 25.262 26.852 1.00 30.46 326 VAL A C 1
ATOM 2479 O O . VAL A 1 349 ? 44.228 26.238 26.980 1.00 33.38 326 VAL A O 1
ATOM 2483 N N . PHE A 1 350 ? 43.711 24.145 27.557 1.00 30.59 327 PHE A N 1
ATOM 2484 C CA . PHE A 1 350 ? 44.692 24.045 28.649 1.00 32.82 327 PHE A CA 1
ATOM 2485 C C . PHE A 1 350 ? 45.726 23.000 28.224 1.00 33.91 327 PHE A C 1
ATOM 2486 O O . PHE A 1 350 ? 45.362 21.835 27.989 1.00 34.08 327 PHE A O 1
ATOM 2494 N N . ASP A 1 351 ? 46.998 23.396 28.114 1.00 35.90 328 ASP A N 1
ATOM 2495 C CA . ASP A 1 351 ? 48.051 22.392 27.833 1.00 40.16 328 ASP A CA 1
ATOM 2496 C C . ASP A 1 351 ? 48.203 21.505 29.069 1.00 40.11 328 ASP A C 1
ATOM 2497 O O . ASP A 1 351 ? 48.047 21.988 30.181 1.00 35.26 328 ASP A O 1
ATOM 2502 N N A ASN A 1 352 ? 48.478 20.214 28.871 0.60 41.14 329 ASN A N 1
ATOM 2503 N N B ASN A 1 352 ? 48.441 20.209 28.854 0.40 38.13 329 ASN A N 1
ATOM 2504 C CA A ASN A 1 352 ? 48.613 19.242 29.976 0.60 43.71 329 ASN A CA 1
ATOM 2505 C CA B ASN A 1 352 ? 48.608 19.238 29.942 0.40 38.01 329 ASN A CA 1
ATOM 2506 C C A ASN A 1 352 ? 47.482 19.355 31.014 0.60 39.87 329 ASN A C 1
ATOM 2507 C C B ASN A 1 352 ? 47.494 19.346 30.991 0.40 36.66 329 ASN A C 1
ATOM 2508 O O A ASN A 1 352 ? 47.706 19.401 32.241 0.60 34.11 329 ASN A O 1
ATOM 2509 O O B ASN A 1 352 ? 47.752 19.393 32.204 0.40 32.85 329 ASN A O 1
ATOM 2518 N N . ALA A 1 353 ? 46.259 19.363 30.489 1.00 34.59 330 ALA A N 1
ATOM 2519 C CA . ALA A 1 353 ? 45.075 19.612 31.281 1.00 34.41 330 ALA A CA 1
ATOM 2520 C C . ALA A 1 353 ? 44.884 18.641 32.441 1.00 32.41 330 ALA A C 1
ATOM 2521 O O . ALA A 1 353 ? 44.257 18.985 33.440 1.00 34.52 330 ALA A O 1
ATOM 2523 N N . ASP A 1 354 ? 45.438 17.437 32.326 1.00 31.49 331 ASP A N 1
ATOM 2524 C CA . ASP A 1 354 ? 45.230 16.417 33.343 1.00 33.38 331 ASP A CA 1
ATOM 2525 C C . ASP A 1 354 ? 46.385 16.359 34.354 1.00 32.54 331 ASP A C 1
ATOM 2526 O O . ASP A 1 354 ? 46.469 15.439 35.155 1.00 30.26 331 ASP A O 1
ATOM 2531 N N . GLU A 1 355 ? 47.253 17.373 34.345 1.00 33.46 332 GLU A N 1
ATOM 2532 C CA . GLU A 1 355 ? 48.243 17.574 35.399 1.00 35.60 332 GLU A CA 1
ATOM 2533 C C . GLU A 1 355 ? 48.025 18.867 36.126 1.00 32.92 332 GLU A C 1
ATOM 2534 O O . GLU A 1 355 ? 47.474 19.815 35.565 1.00 32.21 332 GLU A O 1
ATOM 2540 N N . VAL A 1 356 ? 48.532 18.920 37.369 1.00 32.46 333 VAL A N 1
ATOM 2541 C CA . VAL A 1 356 ? 48.555 20.143 38.173 1.00 31.07 333 VAL A CA 1
ATOM 2542 C C . VAL A 1 356 ? 49.799 20.985 37.834 1.00 31.10 333 VAL A C 1
ATOM 2543 O O . VAL A 1 356 ? 50.917 20.620 38.183 1.00 36.19 333 VAL A O 1
ATOM 2547 N N . VAL A 1 357 ? 49.586 22.120 37.189 1.00 28.50 334 VAL A N 1
ATOM 2548 C CA . VAL A 1 357 ? 50.644 23.066 36.825 1.00 30.34 334 VAL A CA 1
ATOM 2549 C C . VAL A 1 357 ? 50.359 24.409 37.528 1.00 31.98 334 VAL A C 1
ATOM 2550 O O . VAL A 1 357 ? 49.710 25.305 36.978 1.00 31.31 334 VAL A O 1
ATOM 2554 N N . ILE A 1 358 ? 50.886 24.535 38.757 1.00 31.28 335 ILE A N 1
ATOM 2555 C CA . ILE A 1 358 ? 50.619 25.694 39.629 1.00 33.66 335 ILE A CA 1
ATOM 2556 C C . ILE A 1 358 ? 50.841 27.034 38.939 1.00 35.29 335 ILE A C 1
ATOM 2557 O O . ILE A 1 358 ? 50.017 27.939 39.096 1.00 39.63 335 ILE A O 1
ATOM 2562 N N . ASP A 1 359 ? 51.910 27.176 38.157 1.00 33.19 336 ASP A N 1
ATOM 2563 C CA . ASP A 1 359 ? 52.189 28.480 37.538 1.00 37.49 336 ASP A CA 1
ATOM 2564 C C . ASP A 1 359 ? 51.695 28.564 36.109 1.00 39.03 336 ASP A C 1
ATOM 2565 O O . ASP A 1 359 ? 52.244 29.276 35.280 1.00 44.25 336 ASP A O 1
ATOM 2570 N N . ARG A 1 360 ? 50.633 27.829 35.825 1.00 37.82 337 ARG A N 1
ATOM 2571 C CA . ARG A 1 360 ? 50.010 27.842 34.515 1.00 42.25 337 ARG A CA 1
ATOM 2572 C C . ARG A 1 360 ? 49.728 29.271 34.046 1.00 44.96 337 ARG A C 1
ATOM 2573 O O . ARG A 1 360 ? 49.115 30.047 34.771 1.00 48.17 337 ARG A O 1
ATOM 2581 N N . ALA A 1 361 ? 50.160 29.612 32.845 1.00 49.32 338 ALA A N 1
ATOM 2582 C CA . ALA A 1 361 ? 49.880 30.927 32.275 1.00 55.88 338 ALA A CA 1
ATOM 2583 C C . ALA A 1 361 ? 48.496 30.906 31.632 1.00 56.87 338 ALA A C 1
ATOM 2584 O O . ALA A 1 361 ? 48.173 29.972 30.894 1.00 58.66 338 ALA A O 1
ATOM 2586 N N . ASP A 1 362 ? 47.691 31.933 31.904 1.00 57.17 339 ASP A N 1
ATOM 2587 C CA . ASP A 1 362 ? 46.329 32.038 31.353 1.00 70.30 339 ASP A CA 1
ATOM 2588 C C . ASP A 1 362 ? 45.485 30.830 31.810 1.00 63.99 339 ASP A C 1
ATOM 2589 O O . ASP A 1 362 ? 45.226 29.889 31.039 1.00 70.59 339 ASP A O 1
ATOM 2591 N N . ASN A 1 363 ? 45.105 30.874 33.085 1.00 47.80 340 ASN A N 1
ATOM 2592 C CA . ASN A 1 363 ? 44.304 29.845 33.724 1.00 41.97 340 ASN A CA 1
ATOM 2593 C C . ASN A 1 363 ? 42.875 30.340 33.916 1.00 33.12 340 ASN A C 1
ATOM 2594 O O . ASN A 1 363 ? 42.388 30.496 35.043 1.00 36.35 340 ASN A O 1
ATOM 2599 N N . ARG A 1 364 ? 42.202 30.591 32.803 1.00 32.92 341 ARG A N 1
ATOM 2600 C CA . ARG A 1 364 ? 40.854 31.117 32.832 1.00 31.48 341 ARG A CA 1
ATOM 2601 C C . ARG A 1 364 ? 39.891 29.931 32.923 1.00 26.38 341 ARG A C 1
ATOM 2602 O O . ARG A 1 364 ? 39.196 29.599 31.984 1.00 27.51 341 ARG A O 1
ATOM 2605 N N . HIS A 1 365 ? 39.849 29.298 34.088 1.00 24.56 342 HIS A N 1
ATOM 2606 C CA . HIS A 1 365 ? 38.922 28.180 34.334 1.00 21.49 342 HIS A CA 1
ATOM 2607 C C . HIS A 1 365 ? 37.493 28.694 34.547 1.00 20.75 342 HIS A C 1
ATOM 2608 O O . HIS A 1 365 ? 37.254 29.892 34.727 1.00 22.65 342 HIS A O 1
ATOM 2615 N N . MET A 1 366 ? 36.562 27.768 34.609 1.00 19.72 343 MET A N 1
ATOM 2616 C CA . MET A 1 366 ? 35.174 28.046 34.811 1.00 23.15 343 MET A CA 1
ATOM 2617 C C . MET A 1 366 ? 34.603 27.515 36.085 1.00 21.82 343 MET A C 1
ATOM 2618 O O . MET A 1 366 ? 33.390 27.278 36.153 1.00 21.55 343 MET A O 1
ATOM 2623 N N . VAL A 1 367 ? 35.431 27.338 37.115 1.00 20.35 344 VAL A N 1
ATOM 2624 C CA . VAL A 1 367 ? 34.920 26.795 38.357 1.00 21.59 344 VAL A CA 1
ATOM 2625 C C . VAL A 1 367 ? 33.806 27.643 38.991 1.00 17.99 344 VAL A C 1
ATOM 2626 O O . VAL A 1 367 ? 32.992 27.094 39.726 1.00 18.86 344 VAL A O 1
ATOM 2630 N N . PHE A 1 368 ? 33.837 28.939 38.746 1.00 17.13 345 PHE A N 1
ATOM 2631 C CA . PHE A 1 368 ? 32.843 29.891 39.273 1.00 18.88 345 PHE A CA 1
ATOM 2632 C C . PHE A 1 368 ? 31.796 30.236 38.223 1.00 18.61 345 PHE A C 1
ATOM 2633 O O . PHE A 1 368 ? 30.995 31.173 38.398 1.00 18.42 345 PHE A O 1
ATOM 2641 N N . GLY A 1 369 ? 31.733 29.451 37.160 1.00 15.88 346 GLY A N 1
ATOM 2642 C CA . GLY A 1 369 ? 30.860 29.775 36.033 1.00 17.88 346 GLY A CA 1
ATOM 2643 C C . GLY A 1 369 ? 31.384 30.909 35.174 1.00 18.88 346 GLY A C 1
ATOM 2644 O O . GLY A 1 369 ? 32.597 31.178 35.127 1.00 19.83 346 GLY A O 1
ATOM 2645 N N . HIS A 1 370 ? 30.455 31.583 34.495 1.00 17.94 347 HIS A N 1
ATOM 2646 C CA . HIS A 1 370 ? 30.762 32.606 33.500 1.00 19.25 347 HIS A CA 1
ATOM 2647 C C . HIS A 1 370 ? 29.478 33.295 33.194 1.00 19.23 347 HIS A C 1
ATOM 2648 O O . HIS A 1 370 ? 28.371 32.718 33.424 1.00 18.04 347 HIS A O 1
ATOM 2655 N N . GLY A 1 371 ? 29.583 34.482 32.620 1.00 21.62 348 GLY A N 1
ATOM 2656 C CA . GLY A 1 371 ? 28.419 35.241 32.222 1.00 21.06 348 GLY A CA 1
ATOM 2657 C C . GLY A 1 371 ? 27.750 35.828 33.416 1.00 20.41 348 GLY A C 1
ATOM 2658 O O . GLY A 1 371 ? 28.379 35.988 34.453 1.00 19.32 348 GLY A O 1
ATOM 2659 N N . ALA A 1 372 ? 26.454 36.066 33.292 1.00 20.10 349 ALA A N 1
ATOM 2660 C CA . ALA A 1 372 ? 25.727 36.854 34.319 1.00 20.37 349 ALA A CA 1
ATOM 2661 C C . ALA A 1 372 ? 25.701 36.224 35.700 1.00 18.29 349 ALA A C 1
ATOM 2662 O O . ALA A 1 372 ? 25.710 36.937 36.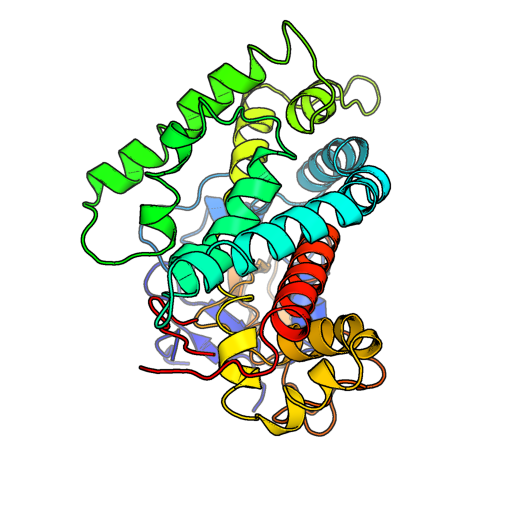717 1.00 21.56 349 ALA A O 1
ATOM 2664 N N . HIS A 1 373 ? 25.611 34.903 35.750 1.00 17.02 350 HIS A N 1
ATOM 2665 C CA . HIS A 1 373 ? 25.498 34.203 37.028 1.00 17.10 350 HIS A CA 1
ATOM 2666 C C . HIS A 1 373 ? 26.821 33.819 37.648 1.00 18.77 350 HIS A C 1
ATOM 2667 O O . HIS A 1 373 ? 26.852 33.049 38.645 1.00 18.37 350 HIS A O 1
ATOM 2674 N N . HIS A 1 374 ? 27.937 34.287 37.060 1.00 17.06 351 HIS A N 1
ATOM 2675 C CA . HIS A 1 374 ? 29.278 34.049 37.620 1.00 15.33 351 HIS A CA 1
ATOM 2676 C C . HIS A 1 374 ? 29.278 34.266 39.165 1.00 17.55 351 HIS A C 1
ATOM 2677 O O . HIS A 1 374 ? 28.658 35.254 39.663 1.00 18.49 351 HIS A O 1
ATOM 2684 N N . CYS A 1 375 ? 29.869 33.315 39.893 1.00 14.55 352 CYS A N 1
ATOM 2685 C CA . CYS A 1 375 ? 29.789 33.273 41.353 1.00 15.42 352 CYS A CA 1
ATOM 2686 C C . CYS A 1 375 ? 29.929 34.623 42.019 1.00 16.76 352 CYS A C 1
ATOM 2687 O O . CYS A 1 375 ? 30.980 35.253 41.935 1.00 17.21 352 CYS A O 1
ATOM 2690 N N . LEU A 1 376 ? 28.868 35.065 42.703 1.00 17.90 353 LEU A N 1
ATOM 2691 C CA . LEU A 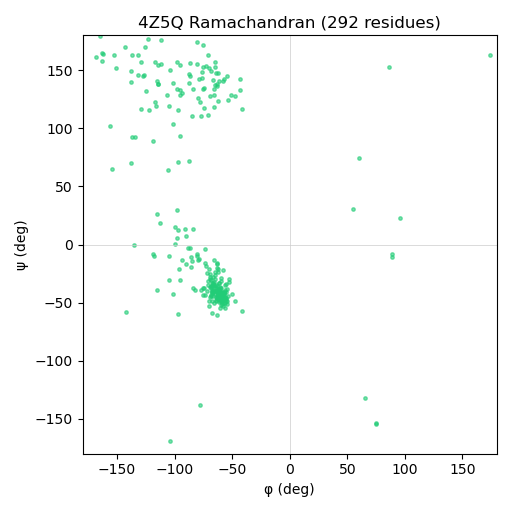1 376 ? 28.895 36.281 43.490 1.00 20.38 353 LEU A CA 1
ATOM 2692 C C . LEU A 1 376 ? 30.004 36.240 44.525 1.00 19.50 353 LEU A C 1
ATOM 2693 O O . LEU A 1 376 ? 30.592 37.238 44.865 1.00 19.63 353 LEU A O 1
ATOM 2698 N N . GLY A 1 377 ? 30.254 35.068 45.062 1.00 17.79 354 GLY A N 1
ATOM 2699 C CA . GLY A 1 377 ? 31.264 34.910 46.104 1.00 20.37 354 GLY A CA 1
ATOM 2700 C C . GLY A 1 377 ? 32.672 34.590 45.662 1.00 21.34 354 GLY A C 1
ATOM 2701 O O . GLY A 1 377 ? 33.476 34.220 46.530 1.00 22.90 354 GLY A O 1
ATOM 2702 N N . ALA A 1 378 ? 32.995 34.731 44.371 1.00 18.08 355 ALA A N 1
ATOM 2703 C CA . ALA A 1 378 ? 34.244 34.183 43.837 1.00 18.31 355 ALA A CA 1
ATOM 2704 C C . ALA A 1 378 ? 35.441 34.772 44.541 1.00 21.92 355 ALA A C 1
ATOM 2705 O O . ALA A 1 378 ? 36.365 34.072 44.886 1.00 21.47 355 ALA A O 1
ATOM 2707 N N . HIS A 1 379 ? 35.395 36.062 44.791 1.00 22.69 356 HIS A N 1
ATOM 2708 C CA . HIS A 1 379 ? 36.500 36.712 45.444 1.00 25.18 356 HIS A CA 1
ATOM 2709 C C . HIS A 1 379 ? 36.664 36.269 46.902 1.00 22.86 356 HIS A C 1
ATOM 2710 O O . HIS A 1 379 ? 37.808 35.979 47.361 1.00 20.59 356 HIS A O 1
ATOM 2717 N N . LEU A 1 380 ? 35.553 36.175 47.618 1.00 20.46 357 LEU A N 1
ATOM 2718 C CA . LEU A 1 380 ? 35.563 35.653 48.987 1.00 21.81 357 LEU A CA 1
ATOM 2719 C C . LEU A 1 380 ? 36.092 34.220 49.039 1.00 20.86 357 LEU A C 1
ATOM 2720 O O . LEU A 1 380 ? 36.905 33.884 49.888 1.00 19.26 357 LEU A O 1
ATOM 2725 N N . ALA A 1 381 ? 35.593 33.368 48.142 1.00 19.12 358 ALA A N 1
ATOM 2726 C CA . ALA A 1 381 ? 36.086 32.012 48.058 1.00 18.63 358 ALA A CA 1
ATOM 2727 C C . ALA A 1 381 ? 37.587 32.001 47.879 1.00 18.22 358 ALA A C 1
ATOM 2728 O O . ALA A 1 381 ? 38.268 31.248 48.539 1.00 19.09 358 ALA A O 1
ATOM 2730 N N . ARG A 1 382 ? 38.104 32.793 46.944 1.00 18.91 359 ARG A N 1
ATOM 2731 C CA . ARG A 1 382 ? 39.563 32.856 46.732 1.00 21.78 359 ARG A CA 1
ATOM 2732 C C . ARG A 1 382 ? 40.304 33.259 47.998 1.00 20.16 359 ARG A C 1
ATOM 2733 O O . ARG A 1 382 ? 41.317 32.620 48.374 1.00 20.00 359 ARG A O 1
ATOM 2741 N N . VAL A 1 383 ? 39.811 34.277 48.698 1.00 20.08 360 VAL A N 1
ATOM 2742 C CA . VAL A 1 383 ? 40.440 34.664 49.939 1.00 20.03 360 VAL A CA 1
ATOM 2743 C C . VAL A 1 383 ? 40.467 33.529 50.986 1.00 20.91 360 VAL A C 1
ATOM 2744 O O . VAL A 1 383 ? 41.505 33.275 51.616 1.00 23.10 360 VAL A O 1
ATOM 2748 N N . GLU A 1 384 ? 39.338 32.860 51.159 1.00 19.69 361 GLU A N 1
ATOM 2749 C CA . GLU A 1 384 ? 39.214 31.757 52.118 1.00 21.38 361 GLU A CA 1
ATOM 2750 C C . GLU A 1 384 ? 40.151 30.617 51.765 1.00 18.96 361 GLU A C 1
ATOM 2751 O O . GLU A 1 384 ? 40.833 30.088 52.643 1.00 20.30 361 GLU A O 1
ATOM 2757 N N . LEU A 1 385 ? 40.178 30.242 50.484 1.00 19.63 362 LEU A N 1
ATOM 2758 C CA . LEU A 1 385 ? 41.042 29.119 50.064 1.00 19.77 362 LEU A CA 1
ATOM 2759 C C . LEU A 1 385 ? 42.551 29.444 50.191 1.00 21.08 362 LEU A C 1
ATOM 2760 O O . LEU A 1 385 ? 43.365 28.599 50.601 1.00 19.03 362 LEU A O 1
ATOM 2765 N N . GLN A 1 386 ? 42.917 30.660 49.805 1.00 20.60 363 GLN A N 1
ATOM 2766 C CA . GLN A 1 386 ? 44.309 31.121 49.932 1.00 20.82 363 GLN A CA 1
ATOM 2767 C C . GLN A 1 386 ? 44.770 31.116 51.386 1.00 20.28 363 GLN A C 1
ATOM 2768 O O . GLN A 1 386 ? 45.853 30.628 51.730 1.00 19.60 363 GLN A O 1
ATOM 2774 N N . GLU A 1 387 ? 43.950 31.696 52.239 1.00 20.31 364 GLU A N 1
ATOM 2775 C CA . GLU A 1 387 ? 44.295 31.765 53.647 1.00 21.21 364 GLU A CA 1
ATOM 2776 C C . GLU A 1 387 ? 44.222 30.387 54.337 1.00 21.06 364 GLU A C 1
ATOM 2777 O O . GLU A 1 387 ? 45.048 30.102 55.218 1.00 19.37 364 GLU A O 1
ATOM 2783 N N . ALA A 1 388 ? 43.274 29.537 53.923 1.00 19.19 365 ALA A N 1
ATOM 2784 C CA . ALA A 1 388 ? 43.202 28.163 54.458 1.00 21.21 365 ALA A CA 1
ATOM 2785 C C . ALA A 1 388 ? 44.472 27.344 54.138 1.00 20.80 365 ALA A C 1
ATOM 2786 O O . ALA A 1 388 ? 45.015 26.651 54.986 1.00 20.41 365 ALA A O 1
ATOM 2788 N N . LEU A 1 389 ? 44.925 27.403 52.887 1.00 21.34 366 LEU A N 1
ATOM 2789 C CA . LEU A 1 389 ? 46.117 26.700 52.496 1.00 22.48 366 LEU A CA 1
ATOM 2790 C C . LEU A 1 389 ? 47.320 27.305 53.167 1.00 22.14 366 LEU A C 1
ATOM 2791 O O . LEU A 1 389 ? 48.203 26.577 53.633 1.00 24.68 366 LEU A O 1
ATOM 2796 N N . LYS A 1 390 ? 47.361 28.635 53.254 1.00 22.59 367 LYS A N 1
ATOM 2797 C CA . LYS A 1 390 ? 48.525 29.311 53.867 1.00 24.27 367 LYS A CA 1
ATOM 2798 C C . LYS A 1 390 ? 48.723 28.908 55.309 1.00 25.34 367 LYS A C 1
ATOM 2799 O O . LYS A 1 390 ? 49.858 28.649 55.751 1.00 23.94 367 LYS A O 1
ATOM 2805 N N . ALA A 1 391 ? 47.624 28.874 56.052 1.00 25.26 368 ALA A N 1
ATOM 2806 C CA . ALA A 1 391 ? 47.723 28.557 57.491 1.00 24.55 368 ALA A CA 1
ATOM 2807 C C . ALA A 1 391 ? 48.146 27.118 57.700 1.00 22.54 368 ALA A C 1
ATOM 2808 O O . ALA A 1 391 ? 48.847 26.803 58.652 1.00 24.40 368 ALA A O 1
ATOM 2810 N N . LEU A 1 392 ? 47.719 26.244 56.809 1.00 22.58 369 LEU A N 1
ATOM 2811 C CA . LEU A 1 392 ? 48.050 24.828 56.957 1.00 25.09 369 LEU A CA 1
ATOM 2812 C C . LEU A 1 392 ? 49.495 24.579 56.621 1.00 27.85 369 LEU A C 1
ATOM 2813 O O . LEU A 1 392 ? 50.167 23.786 57.272 1.00 25.77 369 LEU A O 1
ATOM 2818 N N . VAL A 1 393 ? 49.982 25.193 55.548 1.00 28.46 370 VAL A N 1
ATOM 2819 C CA . VAL A 1 393 ? 51.357 24.933 55.169 1.00 30.11 370 VAL A CA 1
ATOM 2820 C C . VAL A 1 393 ? 52.325 25.575 56.144 1.00 29.63 370 VAL A C 1
ATOM 2821 O O . VAL A 1 393 ? 53.391 25.010 56.421 1.00 30.38 370 VAL A O 1
ATOM 2825 N N . GLU A 1 394 ? 51.952 26.703 56.737 1.00 29.31 371 GLU A N 1
ATOM 2826 C CA . GLU A 1 394 ? 52.811 27.349 57.726 1.00 31.01 371 GLU A CA 1
ATOM 2827 C C . GLU A 1 394 ? 52.791 26.686 59.086 1.00 29.45 371 GLU A C 1
ATOM 2828 O O . GLU A 1 394 ? 53.797 26.635 59.756 1.00 25.87 371 GLU A O 1
ATOM 2834 N N . GLY A 1 395 ? 51.610 26.247 59.495 1.00 27.59 372 GLY A N 1
ATOM 2835 C CA . GLY A 1 395 ? 51.375 25.640 60.798 1.00 27.87 372 GLY A CA 1
ATOM 2836 C C . GLY A 1 395 ? 51.653 24.164 60.842 1.00 26.66 372 GLY A C 1
ATOM 2837 O O . GLY A 1 395 ? 52.060 23.657 61.886 1.00 28.88 372 GLY A O 1
ATOM 2838 N N A MET A 1 396 ? 51.452 23.475 59.715 0.70 27.22 373 MET A N 1
ATOM 2839 N N B MET A 1 396 ? 51.431 23.476 59.724 0.30 26.48 373 MET A N 1
ATOM 2840 C CA A MET A 1 396 ? 51.611 22.028 59.672 0.70 30.30 373 MET A CA 1
ATOM 2841 C CA B MET A 1 396 ? 51.580 22.034 59.666 0.30 27.40 373 MET A CA 1
ATOM 2842 C C A MET A 1 396 ? 52.314 21.564 58.407 0.70 27.58 373 MET A C 1
ATOM 2843 C C B MET A 1 396 ? 52.266 21.623 58.375 0.30 26.84 373 MET A C 1
ATOM 2844 O O A MET A 1 396 ? 51.782 20.777 57.658 0.70 25.51 373 MET A O 1
ATOM 2845 O O B MET A 1 396 ? 51.658 20.932 57.569 0.30 25.73 373 MET A O 1
ATOM 2854 N N . PRO A 1 397 ? 53.528 22.052 58.168 1.00 27.57 374 PRO A N 1
ATOM 2855 C CA . PRO A 1 397 ? 54.190 21.675 56.922 1.00 27.07 374 PRO A CA 1
ATOM 2856 C C . PRO A 1 397 ? 54.452 20.173 56.833 1.00 29.11 374 PRO A C 1
ATOM 2857 O O . PRO A 1 397 ? 54.500 19.609 55.744 1.00 28.98 374 PRO A O 1
ATOM 2861 N N . GLY A 1 398 ? 54.587 19.515 57.983 1.00 29.97 375 GLY A N 1
ATOM 2862 C CA . GLY A 1 398 ? 54.728 18.071 58.001 1.00 30.48 375 GLY A CA 1
ATOM 2863 C C . GLY A 1 398 ? 53.425 17.273 57.917 1.00 31.65 375 GLY A C 1
ATOM 2864 O O . GLY A 1 398 ? 53.444 16.093 58.218 1.00 32.56 375 GLY A O 1
ATOM 2865 N N A LEU A 1 399 ? 52.317 17.899 57.517 0.70 31.39 376 LEU A N 1
ATOM 2866 N N B LEU A 1 399 ? 52.321 17.894 57.502 0.30 30.72 376 LEU A N 1
ATOM 2867 C CA A LEU A 1 399 ? 51.009 17.235 57.426 0.70 33.94 376 LEU A CA 1
ATOM 2868 C CA B LEU A 1 399 ? 51.029 17.222 57.445 0.30 31.30 376 LEU A CA 1
ATOM 2869 C C A LEU A 1 399 ? 51.028 16.029 56.493 0.70 34.59 376 LEU A C 1
ATOM 2870 C C B LEU A 1 399 ? 51.016 16.035 56.490 0.30 33.55 376 LEU A C 1
ATOM 2871 O O A LEU A 1 399 ? 51.558 16.098 55.384 0.70 32.79 376 LEU A O 1
ATOM 2872 O O B LEU A 1 399 ? 51.535 16.116 55.375 0.30 33.03 376 LEU A O 1
ATOM 2881 N N . ARG A 1 400 ? 50.407 14.944 56.943 1.00 37.22 377 ARG A N 1
ATOM 2882 C CA . ARG A 1 400 ? 50.184 13.772 56.120 1.00 39.66 377 ARG A CA 1
ATOM 2883 C C . ARG A 1 400 ? 48.801 13.189 56.448 1.00 38.77 377 ARG A C 1
ATOM 2884 O O . ARG A 1 400 ? 48.258 13.421 57.515 1.00 36.66 377 ARG A O 1
ATOM 2887 N N . LEU A 1 401 ? 48.240 12.461 55.490 1.00 41.04 378 LEU A N 1
ATOM 2888 C CA . LEU A 1 401 ? 46.981 11.745 55.669 1.00 46.53 378 LEU A CA 1
ATOM 2889 C C . LEU A 1 401 ? 47.215 10.463 56.443 1.00 47.65 378 LEU A C 1
ATOM 2890 O O . LEU A 1 401 ? 48.207 9.791 56.222 1.00 42.41 378 LEU A O 1
ATOM 2895 N N . SER A 1 402 ? 46.269 10.135 57.315 1.00 51.57 379 SER A N 1
ATOM 2896 C CA . SER A 1 402 ? 46.260 8.895 58.082 1.00 62.11 379 SER A CA 1
ATOM 2897 C C . SER A 1 402 ? 45.363 7.827 57.419 1.00 71.16 379 SER A C 1
ATOM 2898 O O . SER A 1 402 ? 45.846 6.754 57.054 1.00 75.49 379 SER A O 1
ATOM 2901 N N . GLY A 1 403 ? 44.072 8.132 57.260 1.00 80.70 380 GLY A N 1
ATOM 2902 C CA . GLY A 1 403 ? 43.104 7.217 56.632 1.00 78.15 380 GLY A CA 1
ATOM 2903 C C . GLY A 1 403 ? 41.818 7.916 56.202 1.00 81.57 380 GLY A C 1
ATOM 2904 O O . GLY A 1 403 ? 41.459 8.983 56.720 1.00 79.15 380 GLY A O 1
ATOM 2905 N N . ASP A 1 404 ? 41.118 7.309 55.250 1.00 73.70 381 ASP A N 1
ATOM 2906 N N . ALA A 1 415 ? 34.564 15.580 47.116 1.00 66.94 392 ALA A N 1
ATOM 2907 C CA . ALA A 1 415 ? 35.541 15.722 48.190 1.00 65.16 392 ALA A CA 1
ATOM 2908 C C . ALA A 1 415 ? 35.339 14.664 49.268 1.00 65.26 392 ALA A C 1
ATOM 2909 O O . ALA A 1 415 ? 34.246 14.091 49.373 1.00 59.16 392 ALA A O 1
ATOM 2911 N N . PRO A 1 416 ? 36.381 14.420 50.084 1.00 57.78 393 PRO A N 1
ATOM 2912 C CA . PRO A 1 416 ? 36.234 13.578 51.281 1.00 61.27 393 PRO A CA 1
ATOM 2913 C C . PRO A 1 416 ? 35.172 14.090 52.269 1.00 58.69 393 PRO A C 1
ATOM 2914 O O . PRO A 1 416 ? 35.009 15.314 52.424 1.00 57.72 393 PRO A O 1
ATOM 2918 N N A ARG A 1 417 ? 34.440 13.154 52.883 0.60 61.88 394 ARG A N 1
ATOM 2919 N N B ARG A 1 417 ? 34.455 13.160 52.905 0.40 59.84 394 ARG A N 1
ATOM 2920 C CA A ARG A 1 417 ? 33.539 13.439 54.023 0.60 58.42 394 ARG A CA 1
ATOM 2921 C CA B ARG A 1 417 ? 33.549 13.467 54.024 0.40 56.50 394 ARG A CA 1
ATOM 2922 C C A ARG A 1 417 ? 34.297 13.415 55.362 0.60 52.88 394 ARG A C 1
ATOM 2923 C C B ARG A 1 417 ? 34.296 13.416 55.368 0.40 52.60 394 ARG A C 1
ATOM 2924 O O A ARG A 1 417 ? 34.014 14.221 56.244 0.60 48.04 394 ARG A O 1
ATOM 2925 O O B ARG A 1 417 ? 34.004 14.207 56.263 0.40 49.55 394 ARG A O 1
ATOM 2930 N N . VAL A 1 418 ? 35.243 12.481 55.495 1.00 51.48 395 VAL A N 1
ATOM 2931 C CA . VAL A 1 418 ? 36.133 12.369 56.659 1.00 48.55 395 VAL A CA 1
ATOM 2932 C C . VAL A 1 418 ? 37.560 12.249 56.113 1.00 44.95 395 VAL A C 1
ATOM 2933 O O . VAL A 1 418 ? 37.783 11.586 55.102 1.00 46.64 395 VAL A O 1
ATOM 2937 N N . MET A 1 419 ? 38.520 12.882 56.789 1.00 38.94 396 MET A N 1
ATOM 2938 C CA . MET A 1 419 ? 39.910 12.870 56.342 1.00 40.41 396 MET A CA 1
ATOM 2939 C C . MET A 1 419 ? 40.809 13.134 57.535 1.00 37.16 396 MET A C 1
ATOM 2940 O O . MET A 1 419 ? 40.931 14.264 57.966 1.00 33.87 396 MET A O 1
ATOM 2945 N N . HIS A 1 420 ? 41.419 12.075 58.055 1.00 39.80 397 HIS A N 1
ATOM 2946 C CA . HIS A 1 420 ? 42.270 12.164 59.236 1.00 41.88 397 HIS A CA 1
ATOM 2947 C C . HIS A 1 420 ? 43.696 12.497 58.858 1.00 40.90 397 HIS A C 1
ATOM 2948 O O . HIS A 1 420 ? 44.238 11.956 57.884 1.00 38.26 397 HIS A O 1
ATOM 2955 N N . VAL A 1 421 ? 44.293 13.382 59.657 1.00 39.72 398 VAL A N 1
ATOM 2956 C CA . VAL A 1 421 ? 45.627 13.911 59.398 1.00 38.04 398 VAL A CA 1
ATOM 2957 C C . VAL A 1 421 ? 46.512 13.852 60.653 1.00 40.32 398 VAL A C 1
ATOM 2958 O O . VAL A 1 421 ? 46.052 13.976 61.796 1.00 40.44 398 VAL A O 1
ATOM 2962 N N . GLU A 1 422 ? 47.794 13.622 60.417 1.00 42.90 399 GLU A N 1
ATOM 2963 C CA . GLU A 1 422 ? 48.827 13.684 61.452 1.00 43.36 399 GLU A CA 1
ATOM 2964 C C . GLU A 1 422 ? 49.916 14.645 60.965 1.00 41.67 399 GLU A C 1
ATOM 2965 O O . GLU A 1 422 ? 49.915 15.087 59.797 1.00 37.12 399 GLU A O 1
ATOM 2971 N N . TRP A 1 423 ? 50.828 14.983 61.857 1.00 43.02 400 TRP A N 1
ATOM 2972 C CA . TRP A 1 423 ? 51.768 16.077 61.601 1.00 45.82 400 TRP A CA 1
ATOM 2973 C C . TRP A 1 423 ? 53.016 15.934 62.467 1.00 45.27 400 TRP A C 1
ATOM 2974 O O . TRP A 1 423 ? 53.119 15.038 63.288 1.00 44.84 400 TRP A O 1
#

Nearest PDB structures (foldseek):
  4z5q-assembly1_A  TM=1.003E+00  e=6.506E-59  Streptomyces atroolivaceus
  3zsn-assembly3_C  TM=9.493E-01  e=1.703E-32  Micromonospora griseorubida
  4aw3-assembly1_B  TM=9.429E-01  e=6.499E-32  Micromonospora griseorubida
  2ygx-assembly4_D  TM=9.483E-01  e=1.332E-31  Micromonospora griseorubida
  6j87-assembly1_A  TM=9.241E-01  e=8.080E-29  Streptoalloteichus hindustanus

B-factor: mean 32.21, std 14.05, range [14.13, 103.61]

Organism: Streptomyces atroolivaceus (NCBI:txid66869)

InterPro domains:
  IPR001128 Cytochrome P450 [PF00067] (184-370)
  IPR001128 Cytochrome P450 [PR00385] (240-257)
  IPR001128 Cytochrome P450 [PR00385] (275-286)
  IPR001128 Cytochrome P450 [PR00385] (343-352)
  IPR001128 Cytochrome P450 [PR00385] (352-363)
  IPR002397 Cytochrome P450, B-class [PR00359] (92-103)
  IPR002397 Cytochrome P450, B-class [PR00359] (139-155)
  IPR002397 Cytochrome P450, B-class [PR00359] (156-171)
  IPR002397 Cytochrome P450, B-class [PR00359] (194-216)
  IPR002397 Cytochrome P450, B-class [PR00359] (275-286)
  IPR002397 Cytochrome P450, B-class [PR00359] (294-321)
  IPR002397 Cytochrome P450, B-class [PR00359] (322-337)
  IPR002397 Cytochrome P450, B-class [PR00359] (343-352)
  IPR002397 Cytochrome P450, B-class [PR00359] (352-363)
  IPR017972 Cytochrome P450, conserved site [PS00086] (345-354)
  IPR036396 Cytochrome P450 superfamily [G3DSA:1.10.630.10] (11-400)
  IPR036396 Cytochrome P450 superfamily [SSF48264] (12-400)

CATH classification: 1.10.630.10